Protein AF-0000000078754142 (afdb_homodimer)

Solvent-accessible surface area (backbone atoms only — not comparable to full-atom values): 29384 Å² total; per-residue (Å²): 131,76,41,72,36,70,48,10,64,73,62,69,38,33,34,41,38,33,38,44,55,33,83,68,27,32,43,52,58,30,21,47,34,28,17,74,47,25,25,30,9,19,20,34,54,78,63,33,93,42,65,68,51,42,49,51,47,51,51,53,35,56,75,73,39,88,57,50,36,31,36,32,47,48,58,29,58,93,84,28,75,56,35,66,60,44,48,51,52,39,58,75,68,56,42,41,32,38,35,33,72,40,58,67,56,56,81,45,39,66,65,38,45,73,70,64,22,42,39,34,33,58,28,58,47,68,72,54,40,52,53,43,53,76,36,56,49,60,28,37,30,37,30,13,25,33,18,42,31,73,42,27,83,40,30,53,60,23,48,47,37,36,46,41,66,76,39,68,87,39,50,34,27,35,27,33,21,37,58,45,11,36,38,44,41,16,38,43,38,34,61,28,30,27,36,38,31,45,56,55,52,50,26,18,81,44,24,48,61,54,69,66,59,35,49,48,40,44,73,35,53,41,85,44,42,41,75,28,38,42,73,77,69,50,48,21,19,24,34,40,70,37,41,39,73,70,32,75,81,65,46,72,92,41,61,70,81,63,59,77,80,53,52,81,54,54,44,63,26,20,23,24,27,48,71,37,83,66,75,47,52,47,33,56,54,50,46,46,21,54,54,40,22,54,53,38,66,70,62,57,108,130,74,41,72,37,70,48,9,62,72,63,70,37,33,32,40,37,32,39,42,54,33,84,69,28,32,44,55,57,32,20,47,34,27,16,75,47,25,25,30,8,19,20,34,56,77,63,31,94,43,65,66,51,41,50,50,47,51,50,53,34,56,74,75,41,89,58,49,38,32,37,31,47,49,60,30,58,91,85,28,74,55,35,68,61,45,47,50,52,40,57,75,68,55,42,39,31,37,34,32,71,40,58,67,57,55,83,45,37,67,67,38,47,74,71,66,21,41,39,34,32,57,26,59,45,67,71,53,40,52,54,44,52,75,37,57,47,60,29,38,30,38,31,12,25,32,18,43,30,73,40,27,83,40,31,54,60,22,46,48,38,37,46,41,67,78,39,69,89,39,50,34,26,35,27,33,20,37,59,44,10,36,39,46,41,17,38,44,35,35,62,29,30,28,36,38,30,45,56,57,53,49,26,18,81,44,24,48,61,54,70,64,58,35,50,47,40,46,74,36,53,41,84,43,40,42,73,27,37,42,70,78,70,51,48,22,18,24,34,40,69,36,42,40,73,69,33,74,81,67,47,72,92,40,62,69,82,63,59,77,82,54,53,82,54,53,44,64,26,20,24,25,27,48,72,36,81,66,74,47,53,48,32,55,53,50,45,47,21,55,52,38,22,53,53,39,66,71,63,56,108

Sequence (602 aa):
MQIETAVTRMLGIDLPIIGAPMFLVSYPDLVCAVSNAGGIGTMPALNYRTTDELRKGLSEIRARTSKPIGINLILHKEHNPKWAEQFQVCLEFKVELLITSLGSPRSIVKEAKSVGSKVFCDVTTLKHANIVAKSGADALIAVAQGAGGHAGAISPFALIPYLKQELPDLPVVASGAISNGRQMAAALALGADAVYVGTRLIATPEANAYDEYKQMLIDSAPEEIIYSPKISGIPANWLKRSIDKLDPDFKPDTGLNVDAKSWKEVWSAGHGVAQISDIRPAGDIITSMADDYQQVKKGLPMQIETAVTRMLGIDLPIIGAPMFLVSYPDLVCAVSNAGGIGTMPALNYRTTDELRKGLSEIRARTSKPIGINLILHKEHNPKWAEQFQVCLEFKVELLITSLGSPRSIVKEAKSVGSKVFCDVTTLKHANIVAKSGADALIAVAQGAGGHAGAISPFALIPYLKQELPDLPVVASGAISNGRQMAAALALGADAVYVGTRLIATPEANAYDEYKQMLIDSAPEEIIYSPKISGIPANWLKRSIDKLDPDFKPDTGLNVDAKSWKEVWSAGHGVAQISDIRPAGDIITSMADDYQQVKKGLP

Organism: Turneriella parva (strain ATCC BAA-1111 / DSM 21527 / NCTC 11395 / H) (NCBI:txid869212)

Foldseek 3Di:
DADDFPVCVLLVFRAQAEAAADALWFFLLLQLLQQVLGYGYEYEPVNDPDLVVSLVRLVVNVVRDPGAYEYEAEPDCVVPVCRVVNLVSCLVSLHAEYEYEHDACLVCQVVCVVSNHAYEYEDADLVVVVRNVVSPHQAYEHFAAQAKWFGHDHHLLCRLLVNCVVPVNHAYEYGHLDQAQLVQLVSVVSPHRHYYDYQNSSLEPSISDDPVLNVLLQVDALVQWDFACQEVVHTGTWRNVLLCVAPVPDDRVHHRDHDPVSNSSIGIGGNNSNVHNHRYHSSVSNNRRVVVNVVNVVPDD/DADDFPVCVLLVFRAQAEAAADALWFFLLLQLLQQVLGYGYEYEPVNDPDLVVSLVRLVVNVVRDPGAYEYEAEPDCVVPVCRVVNLVSCLVSLHAEYEYEHDACLVCQVVCVVSNHAYEYEDADLVVVVRNVVSPHQAYEHFAAFAKWFGHDHHLLCRLLVNCVVPVNHAYEYGHLDQAQLVQLVSVVSPHRHYYDYQNSSLEPSISDDPVLNVLLQVDALVQWDFACQEVVHTGTWRNVLLCVAPVPDDRVHHRDHDPVSNSSIGIGGNNSNVHNHRYHSSVSNNRRVVVNVVNVVPDD

InterPro domains:
  IPR004136 Nitronate monooxygenase [cd04730] (13-239)
  IPR013785 Aldolase-type TIM barrel [G3DSA:3.20.20.70] (1-300)

Secondary structure (DSSP, 8-state):
-----HHHHHHT-SSSEEE---TTT--HHHHHHHHHTTSEEEEEGGGSSSHHHHHHHHHHHHHH--S-EEEE----TTT-TTHHHHHHHHHHTT-SEEEESSS-GGGTHHHHHHTT-EEEEEESSHHHHHHHHHTT-SEEEEE-TT-SEE--SS-HHHHHHHHHHH-TTS-EEEESS--SHHHHHHHHHTT-SEEEE-HHHHSSTTS---HHHHHHHHH--GGGEEEESTTTSS-EEEEHHHHHHH-TT--TTS-----GGGGGG--B--GGGGG------HHHHHHHHHHHHHHHHHH--/-----HHHHHHT-SSSEEE---TTT--HHHHHHHHHTTSEEEEEGGGSSSHHHHHHHHHHHHHH--S-EEEE----TTT-TTHHHHHHHHHHTT-SEEEESSS-GGGTHHHHHHTT-EEEEEESSHHHHHHHHHTT-SEEEEE-TT-SEE--SS-HHHHHHHHHHH-TTS-EEEESS--SHHHHHHHHHTT-SEEEE-HHHHSSTTS---HHHHHHHHH--GGGEEEESTTTSS-EEEEHHHHHHH-TT--TTS-----GGGGGG--B--GGGGG------HHHHHHHHHHHHHHHHHH--

Radius of gyration: 24.45 Å; Cα contacts (8 Å, |Δi|>4): 1435; chains: 2; bounding box: 48×76×56 Å

pLDDT: mean 94.87, std 7.36, range [60.94, 98.94]

Nearest PDB structures (foldseek):
  5gvh-assembly1_A-2  TM=8.757E-01  e=5.922E-27  Thermotoga maritima MSB8
  5gvj-assembly2_B-3  TM=8.809E-01  e=1.114E-26  Thermotoga maritima MSB8
  2z6i-assembly1_B  TM=8.638E-01  e=2.464E-24  Streptococcus pneumoniae
  2z6i-assembly1_A  TM=8.762E-01  e=5.831E-24  Streptococcus pneumoniae
  2z6j-assembly1_A  TM=8.648E-01  e=8.672E-23  Streptococcus pneumoniae

Structure (mmCIF, N/CA/C/O backbone):
data_AF-0000000078754142-model_v1
#
loop_
_entity.id
_entity.type
_entity.pdbx_description
1 polymer '2-nitropropane dioxygenase NPD'
#
loop_
_atom_site.group_PDB
_atom_site.id
_atom_site.type_symbol
_atom_site.label_atom_id
_atom_site.label_alt_id
_atom_site.label_comp_id
_atom_site.label_asym_id
_atom_site.label_entity_id
_atom_site.label_seq_id
_atom_site.pdbx_PDB_ins_code
_atom_site.Cartn_x
_atom_site.Cartn_y
_atom_site.Cartn_z
_atom_site.occupancy
_atom_site.B_iso_or_equiv
_atom_site.auth_seq_id
_atom_site.auth_comp_id
_atom_site.auth_asym_id
_atom_site.auth_atom_id
_atom_site.pdbx_PDB_model_num
ATOM 1 N N . MET A 1 1 ? -4.965 -25.281 11.562 1 87.44 1 MET A N 1
ATOM 2 C CA . MET A 1 1 ? -5.59 -23.969 11.555 1 87.44 1 MET A CA 1
ATOM 3 C C . MET A 1 1 ? -6.223 -23.672 10.203 1 87.44 1 MET A C 1
ATOM 5 O O . MET A 1 1 ? -5.668 -24.031 9.156 1 87.44 1 MET A O 1
ATOM 9 N N . GLN A 1 2 ? -7.445 -23.219 10.219 1 95.75 2 GLN A N 1
ATOM 10 C CA . GLN A 1 2 ? -8.156 -22.891 8.984 1 95.75 2 GLN A CA 1
ATOM 11 C C . GLN A 1 2 ? -8.633 -21.453 9 1 95.75 2 GLN A C 1
ATOM 13 O O . GLN A 1 2 ? -9.109 -20.953 10.023 1 95.75 2 GLN A O 1
ATOM 18 N N . ILE A 1 3 ? -8.344 -20.797 7.945 1 98.38 3 ILE A N 1
ATOM 19 C CA . ILE A 1 3 ? -8.898 -19.469 7.691 1 98.38 3 ILE A CA 1
ATOM 20 C C . ILE A 1 3 ? -9.75 -19.5 6.426 1 98.38 3 ILE A C 1
ATOM 22 O O . ILE A 1 3 ? -9.219 -19.609 5.316 1 98.38 3 ILE A O 1
ATOM 26 N N . GLU A 1 4 ? -11.031 -19.406 6.551 1 98.38 4 GLU A N 1
ATOM 27 C CA . GLU A 1 4 ? -11.945 -19.641 5.438 1 98.38 4 GLU A CA 1
ATOM 28 C C . GLU A 1 4 ? -12.266 -18.328 4.707 1 98.38 4 GLU A C 1
ATOM 30 O O . GLU A 1 4 ? -12.664 -17.344 5.328 1 98.38 4 GLU A O 1
ATOM 35 N N . THR A 1 5 ? -12.023 -18.266 3.479 1 98.62 5 THR A N 1
ATOM 36 C CA . THR A 1 5 ? -12.391 -17.203 2.547 1 98.62 5 THR A CA 1
ATOM 37 C C . THR A 1 5 ? -12.992 -17.797 1.271 1 98.62 5 THR A C 1
ATOM 39 O O . THR A 1 5 ? -13.07 -19.016 1.119 1 98.62 5 THR A O 1
ATOM 42 N N . ALA A 1 6 ? -13.406 -16.953 0.352 1 98.69 6 ALA A N 1
ATOM 43 C CA . ALA A 1 6 ? -13.914 -17.422 -0.935 1 98.69 6 ALA A CA 1
ATOM 44 C C . ALA A 1 6 ? -12.852 -18.219 -1.686 1 98.69 6 ALA A C 1
ATOM 46 O O . ALA A 1 6 ? -13.164 -19.234 -2.326 1 98.69 6 ALA A O 1
ATOM 47 N N . VAL A 1 7 ? -11.609 -17.812 -1.555 1 98.88 7 VAL A N 1
ATOM 48 C CA . VAL A 1 7 ? -10.523 -18.438 -2.289 1 98.88 7 VAL A CA 1
ATOM 49 C C . VAL A 1 7 ? -10.211 -19.812 -1.671 1 98.88 7 VAL A C 1
ATOM 51 O O . VAL A 1 7 ? -9.984 -20.781 -2.389 1 98.88 7 VAL A O 1
ATOM 54 N N . THR A 1 8 ? -10.172 -19.859 -0.318 1 98.88 8 THR A N 1
ATOM 55 C CA . THR A 1 8 ? -9.859 -21.141 0.3 1 98.88 8 THR A CA 1
ATOM 56 C C . THR A 1 8 ? -10.953 -22.156 0.008 1 98.88 8 THR A C 1
ATOM 58 O O . THR A 1 8 ? -10.664 -23.344 -0.217 1 98.88 8 THR A O 1
ATOM 61 N N . ARG A 1 9 ? -12.211 -21.719 -0.032 1 98.44 9 ARG A N 1
ATOM 62 C CA . ARG A 1 9 ? -13.312 -22.609 -0.386 1 98.44 9 ARG A CA 1
ATOM 63 C C . ARG A 1 9 ? -13.188 -23.078 -1.831 1 98.44 9 ARG A C 1
ATOM 65 O O . ARG A 1 9 ? -13.336 -24.266 -2.115 1 98.44 9 ARG A O 1
ATOM 72 N N . MET A 1 10 ? -12.852 -22.172 -2.666 1 98.06 10 MET A N 1
ATOM 73 C CA . MET A 1 10 ? -12.781 -22.422 -4.105 1 98.06 10 MET A CA 1
ATOM 74 C C . MET A 1 10 ? -11.672 -23.406 -4.434 1 98.06 10 MET A C 1
ATOM 76 O O . MET A 1 10 ? -11.836 -24.281 -5.285 1 98.06 10 MET A O 1
ATOM 80 N N . LEU A 1 11 ? -10.555 -23.266 -3.734 1 98.56 11 LEU A N 1
ATOM 81 C CA . LEU A 1 11 ? -9.375 -24.047 -4.086 1 98.56 11 LEU A CA 1
ATOM 82 C C . LEU A 1 11 ? -9.234 -25.266 -3.18 1 98.56 11 LEU A C 1
ATOM 84 O O . LEU A 1 11 ? -8.414 -26.156 -3.438 1 98.56 11 LEU A O 1
ATOM 88 N N . GLY A 1 12 ? -10.016 -25.344 -2.111 1 98.31 12 GLY A N 1
ATOM 89 C CA . GLY A 1 12 ? -9.906 -26.438 -1.163 1 98.31 12 GLY A CA 1
ATOM 90 C C . GLY A 1 12 ? -8.617 -26.406 -0.359 1 98.31 12 GLY A C 1
ATOM 91 O O . GLY A 1 12 ? -7.977 -27.438 -0.168 1 98.31 12 GLY A O 1
ATOM 92 N N . ILE A 1 13 ? -8.242 -25.234 0.108 1 98.75 13 ILE A N 1
ATOM 93 C CA . ILE A 1 13 ? -7.02 -25.109 0.896 1 98.75 13 ILE A CA 1
ATOM 94 C C . ILE A 1 13 ? -7.359 -24.562 2.283 1 98.75 13 ILE A C 1
ATOM 96 O O . ILE A 1 13 ? -8.445 -24.031 2.498 1 98.75 13 ILE A O 1
ATOM 100 N N . ASP A 1 14 ? -6.379 -24.688 3.186 1 98.88 14 ASP A N 1
ATOM 101 C CA . ASP A 1 14 ? -6.629 -24.359 4.582 1 98.88 14 ASP A CA 1
ATOM 102 C C . ASP A 1 14 ? -6.402 -22.875 4.844 1 98.88 14 ASP A C 1
ATOM 104 O O . ASP A 1 14 ? -7.062 -22.281 5.703 1 98.88 14 ASP A O 1
ATOM 108 N N . LEU A 1 15 ? -5.434 -22.344 4.156 1 98.94 15 LEU A N 1
ATOM 109 C CA . LEU A 1 15 ? -5.02 -20.969 4.398 1 98.94 15 LEU A CA 1
ATOM 110 C C . LEU A 1 15 ? -5.113 -20.141 3.123 1 98.94 15 LEU A C 1
ATOM 112 O O . LEU A 1 15 ? -4.805 -20.625 2.035 1 98.94 15 LEU A O 1
ATOM 116 N N . PRO A 1 16 ? -5.551 -18.938 3.182 1 98.94 16 PRO A N 1
ATOM 117 C CA . PRO A 1 16 ? -5.66 -18.078 1.995 1 98.94 16 PRO A CA 1
ATOM 118 C C . PRO A 1 16 ? -4.312 -17.516 1.552 1 98.94 16 PRO A C 1
ATOM 120 O O . PRO A 1 16 ? -4.16 -16.297 1.438 1 98.94 16 PRO A O 1
ATOM 123 N N . ILE A 1 17 ? -3.393 -18.406 1.316 1 98.94 17 ILE A N 1
ATOM 124 C CA . ILE A 1 17 ? -2.027 -18.047 0.948 1 98.94 17 ILE A CA 1
ATOM 125 C C . ILE A 1 17 ? -1.631 -18.766 -0.334 1 98.94 17 ILE A C 1
ATOM 127 O O . ILE A 1 17 ? -1.658 -20 -0.389 1 98.94 17 ILE A O 1
ATOM 131 N N . ILE A 1 18 ? -1.318 -18.016 -1.353 1 98.94 18 ILE A N 1
ATOM 132 C CA . ILE A 1 18 ? -0.81 -18.547 -2.611 1 98.94 18 ILE A CA 1
ATOM 133 C C . ILE A 1 18 ? 0.674 -18.203 -2.75 1 98.94 18 ILE A C 1
ATOM 135 O O . ILE A 1 18 ? 1.059 -17.031 -2.715 1 98.94 18 ILE A O 1
ATOM 139 N N . GLY A 1 19 ? 1.502 -19.219 -2.779 1 98.94 19 GLY A N 1
ATOM 140 C CA . GLY A 1 19 ? 2.877 -18.984 -3.188 1 98.94 19 GLY A CA 1
ATOM 141 C C . GLY A 1 19 ? 3.014 -18.641 -4.656 1 98.94 19 GLY A C 1
ATOM 142 O O . GLY A 1 19 ? 2.693 -19.453 -5.527 1 98.94 19 GLY A O 1
ATOM 143 N N . ALA A 1 20 ? 3.475 -17.516 -4.941 1 98.75 20 ALA A N 1
ATOM 144 C CA . ALA A 1 20 ? 3.492 -17 -6.305 1 98.75 20 ALA A CA 1
ATOM 145 C C . ALA A 1 20 ? 4.43 -17.812 -7.191 1 98.75 20 ALA A C 1
ATOM 147 O O . ALA A 1 20 ? 5.473 -18.281 -6.734 1 98.75 20 ALA A O 1
ATOM 148 N N . PRO A 1 21 ? 4.055 -18 -8.445 1 98.62 21 PRO A N 1
ATOM 149 C CA . PRO A 1 21 ? 4.973 -18.625 -9.406 1 98.62 21 PRO A CA 1
ATOM 150 C C . PRO A 1 21 ? 6.109 -17.688 -9.828 1 98.62 21 PRO A C 1
ATOM 152 O O . PRO A 1 21 ? 5.867 -16.656 -10.453 1 98.62 21 PRO A O 1
ATOM 155 N N . MET A 1 22 ? 7.281 -18.078 -9.477 1 97.19 22 MET A N 1
ATOM 156 C CA . MET A 1 22 ? 8.43 -17.234 -9.758 1 97.19 22 MET A CA 1
ATOM 157 C C . MET A 1 22 ? 9.367 -17.891 -10.773 1 97.19 22 MET A C 1
ATOM 159 O O . MET A 1 22 ? 9.781 -19.031 -10.578 1 97.19 22 MET A O 1
ATOM 163 N N . PHE A 1 23 ? 9.656 -17.141 -11.789 1 94.06 23 PHE A N 1
ATOM 164 C CA . PHE A 1 23 ? 10.5 -17.641 -12.875 1 94.06 23 PHE A CA 1
ATOM 165 C C . PHE A 1 23 ? 11.867 -18.062 -12.344 1 94.06 23 PHE A C 1
ATOM 167 O O . PHE A 1 23 ? 12.516 -17.297 -11.625 1 94.06 23 PHE A O 1
ATOM 174 N N . LEU A 1 24 ? 12.273 -19.281 -12.57 1 95.19 24 LEU A N 1
ATOM 175 C CA . LEU A 1 24 ? 13.555 -19.906 -12.258 1 95.19 24 LEU A CA 1
ATOM 176 C C . LEU A 1 24 ? 13.695 -20.109 -10.75 1 95.19 24 LEU A C 1
ATOM 178 O O . LEU A 1 24 ? 14.75 -20.531 -10.281 1 95.19 24 LEU A O 1
ATOM 182 N N . VAL A 1 25 ? 12.656 -19.812 -9.977 1 97.94 25 VAL A N 1
ATOM 183 C CA . VAL A 1 25 ? 12.734 -19.922 -8.516 1 97.94 25 VAL A CA 1
ATOM 184 C C . VAL A 1 25 ? 11.781 -21 -8.023 1 97.94 25 VAL A C 1
ATOM 186 O O . VAL A 1 25 ? 12.172 -21.859 -7.227 1 97.94 25 VAL A O 1
ATOM 189 N N . SER A 1 26 ? 10.578 -21.031 -8.461 1 98.69 26 SER A N 1
ATOM 190 C CA . SER A 1 26 ? 9.555 -21.953 -8 1 98.69 26 SER A CA 1
ATOM 191 C C . SER A 1 26 ? 9.656 -23.297 -8.727 1 98.69 26 SER A C 1
ATOM 193 O O . SER A 1 26 ? 9.383 -23.375 -9.93 1 98.69 26 SER A O 1
ATOM 195 N N . TYR A 1 27 ? 9.992 -24.297 -8.07 1 98.81 27 TYR A N 1
ATOM 196 C CA . TYR A 1 27 ? 10.062 -25.672 -8.539 1 98.81 27 TYR A CA 1
ATOM 197 C C . TYR A 1 27 ? 9.406 -26.625 -7.535 1 98.81 27 TYR A C 1
ATOM 199 O O . TYR A 1 27 ? 8.789 -26.172 -6.562 1 98.81 27 TYR A O 1
ATOM 207 N N . PRO A 1 28 ? 9.398 -27.922 -7.75 1 98.88 28 PRO A N 1
ATOM 208 C CA . PRO A 1 28 ? 8.633 -28.859 -6.938 1 98.88 28 PRO A CA 1
ATOM 209 C C . PRO A 1 28 ? 8.906 -28.719 -5.441 1 98.88 28 PRO A C 1
ATOM 211 O O . PRO A 1 28 ? 7.98 -28.812 -4.633 1 98.88 28 PRO A O 1
ATOM 214 N N . ASP A 1 29 ? 10.094 -28.422 -5.027 1 98.94 29 ASP A N 1
ATOM 215 C CA . ASP A 1 29 ? 10.422 -28.281 -3.611 1 98.94 29 ASP A CA 1
ATOM 216 C C . ASP A 1 29 ? 9.602 -27.188 -2.955 1 98.94 29 ASP A C 1
ATOM 218 O O . ASP A 1 29 ? 8.992 -27.391 -1.906 1 98.94 29 ASP A O 1
ATOM 222 N N . LEU A 1 30 ? 9.57 -26.062 -3.566 1 98.94 30 LEU A N 1
ATOM 223 C CA . LEU A 1 30 ? 8.859 -24.906 -3.01 1 98.94 30 LEU A CA 1
ATOM 224 C C . LEU A 1 30 ? 7.352 -25.109 -3.102 1 98.94 30 LEU A C 1
ATOM 226 O O . LEU A 1 30 ? 6.625 -24.812 -2.154 1 98.94 30 LEU A O 1
ATOM 230 N N . VAL A 1 31 ? 6.879 -25.625 -4.242 1 98.94 31 VAL A N 1
ATOM 231 C CA . VAL A 1 31 ? 5.457 -25.859 -4.461 1 98.94 31 VAL A CA 1
ATOM 232 C C . VAL A 1 31 ? 4.918 -26.797 -3.389 1 98.94 31 VAL A C 1
ATOM 234 O O . VAL A 1 31 ? 3.92 -26.5 -2.73 1 98.94 31 VAL A O 1
ATOM 237 N N . CYS A 1 32 ? 5.613 -27.891 -3.156 1 98.94 32 CYS A N 1
ATOM 238 C CA . CYS A 1 32 ? 5.172 -28.891 -2.188 1 98.94 32 CYS A CA 1
ATOM 239 C C . CYS A 1 32 ? 5.199 -28.328 -0.772 1 98.94 32 CYS A C 1
ATOM 241 O O . CYS A 1 32 ? 4.285 -28.578 0.016 1 98.94 32 CYS A O 1
ATOM 243 N N . ALA A 1 33 ? 6.25 -27.562 -0.469 1 98.94 33 ALA A N 1
ATOM 244 C CA . ALA A 1 33 ? 6.391 -27 0.876 1 98.94 33 ALA A CA 1
ATOM 245 C C . ALA A 1 33 ? 5.223 -26.078 1.214 1 98.94 33 ALA A C 1
ATOM 247 O O . ALA A 1 33 ? 4.652 -26.156 2.303 1 98.94 33 ALA A O 1
ATOM 248 N N . VAL A 1 34 ? 4.805 -25.266 0.314 1 98.94 34 VAL A N 1
ATOM 249 C CA . VAL A 1 34 ? 3.727 -24.297 0.527 1 98.94 34 VAL A CA 1
ATOM 250 C C . VAL A 1 34 ? 2.393 -25.047 0.628 1 98.94 34 VAL A C 1
ATOM 252 O O . VAL A 1 34 ? 1.615 -24.797 1.556 1 98.94 34 VAL A O 1
ATOM 255 N N . SER A 1 35 ? 2.162 -25.969 -0.309 1 98.94 35 SER A N 1
ATOM 256 C CA . SER A 1 35 ? 0.898 -26.703 -0.343 1 98.94 35 SER A CA 1
ATOM 257 C C . SER A 1 35 ? 0.718 -27.562 0.907 1 98.94 35 SER A C 1
ATOM 259 O O . SER A 1 35 ? -0.361 -27.578 1.503 1 98.94 35 SER A O 1
ATOM 261 N N . ASN A 1 36 ? 1.765 -28.172 1.311 1 98.88 36 ASN A N 1
ATOM 262 C CA . ASN A 1 36 ? 1.692 -29.047 2.482 1 98.88 36 ASN A CA 1
ATOM 263 C C . ASN A 1 36 ? 1.446 -28.25 3.758 1 98.88 36 ASN A C 1
ATOM 265 O O . ASN A 1 36 ? 0.903 -28.766 4.73 1 98.88 36 ASN A O 1
ATOM 269 N N . ALA A 1 37 ? 1.812 -26.984 3.752 1 98.88 37 ALA A N 1
ATOM 270 C CA . ALA A 1 37 ? 1.666 -26.141 4.934 1 98.88 37 ALA A CA 1
ATOM 271 C C . ALA A 1 37 ? 0.274 -25.531 4.996 1 98.88 37 ALA A C 1
ATOM 273 O O . ALA A 1 37 ? -0.062 -24.828 5.961 1 98.88 37 ALA A O 1
ATOM 274 N N . GLY A 1 38 ? -0.528 -25.766 3.961 1 98.81 38 GLY A N 1
ATOM 275 C CA . GLY A 1 38 ? -1.919 -25.344 4.027 1 98.81 38 GLY A CA 1
ATOM 276 C C . GLY A 1 38 ? -2.275 -24.297 2.994 1 98.81 38 GLY A C 1
ATOM 277 O O . GLY A 1 38 ? -3.451 -23.984 2.797 1 98.81 38 GLY A O 1
ATOM 278 N N . GLY A 1 39 ? -1.248 -23.688 2.348 1 98.88 39 GLY A N 1
ATOM 279 C CA . GLY A 1 39 ? -1.485 -22.812 1.209 1 98.88 39 GLY A CA 1
ATOM 280 C C . GLY A 1 39 ? -1.545 -23.562 -0.111 1 98.88 39 GLY A C 1
ATOM 281 O O . GLY A 1 39 ? -1.896 -24.734 -0.147 1 98.88 39 GLY A O 1
ATOM 282 N N . ILE A 1 40 ? -1.304 -22.875 -1.185 1 98.94 40 ILE A N 1
ATOM 283 C CA . ILE A 1 40 ? -1.161 -23.516 -2.494 1 98.94 40 ILE A CA 1
ATOM 284 C C . ILE A 1 40 ? 0.12 -23.016 -3.164 1 98.94 40 ILE A C 1
ATOM 286 O O . ILE A 1 40 ? 0.314 -21.812 -3.34 1 98.94 40 ILE A O 1
ATOM 290 N N . GLY A 1 41 ? 1.024 -23.906 -3.422 1 98.94 41 GLY A N 1
ATOM 291 C CA . GLY A 1 41 ? 2.232 -23.594 -4.168 1 98.94 41 GLY A CA 1
ATOM 292 C C . GLY A 1 41 ? 2.025 -23.594 -5.672 1 98.94 41 GLY A C 1
ATOM 293 O O . GLY A 1 41 ? 1.241 -24.391 -6.191 1 98.94 41 GLY A O 1
ATOM 294 N N . THR A 1 42 ? 2.703 -22.703 -6.367 1 98.94 42 THR A N 1
ATOM 295 C CA . THR A 1 42 ? 2.578 -22.625 -7.82 1 98.94 42 THR A CA 1
ATOM 296 C C . THR A 1 42 ? 3.949 -22.484 -8.477 1 98.94 42 THR A C 1
ATOM 298 O O . THR A 1 42 ? 4.934 -22.156 -7.805 1 98.94 42 THR A O 1
ATOM 301 N N . MET A 1 43 ? 4.023 -22.781 -9.695 1 98.75 43 MET A N 1
ATOM 302 C CA . MET A 1 43 ? 5.246 -22.578 -10.477 1 98.75 43 MET A CA 1
ATOM 303 C C . MET A 1 43 ? 4.918 -22.266 -11.93 1 98.75 43 MET A C 1
ATOM 305 O O . MET A 1 43 ? 3.836 -22.594 -12.414 1 98.75 43 MET A O 1
ATOM 309 N N . PRO A 1 44 ? 5.848 -21.594 -12.602 1 98.12 44 PRO A N 1
ATOM 310 C CA . PRO A 1 44 ? 5.621 -21.328 -14.023 1 98.12 44 PRO A CA 1
ATOM 311 C C . PRO A 1 44 ? 5.875 -22.562 -14.891 1 98.12 44 PRO A C 1
ATOM 313 O O . PRO A 1 44 ? 6.871 -23.266 -14.695 1 98.12 44 PRO A O 1
ATOM 316 N N . ALA A 1 45 ? 5.008 -22.734 -15.859 1 98.12 45 ALA A N 1
ATOM 317 C CA . ALA A 1 45 ? 5.281 -23.766 -16.859 1 98.12 45 ALA A CA 1
ATOM 318 C C . ALA A 1 45 ? 6.602 -23.5 -17.578 1 98.12 45 ALA A C 1
ATOM 320 O O . ALA A 1 45 ? 7.328 -24.422 -17.922 1 98.12 45 ALA A O 1
ATOM 321 N N . LEU A 1 46 ? 6.965 -22.219 -17.625 1 96.31 46 LEU A N 1
ATOM 322 C CA . LEU A 1 46 ? 8.125 -21.797 -18.406 1 96.31 46 LEU A CA 1
ATOM 323 C C . LEU A 1 46 ? 9.414 -22.078 -17.656 1 96.31 46 LEU A C 1
ATOM 325 O O . LEU A 1 46 ? 10.508 -21.875 -18.188 1 96.31 46 LEU A O 1
ATOM 329 N N . ASN A 1 47 ? 9.289 -22.516 -16.438 1 97.25 47 ASN A N 1
ATOM 330 C CA . ASN A 1 47 ? 10.492 -22.938 -15.734 1 97.25 47 ASN A CA 1
ATOM 331 C C . ASN A 1 47 ? 11.078 -24.203 -16.344 1 97.25 47 ASN A C 1
ATOM 333 O O . ASN A 1 47 ? 12.219 -24.578 -16.047 1 97.25 47 ASN A O 1
ATOM 337 N N . TYR A 1 48 ? 10.336 -24.875 -17.234 1 97.44 48 TYR A N 1
ATOM 338 C CA . TYR A 1 48 ? 10.797 -26.062 -17.953 1 97.44 48 TYR A CA 1
ATOM 339 C C . TYR A 1 48 ? 10.953 -25.797 -19.438 1 97.44 48 TYR A C 1
ATOM 341 O O . TYR A 1 48 ? 10.117 -25.109 -20.047 1 97.44 48 TYR A O 1
ATOM 349 N N . ARG A 1 49 ? 11.922 -26.328 -20.016 1 95.44 49 ARG A N 1
ATOM 350 C CA . ARG A 1 49 ? 12.219 -26.062 -21.422 1 95.44 49 ARG A CA 1
ATOM 351 C C . ARG A 1 49 ? 11.281 -26.844 -22.328 1 95.44 49 ARG A C 1
ATOM 353 O O . ARG A 1 49 ? 10.953 -26.391 -23.438 1 95.44 49 ARG A O 1
ATOM 360 N N . THR A 1 50 ? 10.93 -28.016 -21.891 1 96.75 50 THR A N 1
ATOM 361 C CA . THR A 1 50 ? 10.07 -28.859 -22.703 1 96.75 50 THR A CA 1
ATOM 362 C C . THR A 1 50 ? 8.828 -29.297 -21.938 1 96.75 50 THR A C 1
ATOM 364 O O . THR A 1 50 ? 8.812 -29.25 -20.703 1 96.75 50 THR A O 1
ATOM 367 N N . THR A 1 51 ? 7.832 -29.672 -22.672 1 96.94 51 THR A N 1
ATOM 368 C CA . THR A 1 51 ? 6.605 -30.172 -22.062 1 96.94 51 THR A CA 1
ATOM 369 C C . THR A 1 51 ? 6.875 -31.453 -21.297 1 96.94 51 THR A C 1
ATOM 371 O O . THR A 1 51 ? 6.234 -31.719 -20.281 1 96.94 51 THR A O 1
ATOM 374 N N . ASP A 1 52 ? 7.84 -32.25 -21.781 1 97.88 52 ASP A N 1
ATOM 375 C CA . ASP A 1 52 ? 8.211 -33.469 -21.078 1 97.88 52 ASP A CA 1
ATOM 376 C C . ASP A 1 52 ? 8.812 -33.156 -19.703 1 97.88 52 ASP A C 1
ATOM 378 O O . ASP A 1 52 ? 8.547 -33.875 -18.734 1 97.88 52 ASP A O 1
ATOM 382 N N . GLU A 1 53 ? 9.578 -32.156 -19.656 1 98.38 53 GLU A N 1
ATOM 383 C CA . GLU A 1 53 ? 10.156 -31.75 -18.375 1 98.38 53 GLU A CA 1
ATOM 384 C C . GLU A 1 53 ? 9.078 -31.234 -17.422 1 98.38 53 GLU A C 1
ATOM 386 O O . GLU A 1 53 ? 9.148 -31.469 -16.219 1 98.38 53 GLU A O 1
ATOM 391 N N . LEU A 1 54 ? 8.141 -30.547 -17.984 1 98.62 54 LEU A N 1
ATOM 392 C CA . LEU A 1 54 ? 7.008 -30.094 -17.172 1 98.62 54 LEU A CA 1
ATOM 393 C C . LEU A 1 54 ? 6.25 -31.281 -16.594 1 98.62 54 LEU A C 1
ATOM 395 O O . LEU A 1 54 ? 5.898 -31.297 -15.414 1 98.62 54 LEU A O 1
ATOM 399 N N . ARG A 1 55 ? 6.062 -32.344 -17.453 1 98.5 55 ARG A N 1
ATOM 400 C CA . ARG A 1 55 ? 5.402 -33.562 -17 1 98.5 55 ARG A CA 1
ATOM 401 C C . ARG A 1 55 ? 6.164 -34.219 -15.852 1 98.5 55 ARG A C 1
ATOM 403 O O . ARG A 1 55 ? 5.566 -34.656 -14.875 1 98.5 55 ARG A O 1
ATOM 410 N N . LYS A 1 56 ? 7.426 -34.219 -16.016 1 98.56 56 LYS A N 1
ATOM 411 C CA . LYS A 1 56 ? 8.266 -34.812 -14.969 1 98.56 56 LYS A CA 1
ATOM 412 C C . LYS A 1 56 ? 8.156 -34 -13.672 1 98.56 56 LYS A C 1
ATOM 414 O O . LYS A 1 56 ? 8.094 -34.594 -12.586 1 98.56 56 LYS A O 1
ATOM 419 N N . GLY A 1 57 ? 8.195 -32.75 -13.781 1 98.62 57 GLY A N 1
ATOM 420 C CA . GLY A 1 57 ? 8.031 -31.891 -12.617 1 98.62 57 GLY A CA 1
ATOM 421 C C . GLY A 1 57 ? 6.711 -32.094 -11.898 1 98.62 57 GLY A C 1
ATOM 422 O O . GLY A 1 57 ? 6.676 -32.219 -10.672 1 98.62 57 GLY A O 1
ATOM 423 N N . LEU A 1 58 ? 5.645 -32.188 -12.664 1 98.75 58 LEU A N 1
ATOM 424 C CA . LEU A 1 58 ? 4.316 -32.406 -12.094 1 98.75 58 LEU A CA 1
ATOM 425 C C . LEU A 1 58 ? 4.207 -33.812 -11.469 1 98.75 58 LEU A C 1
ATOM 427 O O . LEU A 1 58 ? 3.578 -33.969 -10.422 1 98.75 58 LEU A O 1
ATOM 431 N N . SER A 1 59 ? 4.82 -34.75 -12.141 1 98.75 59 SER A N 1
ATOM 432 C CA . SER A 1 59 ? 4.848 -36.094 -11.578 1 98.75 59 SER A CA 1
ATOM 433 C C . SER A 1 59 ? 5.559 -36.125 -10.227 1 98.75 59 SER A C 1
ATOM 435 O O . SER A 1 59 ? 5.105 -36.781 -9.297 1 98.75 59 SER A O 1
ATOM 437 N N . GLU A 1 60 ? 6.629 -35.406 -10.164 1 98.69 60 GLU A N 1
ATOM 438 C CA . GLU A 1 60 ? 7.367 -35.312 -8.906 1 98.69 60 GLU A CA 1
ATOM 439 C C . GLU A 1 60 ? 6.504 -34.688 -7.805 1 98.69 60 GLU A C 1
ATOM 441 O O . GLU A 1 60 ? 6.496 -35.156 -6.672 1 98.69 60 GLU A O 1
ATOM 446 N N . ILE A 1 61 ? 5.812 -33.656 -8.102 1 98.88 61 ILE A N 1
ATOM 447 C CA . ILE A 1 61 ? 4.961 -33 -7.133 1 98.88 61 ILE A CA 1
ATOM 448 C C . ILE A 1 61 ? 3.867 -33.938 -6.648 1 98.88 61 ILE A C 1
ATOM 450 O O . ILE A 1 61 ? 3.643 -34.062 -5.445 1 98.88 61 ILE A O 1
ATOM 454 N N . ARG A 1 62 ? 3.244 -34.656 -7.559 1 98.62 62 ARG A N 1
ATOM 455 C CA . ARG A 1 62 ? 2.131 -35.531 -7.219 1 98.62 62 ARG A CA 1
ATOM 456 C C . ARG A 1 62 ? 2.605 -36.719 -6.395 1 98.62 62 ARG A C 1
ATOM 458 O O . ARG A 1 62 ? 1.852 -37.25 -5.582 1 98.62 62 ARG A O 1
ATOM 465 N N . ALA A 1 63 ? 3.865 -37.031 -6.543 1 98.56 63 ALA A N 1
ATOM 466 C CA . ALA A 1 63 ? 4.441 -38.125 -5.727 1 98.56 63 ALA A CA 1
ATOM 467 C C . ALA A 1 63 ? 4.66 -37.656 -4.293 1 98.56 63 ALA A C 1
ATOM 469 O O . ALA A 1 63 ? 4.684 -38.469 -3.365 1 98.56 63 ALA A O 1
ATOM 470 N N . ARG A 1 64 ? 4.719 -36.344 -4.137 1 98.56 64 ARG A N 1
ATOM 471 C CA . ARG A 1 64 ? 5.129 -35.781 -2.846 1 98.56 64 ARG A CA 1
ATOM 472 C C . ARG A 1 64 ? 3.936 -35.219 -2.096 1 98.56 64 ARG A C 1
ATOM 474 O O . ARG A 1 64 ? 3.99 -35.031 -0.878 1 98.56 64 ARG A O 1
ATOM 481 N N . THR A 1 65 ? 2.883 -34.938 -2.848 1 98.44 65 THR A N 1
ATOM 482 C CA . THR A 1 65 ? 1.737 -34.312 -2.186 1 98.44 65 THR A CA 1
ATOM 483 C C . THR A 1 65 ? 0.46 -34.562 -2.99 1 98.44 65 THR A C 1
ATOM 485 O O . THR A 1 65 ? 0.497 -34.594 -4.219 1 98.44 65 THR A O 1
ATOM 488 N N . SER A 1 66 ? -0.641 -34.656 -2.342 1 98.25 66 SER A N 1
ATOM 489 C CA . SER A 1 66 ? -1.961 -34.719 -2.961 1 98.25 66 SER A CA 1
ATOM 490 C C . SER A 1 66 ? -2.707 -33.375 -2.809 1 98.25 66 SER A C 1
ATOM 492 O O . SER A 1 66 ? -3.875 -33.281 -3.189 1 98.25 66 SER A O 1
ATOM 494 N N . LYS A 1 67 ? -2.016 -32.406 -2.176 1 98.75 67 LYS A N 1
ATOM 495 C CA . LYS A 1 67 ? -2.619 -31.094 -1.947 1 98.75 67 LYS A CA 1
ATOM 496 C C . LYS A 1 67 ? -2.75 -30.312 -3.252 1 98.75 67 LYS A C 1
ATOM 498 O O . LYS A 1 67 ? -2.053 -30.594 -4.227 1 98.75 67 LYS A O 1
ATOM 503 N N . PRO A 1 68 ? -3.65 -29.359 -3.281 1 98.88 68 PRO A N 1
ATOM 504 C CA . PRO A 1 68 ? -3.791 -28.531 -4.484 1 98.88 68 PRO A CA 1
ATOM 505 C C . PRO A 1 68 ? -2.506 -27.797 -4.848 1 98.88 68 PRO A C 1
ATOM 507 O O . PRO A 1 68 ? -1.781 -27.328 -3.961 1 98.88 68 PRO A O 1
ATOM 510 N N . ILE A 1 69 ? -2.268 -27.672 -6.129 1 98.94 69 ILE A N 1
ATOM 511 C CA . ILE A 1 69 ? -1.128 -26.922 -6.656 1 98.94 69 ILE A CA 1
ATOM 512 C C . ILE A 1 69 ? -1.575 -26.047 -7.828 1 98.94 69 ILE A C 1
ATOM 514 O O . ILE A 1 69 ? -2.717 -26.156 -8.289 1 98.94 69 ILE A O 1
ATOM 518 N N . GLY A 1 70 ? -0.677 -25.109 -8.281 1 98.88 70 GLY A N 1
ATOM 519 C CA . GLY A 1 70 ? -1.006 -24.266 -9.406 1 98.88 70 GLY A CA 1
ATOM 520 C C . GLY A 1 70 ? 0.13 -24.125 -10.406 1 98.88 70 GLY A C 1
ATOM 521 O O . GLY A 1 70 ? 1.288 -24.391 -10.07 1 98.88 70 GLY A O 1
ATOM 522 N N . ILE A 1 71 ? -0.266 -23.766 -11.594 1 98.81 71 ILE A N 1
ATOM 523 C CA . ILE A 1 71 ? 0.698 -23.531 -12.664 1 98.81 71 ILE A CA 1
ATOM 524 C C . ILE A 1 71 ? 0.396 -22.188 -13.328 1 98.81 71 ILE A C 1
ATOM 526 O O . ILE A 1 71 ? -0.76 -21.875 -13.641 1 98.81 71 ILE A O 1
ATOM 530 N N . ASN A 1 72 ? 1.367 -21.422 -13.43 1 98.31 72 ASN A N 1
ATOM 531 C CA . ASN A 1 72 ? 1.282 -20.203 -14.25 1 98.31 72 ASN A CA 1
ATOM 532 C C . ASN A 1 72 ? 1.514 -20.516 -15.727 1 98.31 72 ASN A C 1
ATOM 534 O O . ASN A 1 72 ? 2.492 -21.172 -16.078 1 98.31 72 ASN A O 1
ATOM 538 N N . LEU A 1 73 ? 0.653 -20.047 -16.562 1 96.81 73 LEU A N 1
ATOM 539 C CA . LEU A 1 73 ? 0.709 -20.234 -18 1 96.81 73 LEU A CA 1
ATOM 540 C C . LEU A 1 73 ? 0.638 -18.906 -18.734 1 96.81 73 LEU A C 1
ATOM 542 O O . LEU A 1 73 ? -0.34 -18.172 -18.594 1 96.81 73 LEU A O 1
ATOM 546 N N . ILE A 1 74 ? 1.667 -18.609 -19.516 1 94.5 74 ILE A N 1
ATOM 547 C CA . ILE A 1 74 ? 1.646 -17.438 -20.391 1 94.5 74 ILE A CA 1
ATOM 548 C C . ILE A 1 74 ? 0.95 -17.797 -21.703 1 94.5 74 ILE A C 1
ATOM 550 O O . ILE A 1 74 ? 1.466 -18.578 -22.484 1 94.5 74 ILE A O 1
ATOM 554 N N . LEU A 1 75 ? -0.181 -17.156 -21.984 1 93.38 75 LEU A N 1
ATOM 555 C CA . LEU A 1 75 ? -1.049 -17.547 -23.078 1 93.38 75 LEU A CA 1
ATOM 556 C C . LEU A 1 75 ? -0.764 -16.719 -24.328 1 93.38 75 LEU A C 1
ATOM 558 O O . LEU A 1 75 ? -1.543 -16.734 -25.281 1 93.38 75 LEU A O 1
ATOM 562 N N . HIS A 1 76 ? 0.298 -16.078 -24.281 1 89.19 76 HIS A N 1
ATOM 563 C CA . HIS A 1 76 ? 0.713 -15.266 -25.422 1 89.19 76 HIS A CA 1
ATOM 564 C C . HIS A 1 76 ? 1.678 -16.031 -26.312 1 89.19 76 HIS A C 1
ATOM 566 O O . HIS A 1 76 ? 2.789 -16.375 -25.891 1 89.19 76 HIS A O 1
ATOM 572 N N . LYS A 1 77 ? 1.32 -16.172 -27.594 1 86.5 77 LYS A N 1
ATOM 573 C CA . LYS A 1 77 ? 2.027 -17.062 -28.516 1 86.5 77 LYS A CA 1
ATOM 574 C C . LYS A 1 77 ? 3.459 -16.578 -28.75 1 86.5 77 LYS A C 1
ATOM 576 O O . LYS A 1 77 ? 4.379 -17.391 -28.859 1 86.5 77 LYS A O 1
ATOM 581 N N . GLU A 1 78 ? 3.65 -15.305 -28.812 1 86.62 78 GLU A N 1
ATOM 582 C CA . GLU A 1 78 ? 4.988 -14.773 -29.078 1 86.62 78 GLU A CA 1
ATOM 583 C C . GLU A 1 78 ? 5.914 -15.016 -27.891 1 86.62 78 GLU A C 1
ATOM 585 O O . GLU A 1 78 ? 7.098 -15.305 -28.062 1 86.62 78 GLU A O 1
ATOM 590 N N . HIS A 1 79 ? 5.383 -15.031 -26.703 1 86.62 79 HIS A N 1
ATOM 591 C CA . HIS A 1 79 ? 6.191 -15.18 -25.5 1 86.62 79 HIS A CA 1
ATOM 592 C C . HIS A 1 79 ? 6.281 -16.641 -25.078 1 86.62 79 HIS A C 1
ATOM 594 O O . HIS A 1 79 ? 7.246 -17.047 -24.422 1 86.62 79 HIS A O 1
ATOM 600 N N . ASN A 1 80 ? 5.215 -17.406 -25.438 1 93.06 80 ASN A N 1
ATOM 601 C CA . ASN A 1 80 ? 5.145 -18.812 -25.094 1 93.06 80 ASN A CA 1
ATOM 602 C C . ASN A 1 80 ? 4.449 -19.625 -26.188 1 93.06 80 ASN A C 1
ATOM 604 O O . ASN A 1 80 ? 3.291 -20.016 -26.031 1 93.06 80 ASN A O 1
ATOM 608 N N . PRO A 1 81 ? 5.191 -20.016 -27.156 1 92.88 81 PRO A N 1
ATOM 609 C CA . PRO A 1 81 ? 4.586 -20.75 -28.281 1 92.88 81 PRO A CA 1
ATOM 610 C C . PRO A 1 81 ? 4.07 -22.125 -27.875 1 92.88 81 PRO A C 1
ATOM 612 O O . PRO A 1 81 ? 3.229 -22.703 -28.562 1 92.88 81 PRO A O 1
ATOM 615 N N . LYS A 1 82 ? 4.508 -22.641 -26.766 1 95.31 82 LYS A N 1
ATOM 616 C CA . LYS A 1 82 ? 4.16 -24 -26.359 1 95.31 82 LYS A CA 1
ATOM 617 C C . LYS A 1 82 ? 3.029 -24 -25.344 1 95.31 82 LYS A C 1
ATOM 619 O O . LYS A 1 82 ? 2.756 -25.031 -24.719 1 95.31 82 LYS A O 1
ATOM 624 N N . TRP A 1 83 ? 2.336 -22.859 -25.172 1 95.31 83 TRP A N 1
ATOM 625 C CA . TRP A 1 83 ? 1.396 -22.75 -24.062 1 95.31 83 TRP A CA 1
ATOM 626 C C . TRP A 1 83 ? 0.264 -23.766 -24.203 1 95.31 83 TRP A C 1
ATOM 628 O O . TRP A 1 83 ? -0.227 -24.297 -23.203 1 95.31 83 TRP A O 1
ATOM 638 N N . ALA A 1 84 ? -0.16 -24.094 -25.469 1 95.94 84 ALA A N 1
ATOM 639 C CA . ALA A 1 84 ? -1.271 -25.016 -25.672 1 95.94 84 ALA A CA 1
ATOM 640 C C . ALA A 1 84 ? -0.907 -26.438 -25.219 1 95.94 84 ALA A C 1
ATOM 642 O O . ALA A 1 84 ? -1.722 -27.125 -24.609 1 95.94 84 ALA A O 1
ATOM 643 N N . GLU A 1 85 ? 0.283 -26.812 -25.562 1 97.5 85 GLU A N 1
ATOM 644 C CA . GLU A 1 85 ? 0.764 -28.109 -25.109 1 97.5 85 GLU A CA 1
ATOM 645 C C . GLU A 1 85 ? 0.923 -28.156 -23.594 1 97.5 85 GLU A C 1
ATOM 647 O O . GLU A 1 85 ? 0.578 -29.141 -22.953 1 97.5 85 GLU A O 1
ATOM 652 N N . GLN A 1 86 ? 1.459 -27.141 -23.047 1 97.88 86 GLN A N 1
ATOM 653 C CA . GLN A 1 86 ? 1.608 -27.047 -21.594 1 97.88 86 GLN A CA 1
ATOM 654 C C . GLN A 1 86 ? 0.254 -27.109 -20.906 1 97.88 86 GLN A C 1
ATOM 656 O O . GLN A 1 86 ? 0.118 -27.75 -19.859 1 97.88 86 GLN A O 1
ATOM 661 N N . PHE A 1 87 ? -0.712 -26.469 -21.547 1 97.81 87 PHE A N 1
ATOM 662 C CA . PHE A 1 87 ? -2.068 -26.469 -21 1 97.81 87 PHE A CA 1
ATOM 663 C C . PHE A 1 87 ? -2.635 -27.891 -20.953 1 97.81 87 PHE A C 1
ATOM 665 O O . PHE A 1 87 ? -3.229 -28.281 -19.953 1 97.81 87 PHE A O 1
ATOM 672 N N . GLN A 1 88 ? -2.406 -28.594 -21.953 1 97.62 88 GLN A N 1
ATOM 673 C CA . GLN A 1 88 ? -2.879 -29.969 -22 1 97.62 88 GLN A CA 1
ATOM 674 C C . GLN A 1 88 ? -2.24 -30.797 -20.891 1 97.62 88 GLN A C 1
ATOM 676 O O . GLN A 1 88 ? -2.9 -31.641 -20.281 1 97.62 88 GLN A O 1
ATOM 681 N N . VAL A 1 89 ? -0.978 -30.562 -20.641 1 98.12 89 VAL A N 1
ATOM 682 C CA . VAL A 1 89 ? -0.284 -31.266 -19.562 1 98.12 89 VAL A CA 1
ATOM 683 C C . VAL A 1 89 ? -0.93 -30.922 -18.219 1 98.12 89 VAL A C 1
ATOM 685 O O . VAL A 1 89 ? -1.138 -31.797 -17.375 1 98.12 89 VAL A O 1
ATOM 688 N N . CYS A 1 90 ? -1.244 -29.656 -18.031 1 97.94 90 CYS A N 1
ATOM 689 C CA . CYS A 1 90 ? -1.884 -29.219 -16.797 1 97.94 90 CYS A CA 1
ATOM 690 C C . CYS A 1 90 ? -3.225 -29.922 -16.609 1 97.94 90 CYS A C 1
ATOM 692 O O . CYS A 1 90 ? -3.566 -30.312 -15.484 1 97.94 90 CYS A O 1
ATOM 694 N N . LEU A 1 91 ? -3.963 -30.078 -17.703 1 97.25 91 LEU A N 1
ATOM 695 C CA . LEU A 1 91 ? -5.254 -30.75 -17.641 1 97.25 91 LEU A CA 1
ATOM 696 C C . LEU A 1 91 ? -5.078 -32.219 -17.281 1 97.25 91 LEU A C 1
ATOM 698 O O . LEU A 1 91 ? -5.828 -32.781 -16.469 1 97.25 91 LEU A O 1
ATOM 702 N N . GLU A 1 92 ? -4.121 -32.844 -17.906 1 96.56 92 GLU A N 1
ATOM 703 C CA . GLU A 1 92 ? -3.83 -34.25 -17.656 1 96.56 92 GLU A CA 1
ATOM 704 C C . GLU A 1 92 ? -3.5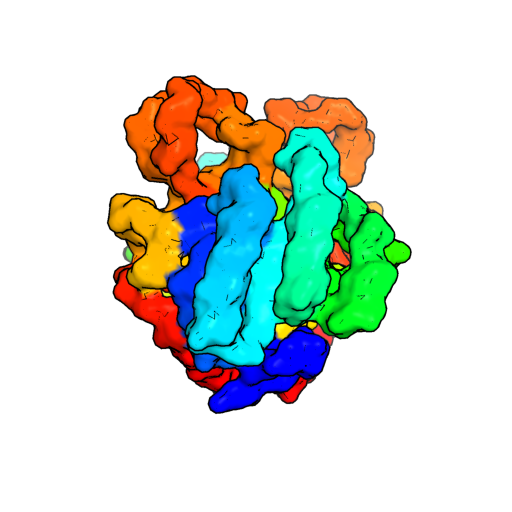33 -34.5 -16.188 1 96.56 92 GLU A C 1
ATOM 706 O O . GLU A 1 92 ? -3.963 -35.531 -15.625 1 96.56 92 GLU A O 1
ATOM 711 N N . PHE A 1 93 ? -2.838 -33.594 -15.547 1 97.31 93 PHE A N 1
ATOM 712 C CA . PHE A 1 93 ? -2.414 -33.75 -14.164 1 97.31 93 PHE A CA 1
ATOM 713 C C . PHE A 1 93 ? -3.438 -33.156 -13.211 1 97.31 93 PHE A C 1
ATOM 715 O O . PHE A 1 93 ? -3.215 -33.094 -12 1 97.31 93 PHE A O 1
ATOM 722 N N . LYS A 1 94 ? -4.488 -32.594 -13.742 1 95.44 94 LYS A N 1
ATOM 723 C CA . LYS A 1 94 ? -5.598 -32.031 -12.961 1 95.44 94 LYS A CA 1
ATOM 724 C C . LYS A 1 94 ? -5.109 -30.969 -12 1 95.44 94 LYS A C 1
ATOM 726 O O . LYS A 1 94 ? -5.402 -31.016 -10.805 1 95.44 94 LYS A O 1
ATOM 731 N N . VAL A 1 95 ? -4.352 -30.125 -12.555 1 98.31 95 VAL A N 1
ATOM 732 C CA . VAL A 1 95 ? -3.875 -29 -11.766 1 98.31 95 VAL A CA 1
ATOM 733 C C . VAL A 1 95 ? -5.059 -28.156 -11.297 1 98.31 95 VAL A C 1
ATOM 735 O O . VAL A 1 95 ? -5.945 -27.828 -12.086 1 98.31 95 VAL A O 1
ATOM 738 N N . GLU A 1 96 ? -5.09 -27.828 -10.039 1 98.81 96 GLU A N 1
ATOM 739 C CA . GLU A 1 96 ? -6.262 -27.188 -9.438 1 98.81 96 GLU A CA 1
ATOM 740 C C . GLU A 1 96 ? -6.344 -25.719 -9.828 1 98.81 96 GLU A C 1
ATOM 742 O O . GLU A 1 96 ? -7.441 -25.172 -9.992 1 98.81 96 GLU A O 1
ATOM 747 N N . LEU A 1 97 ? -5.191 -25.031 -9.984 1 98.88 97 LEU A N 1
ATOM 748 C CA . LEU A 1 97 ? -5.18 -23.594 -10.219 1 98.88 97 LEU A CA 1
ATOM 749 C C . LEU A 1 97 ? -4.297 -23.25 -11.406 1 98.88 97 LEU A C 1
ATOM 751 O O . LEU A 1 97 ? -3.109 -23.578 -11.43 1 98.88 97 LEU A O 1
ATOM 755 N N . LEU A 1 98 ? -4.875 -22.609 -12.391 1 98.56 98 LEU A N 1
ATOM 756 C CA . LEU A 1 98 ? -4.137 -22 -13.492 1 98.56 98 LEU A CA 1
ATOM 757 C C . LEU A 1 98 ? -4.098 -20.484 -13.344 1 98.56 98 LEU A C 1
ATOM 759 O O . LEU A 1 98 ? -5.133 -19.859 -13.133 1 98.56 98 LEU A O 1
ATOM 763 N N . ILE A 1 99 ? -2.883 -19.953 -13.367 1 98.44 99 ILE A N 1
ATOM 764 C CA . ILE A 1 99 ? -2.693 -18.516 -13.266 1 98.44 99 ILE A CA 1
ATOM 765 C C . ILE A 1 99 ? -2.201 -17.953 -14.602 1 98.44 99 ILE A C 1
ATOM 767 O O . ILE A 1 99 ? -1.229 -18.469 -15.172 1 98.44 99 ILE A O 1
ATOM 771 N N . THR A 1 100 ? -2.881 -16.938 -15.109 1 95.19 100 THR A N 1
ATOM 772 C CA . THR A 1 100 ? -2.42 -16.328 -16.344 1 95.19 100 THR A CA 1
ATOM 773 C C . THR A 1 100 ? -2.061 -14.859 -16.125 1 95.19 100 THR A C 1
ATOM 775 O O . THR A 1 100 ? -2.709 -14.172 -15.336 1 95.19 100 THR A O 1
ATOM 778 N N . SER A 1 101 ? -1.008 -14.391 -16.781 1 84.94 101 SER A N 1
ATOM 779 C CA . SER A 1 101 ? -0.531 -13.016 -16.625 1 84.94 101 SER A CA 1
ATOM 780 C C . SER A 1 101 ? -0.5 -12.281 -17.953 1 84.94 101 SER A C 1
ATOM 782 O O . SER A 1 101 ? -0.521 -11.055 -18 1 84.94 101 SER A O 1
ATOM 784 N N . LEU A 1 102 ? -0.232 -12.977 -18.984 1 80.69 102 LEU A N 1
ATOM 785 C CA . LEU A 1 102 ? -0.218 -12.414 -20.328 1 80.69 102 LEU A CA 1
ATOM 786 C C . LEU A 1 102 ? -1.081 -13.25 -21.266 1 80.69 102 LEU A C 1
ATOM 788 O O . LEU A 1 102 ? -1.051 -14.477 -21.234 1 80.69 102 LEU A O 1
ATOM 792 N N . GLY A 1 103 ? -1.842 -12.547 -22.016 1 81.81 103 GLY A N 1
ATOM 793 C CA . GLY A 1 103 ? -2.775 -13.227 -22.906 1 81.81 103 GLY A CA 1
ATOM 794 C C . GLY A 1 103 ? -4.168 -13.352 -22.312 1 81.81 103 GLY A C 1
ATOM 795 O O . GLY A 1 103 ? -4.348 -13.266 -21.109 1 81.81 103 GLY A O 1
ATOM 796 N N . SER A 1 104 ? -5.129 -13.648 -23.172 1 84.62 104 SER A N 1
ATOM 797 C CA . SER A 1 104 ? -6.52 -13.719 -22.734 1 84.62 104 SER A CA 1
ATOM 798 C C . SER A 1 104 ? -6.852 -15.102 -22.188 1 84.62 104 SER A C 1
ATOM 800 O O . SER A 1 104 ? -6.613 -16.109 -22.859 1 84.62 104 SER A O 1
ATOM 802 N N . PRO A 1 105 ? -7.445 -15.055 -21 1 91 105 PRO A N 1
ATOM 803 C CA . PRO A 1 105 ? -7.836 -16.344 -20.453 1 91 105 PRO A CA 1
ATOM 804 C C . PRO A 1 105 ? -8.992 -16.984 -21.203 1 91 105 PRO A C 1
ATOM 806 O O . PRO A 1 105 ? -9.32 -18.156 -20.969 1 91 105 PRO A O 1
ATOM 809 N N . ARG A 1 106 ? -9.547 -16.312 -22.125 1 90.19 106 ARG A N 1
ATOM 810 C CA . ARG A 1 106 ? -10.672 -16.828 -22.891 1 90.19 106 ARG A CA 1
ATOM 811 C C . ARG A 1 106 ? -10.297 -18.141 -23.594 1 90.19 106 ARG A C 1
ATOM 813 O O . ARG A 1 106 ? -11.148 -19.016 -23.781 1 90.19 106 ARG A O 1
ATOM 820 N N . SER A 1 107 ? -9.094 -18.25 -23.859 1 89.81 107 SER A N 1
ATOM 821 C CA . SER A 1 107 ? -8.625 -19.391 -24.656 1 89.81 107 SER A CA 1
ATOM 822 C C . SER A 1 107 ? -8.648 -20.672 -23.844 1 89.81 107 SER A C 1
ATOM 824 O O . SER A 1 107 ? -8.648 -21.781 -24.406 1 89.81 107 SER A O 1
ATOM 826 N N . ILE A 1 108 ? -8.719 -20.516 -22.484 1 94.06 108 ILE A N 1
ATOM 827 C CA . ILE A 1 108 ? -8.516 -21.766 -21.734 1 94.06 108 ILE A CA 1
ATOM 828 C C . ILE A 1 108 ? -9.641 -21.938 -20.719 1 94.06 108 ILE A C 1
ATOM 830 O O . ILE A 1 108 ? -9.812 -23.016 -20.156 1 94.06 108 ILE A O 1
ATOM 834 N N . VAL A 1 109 ? -10.422 -20.969 -20.422 1 96.25 109 VAL A N 1
ATOM 835 C CA . VAL A 1 109 ? -11.312 -20.938 -19.266 1 96.25 109 VAL A CA 1
ATOM 836 C C . VAL A 1 109 ? -12.328 -22.062 -19.344 1 96.25 109 VAL A C 1
ATOM 838 O O . VAL A 1 109 ? -12.539 -22.797 -18.359 1 96.25 109 VAL A O 1
ATOM 841 N N . LYS A 1 110 ? -12.922 -22.234 -20.484 1 95.19 110 LYS A N 1
ATOM 842 C CA . LYS A 1 110 ? -13.961 -23.25 -20.641 1 95.19 110 LYS A CA 1
ATOM 843 C C . LYS A 1 110 ? -13.406 -24.656 -20.375 1 95.19 110 LYS A C 1
ATOM 845 O O . LYS A 1 110 ? -13.969 -25.422 -19.594 1 95.19 110 LYS A O 1
ATOM 850 N N . GLU A 1 111 ? -12.359 -24.922 -21.016 1 96 111 GLU A N 1
ATOM 851 C CA . GLU A 1 111 ? -11.758 -26.25 -20.875 1 96 111 GLU A CA 1
ATOM 852 C C . GLU A 1 111 ? -11.234 -26.469 -19.469 1 96 111 GLU A C 1
ATOM 854 O O . GLU A 1 111 ? -11.398 -27.562 -18.906 1 96 111 GLU A O 1
ATOM 859 N N . ALA A 1 112 ? -10.578 -25.5 -18.875 1 96.94 112 ALA A N 1
ATOM 860 C CA . ALA A 1 112 ? -10.062 -25.594 -17.516 1 96.94 112 ALA A CA 1
ATOM 861 C C . ALA A 1 112 ? -11.18 -25.891 -16.516 1 96.94 112 ALA A C 1
ATOM 863 O O . ALA A 1 112 ? -11.062 -26.812 -15.703 1 96.94 112 ALA A O 1
ATOM 864 N N . LYS A 1 113 ? -12.234 -25.188 -16.641 1 93.94 113 LYS A N 1
ATOM 865 C CA . LYS A 1 113 ? -13.352 -25.312 -15.703 1 93.94 113 LYS A CA 1
ATOM 866 C C . LYS A 1 113 ? -14.055 -26.656 -15.867 1 93.94 113 LYS A C 1
ATOM 868 O O . LYS A 1 113 ? -14.594 -27.203 -14.906 1 93.94 113 LYS A O 1
ATOM 873 N N . SER A 1 114 ? -14.016 -27.188 -17.062 1 94.12 114 SER A N 1
ATOM 874 C CA . SER A 1 114 ? -14.672 -28.469 -17.328 1 94.12 114 SER A CA 1
ATOM 875 C C . SER A 1 114 ? -14.016 -29.609 -16.562 1 94.12 114 SER A C 1
ATOM 877 O O . SER A 1 114 ? -14.664 -30.609 -16.266 1 94.12 114 SER A O 1
ATOM 879 N N . VAL A 1 115 ? -12.789 -29.406 -16.203 1 94.88 115 VAL A N 1
ATOM 880 C CA . VAL A 1 115 ? -12.102 -30.453 -15.461 1 94.88 115 VAL A CA 1
ATOM 881 C C . VAL A 1 115 ? -11.938 -30.047 -14 1 94.88 115 VAL A C 1
ATOM 883 O O . VAL A 1 115 ? -11.18 -30.672 -13.258 1 94.88 115 VAL A O 1
ATOM 886 N N . GLY A 1 116 ? -12.492 -28.922 -13.641 1 96.19 116 GLY A N 1
ATOM 887 C CA . GLY A 1 116 ? -12.523 -28.516 -12.242 1 96.19 116 GLY A CA 1
ATOM 888 C C . GLY A 1 116 ? -11.43 -27.531 -11.883 1 96.19 116 GLY A C 1
ATOM 889 O O . GLY A 1 116 ? -11.359 -27.062 -10.75 1 96.19 116 GLY A O 1
ATOM 890 N N . SER A 1 117 ? -10.586 -27.188 -12.789 1 98 117 SER A N 1
ATOM 891 C CA . SER A 1 117 ? -9.516 -26.219 -12.539 1 98 117 SER A CA 1
ATOM 892 C C . SER A 1 117 ? -10.062 -24.797 -12.453 1 98 117 SER A C 1
ATOM 894 O O . SER A 1 117 ? -11.031 -24.469 -13.125 1 98 117 SER A O 1
ATOM 896 N N . LYS A 1 118 ? -9.477 -24.047 -11.578 1 98.56 118 LYS A N 1
ATOM 897 C CA . LYS A 1 118 ? -9.789 -22.625 -11.484 1 98.56 118 LYS A CA 1
ATOM 898 C C . LYS A 1 118 ? -8.773 -21.781 -12.234 1 98.56 118 LYS A C 1
ATOM 900 O O . LYS A 1 118 ? -7.605 -22.172 -12.352 1 98.56 118 LYS A O 1
ATOM 905 N N . VAL A 1 119 ? -9.242 -20.641 -12.758 1 98.5 119 VAL A N 1
ATOM 906 C CA . VAL A 1 119 ? -8.383 -19.75 -13.523 1 98.5 119 VAL A CA 1
ATOM 907 C C . VAL A 1 119 ? -8.328 -18.375 -12.852 1 98.5 119 VAL A C 1
ATOM 909 O O . VAL A 1 119 ? -9.344 -17.688 -12.75 1 98.5 119 VAL A O 1
ATOM 912 N N . PHE A 1 120 ? -7.168 -18.031 -12.328 1 98.62 120 PHE A N 1
ATOM 913 C CA . PHE A 1 120 ? -6.906 -16.719 -11.766 1 98.62 120 PHE A CA 1
ATOM 914 C C . PHE A 1 120 ? -6.066 -15.875 -12.719 1 98.62 120 PHE A C 1
ATOM 916 O O . PHE A 1 120 ? -5.234 -16.406 -13.453 1 98.62 120 PHE A O 1
ATOM 923 N N . CYS A 1 121 ? -6.262 -14.555 -12.742 1 97.94 121 CYS A N 1
ATOM 924 C CA . CYS A 1 121 ? -5.539 -13.703 -13.68 1 97.94 121 CYS A CA 1
ATOM 925 C C . CYS A 1 121 ? -4.926 -12.508 -12.969 1 97.94 121 CYS A C 1
ATOM 927 O O . CYS A 1 121 ? -5.594 -11.844 -12.172 1 97.94 121 CYS A O 1
ATOM 929 N N . ASP A 1 122 ? -3.65 -12.242 -13.281 1 97.19 122 ASP A N 1
ATOM 930 C CA . ASP A 1 122 ? -2.994 -11.031 -12.805 1 97.19 122 ASP A CA 1
ATOM 931 C C . ASP A 1 122 ? -3.604 -9.789 -13.445 1 97.19 122 ASP A C 1
ATOM 933 O O . ASP A 1 122 ? -3.793 -9.742 -14.664 1 97.19 122 ASP A O 1
ATOM 937 N N . VAL A 1 123 ? -3.92 -8.828 -12.633 1 97.25 123 VAL A N 1
ATOM 938 C CA . VAL A 1 123 ? -4.402 -7.543 -13.141 1 97.25 123 VAL A CA 1
ATOM 939 C C . VAL A 1 123 ? -3.75 -6.402 -12.359 1 97.25 123 VAL A C 1
ATOM 941 O O . VAL A 1 123 ? -3.461 -6.543 -11.172 1 97.25 123 VAL A O 1
ATOM 944 N N . THR A 1 124 ? -3.545 -5.246 -13.031 1 95.88 124 THR A N 1
ATOM 945 C CA . THR A 1 124 ? -2.916 -4.105 -12.375 1 95.88 124 THR A CA 1
ATOM 946 C C . THR A 1 124 ? -3.822 -2.879 -12.43 1 95.88 124 THR A C 1
ATOM 948 O O . THR A 1 124 ? -3.529 -1.854 -11.812 1 95.88 124 THR A O 1
ATOM 951 N N . THR A 1 125 ? -4.918 -2.982 -13.234 1 96 125 THR A N 1
ATOM 952 C CA . THR A 1 125 ? -5.863 -1.883 -13.406 1 96 125 THR A CA 1
ATOM 953 C C . THR A 1 125 ? -7.293 -2.406 -13.5 1 96 125 THR A C 1
ATOM 955 O O . THR A 1 125 ? -7.508 -3.602 -13.711 1 96 125 THR A O 1
ATOM 958 N N . LEU A 1 126 ? -8.211 -1.501 -13.305 1 97.25 126 LEU A N 1
ATOM 959 C CA . LEU A 1 126 ? -9.609 -1.876 -13.461 1 97.25 126 LEU A CA 1
ATOM 960 C C . LEU A 1 126 ? -9.914 -2.242 -14.914 1 97.25 126 LEU A C 1
ATOM 962 O O . LEU A 1 126 ? -10.688 -3.17 -15.172 1 97.25 126 LEU A O 1
ATOM 966 N N . LYS A 1 127 ? -9.312 -1.509 -15.82 1 96.12 127 LYS A N 1
ATOM 967 C CA . LYS A 1 127 ? -9.531 -1.79 -17.234 1 96.12 127 LYS A CA 1
ATOM 968 C C . LYS A 1 127 ? -9.164 -3.232 -17.578 1 96.12 127 LYS A C 1
ATOM 970 O O . LYS A 1 127 ? -9.945 -3.947 -18.203 1 96.12 127 LYS A O 1
ATOM 975 N N . HIS A 1 128 ? -8.031 -3.652 -17.141 1 95.38 128 HIS A N 1
ATOM 976 C CA . HIS A 1 128 ? -7.598 -5.027 -17.375 1 95.38 128 HIS A CA 1
ATOM 977 C C . HIS A 1 128 ? -8.492 -6.02 -16.641 1 95.38 128 HIS A C 1
ATOM 979 O O . HIS A 1 128 ? -8.797 -7.094 -17.156 1 95.38 128 HIS A O 1
ATOM 985 N N . ALA A 1 129 ? -8.875 -5.66 -15.469 1 97.38 129 ALA A N 1
ATOM 986 C CA . ALA A 1 129 ? -9.727 -6.52 -14.648 1 97.38 129 ALA A CA 1
ATOM 987 C C . ALA A 1 129 ? -11.07 -6.766 -15.336 1 97.38 129 ALA A C 1
ATOM 989 O O . ALA A 1 129 ? -11.609 -7.875 -15.289 1 97.38 129 ALA A O 1
ATOM 990 N N . ASN A 1 130 ? -11.57 -5.723 -15.922 1 97.25 130 ASN A N 1
ATOM 991 C CA . ASN A 1 130 ? -12.836 -5.859 -16.641 1 97.25 130 ASN A CA 1
ATOM 992 C C . ASN A 1 130 ? -12.719 -6.844 -17.797 1 97.25 130 ASN A C 1
ATOM 994 O O . ASN A 1 130 ? -13.625 -7.645 -18.031 1 97.25 130 ASN A O 1
ATOM 998 N N . ILE A 1 131 ? -11.633 -6.789 -18.484 1 95.75 131 ILE A N 1
ATOM 999 C CA . ILE A 1 131 ? -11.398 -7.684 -19.609 1 95.75 131 ILE A CA 1
ATOM 1000 C C . ILE A 1 131 ? -11.312 -9.125 -19.125 1 95.75 131 ILE A C 1
ATOM 1002 O O . ILE A 1 131 ? -11.945 -10.023 -19.688 1 95.75 131 ILE A O 1
ATOM 1006 N N . VAL A 1 132 ? -10.617 -9.297 -18.062 1 95.06 132 VAL A N 1
ATOM 1007 C CA . VAL A 1 132 ? -10.398 -10.625 -17.5 1 95.06 132 VAL A CA 1
ATOM 1008 C C . VAL A 1 132 ? -11.711 -11.18 -16.938 1 95.06 132 VAL A C 1
ATOM 1010 O O . VAL A 1 132 ? -12.008 -12.359 -17.109 1 95.06 132 VAL A O 1
ATOM 1013 N N . ALA A 1 133 ? -12.438 -10.352 -16.281 1 96.19 133 ALA A N 1
ATOM 1014 C CA . ALA A 1 133 ? -13.734 -10.75 -15.742 1 96.19 133 ALA A CA 1
ATOM 1015 C C . ALA A 1 133 ? -14.672 -11.227 -16.844 1 96.19 133 ALA A C 1
ATOM 1017 O O . ALA A 1 133 ? -15.305 -12.273 -16.719 1 96.19 133 ALA A O 1
ATOM 1018 N N . LYS A 1 134 ? -14.695 -10.5 -17.953 1 95.88 134 LYS A N 1
ATOM 1019 C CA . LYS A 1 134 ? -15.547 -10.836 -19.094 1 95.88 134 LYS A CA 1
ATOM 1020 C C . LYS A 1 134 ? -15.094 -12.125 -19.766 1 95.88 134 LYS A C 1
ATOM 1022 O O . LYS A 1 134 ? -15.891 -12.82 -20.391 1 95.88 134 LYS A O 1
ATOM 1027 N N . SER A 1 135 ? -13.828 -12.406 -19.531 1 95.56 135 SER A N 1
ATOM 1028 C CA . SER A 1 135 ? -13.242 -13.594 -20.156 1 95.56 135 SER A CA 1
ATOM 1029 C C . SER A 1 135 ? -13.531 -14.844 -19.328 1 95.56 135 SER A C 1
ATOM 1031 O O . SER A 1 135 ? -13.203 -15.961 -19.734 1 95.56 135 SER A O 1
ATOM 1033 N N . GLY A 1 136 ? -14.031 -14.672 -18.109 1 95.75 136 GLY A N 1
ATOM 1034 C CA . GLY A 1 136 ? -14.5 -15.82 -17.344 1 95.75 136 GLY A CA 1
ATOM 1035 C C . GLY A 1 136 ? -13.531 -16.234 -16.25 1 95.75 136 GLY A C 1
ATOM 1036 O O . GLY A 1 136 ? -13.633 -17.344 -15.727 1 95.75 136 GLY A O 1
ATOM 1037 N N . ALA A 1 137 ? -12.617 -15.438 -15.891 1 96.88 137 ALA A N 1
ATOM 1038 C CA . ALA A 1 137 ? -11.711 -15.742 -14.781 1 96.88 137 ALA A CA 1
ATOM 1039 C C . ALA A 1 137 ? -12.484 -16.016 -13.5 1 96.88 137 ALA A C 1
ATOM 1041 O O . ALA A 1 137 ? -13.562 -15.461 -13.289 1 96.88 137 ALA A O 1
ATOM 1042 N N . ASP A 1 138 ? -11.898 -16.844 -12.648 1 98.31 138 ASP A N 1
ATOM 1043 C CA . ASP A 1 138 ? -12.547 -17.188 -11.383 1 98.31 138 ASP A CA 1
ATOM 1044 C C . ASP A 1 138 ? -12.172 -16.203 -10.281 1 98.31 138 ASP A C 1
ATOM 1046 O O . ASP A 1 138 ? -12.867 -16.094 -9.273 1 98.31 138 ASP A O 1
ATOM 1050 N N . ALA A 1 139 ? -11.055 -15.547 -10.414 1 98.62 139 ALA A N 1
ATOM 1051 C CA . ALA A 1 139 ? -10.578 -14.562 -9.445 1 98.62 139 ALA A CA 1
ATOM 1052 C C . ALA A 1 139 ? -9.555 -13.617 -10.086 1 98.62 139 ALA A C 1
ATOM 1054 O O . ALA A 1 139 ? -9.039 -13.898 -11.172 1 98.62 139 ALA A O 1
ATOM 1055 N N . LEU A 1 140 ? -9.344 -12.523 -9.43 1 98.56 140 LEU A N 1
ATOM 1056 C CA . LEU A 1 140 ? -8.359 -11.531 -9.836 1 98.56 140 LEU A CA 1
ATOM 1057 C C . LEU A 1 140 ? -7.164 -11.539 -8.883 1 98.56 140 LEU A C 1
ATOM 1059 O O . LEU A 1 140 ? -7.336 -11.57 -7.664 1 98.56 140 LEU A O 1
ATOM 1063 N N . ILE A 1 141 ? -6.008 -11.586 -9.406 1 98.75 141 ILE A N 1
ATOM 1064 C CA . ILE A 1 141 ? -4.812 -11.305 -8.625 1 98.75 141 ILE A CA 1
ATOM 1065 C C . ILE A 1 141 ? -4.395 -9.844 -8.828 1 98.75 141 ILE A C 1
ATOM 1067 O O . ILE A 1 141 ? -3.875 -9.484 -9.883 1 98.75 141 ILE A O 1
ATOM 1071 N N . ALA A 1 142 ? -4.641 -9.047 -7.82 1 98.56 142 ALA A N 1
ATOM 1072 C CA . ALA A 1 142 ? -4.324 -7.625 -7.875 1 98.56 142 ALA A CA 1
ATOM 1073 C C . ALA A 1 142 ? -2.842 -7.379 -7.617 1 98.56 142 ALA A C 1
ATOM 1075 O O . ALA A 1 142 ? -2.406 -7.316 -6.465 1 98.56 142 ALA A O 1
ATOM 1076 N N . VAL A 1 143 ? -2.113 -7.203 -8.664 1 98 143 VAL A N 1
ATOM 1077 C CA . VAL A 1 143 ? -0.679 -6.965 -8.547 1 98 143 VAL A CA 1
ATOM 1078 C C . VAL A 1 143 ? -0.417 -5.473 -8.359 1 98 143 VAL A C 1
ATOM 1080 O O . VAL A 1 143 ? -0.286 -4.73 -9.336 1 98 143 VAL A O 1
ATOM 1083 N N . ALA A 1 144 ? -0.214 -5.098 -7.145 1 97.88 144 ALA A N 1
ATOM 1084 C CA . ALA A 1 144 ? -0.099 -3.693 -6.766 1 97.88 144 ALA A CA 1
ATOM 1085 C C . ALA A 1 144 ? 1.354 -3.232 -6.801 1 97.88 144 ALA A C 1
ATOM 1087 O O . ALA A 1 144 ? 2.26 -4.031 -7.059 1 97.88 144 ALA A O 1
ATOM 1088 N N . GLN A 1 145 ? 1.501 -1.962 -6.586 1 95.81 145 GLN A N 1
ATOM 1089 C CA . GLN A 1 145 ? 2.834 -1.383 -6.469 1 95.81 145 GLN A CA 1
ATOM 1090 C C . GLN A 1 145 ? 3.631 -2.061 -5.355 1 95.81 145 GLN A C 1
ATOM 1092 O O . GLN A 1 145 ? 3.096 -2.336 -4.281 1 95.81 145 GLN A O 1
ATOM 1097 N N . GLY A 1 146 ? 4.914 -2.316 -5.633 1 96.12 146 GLY A N 1
ATOM 1098 C CA . GLY A 1 146 ? 5.789 -2.92 -4.641 1 96.12 146 GLY A CA 1
ATOM 1099 C C . GLY A 1 146 ? 5.945 -4.418 -4.82 1 96.12 146 GLY A C 1
ATOM 1100 O O . GLY A 1 146 ? 6.758 -5.047 -4.137 1 96.12 146 GLY A O 1
ATOM 1101 N N . ALA A 1 147 ? 5.18 -4.988 -5.734 1 96.94 147 ALA A N 1
ATOM 1102 C CA . ALA A 1 147 ? 5.328 -6.406 -6.039 1 96.94 147 ALA A CA 1
ATOM 1103 C C . ALA A 1 147 ? 6.664 -6.688 -6.719 1 96.94 147 ALA A C 1
ATOM 1105 O O . ALA A 1 147 ? 7.227 -5.809 -7.383 1 96.94 147 ALA A O 1
ATOM 1106 N N . GLY A 1 148 ? 7.148 -7.852 -6.516 1 95 148 GLY A N 1
ATOM 1107 C CA . GLY A 1 148 ? 8.336 -8.273 -7.242 1 95 148 GLY A CA 1
ATOM 1108 C C . GLY A 1 148 ? 8.055 -8.594 -8.703 1 95 148 GLY A C 1
ATOM 1109 O O . GLY A 1 148 ? 6.988 -9.102 -9.039 1 95 148 GLY A O 1
ATOM 1110 N N . GLY A 1 149 ? 9.078 -8.344 -9.523 1 91.81 149 GLY A N 1
ATOM 1111 C CA . GLY A 1 149 ? 8.883 -8.594 -10.938 1 91.81 149 GLY A CA 1
ATOM 1112 C C . GLY A 1 149 ? 7.957 -7.586 -11.602 1 91.81 149 GLY A C 1
ATOM 1113 O O . GLY A 1 149 ? 7.984 -6.398 -11.273 1 91.81 149 GLY A O 1
ATOM 1114 N N . HIS A 1 150 ? 7.262 -8.086 -12.586 1 86.81 150 HIS A N 1
ATOM 1115 C CA . HIS A 1 150 ? 6.293 -7.227 -13.266 1 86.81 150 HIS A CA 1
ATOM 1116 C C . HIS A 1 150 ? 5.184 -6.793 -12.312 1 86.81 150 HIS A C 1
ATOM 1118 O O . HIS A 1 150 ? 4.523 -7.633 -11.695 1 86.81 150 HIS A O 1
ATOM 1124 N N . ALA A 1 151 ? 5.035 -5.492 -12.141 1 86.12 151 ALA A N 1
ATOM 1125 C CA . ALA A 1 151 ? 4.133 -4.969 -11.125 1 86.12 151 ALA A CA 1
ATOM 1126 C C . ALA A 1 151 ? 3.359 -3.76 -11.641 1 86.12 151 ALA A C 1
ATOM 1128 O O . ALA A 1 151 ? 3.734 -3.166 -12.656 1 86.12 151 ALA A O 1
ATOM 1129 N N . GLY A 1 152 ? 2.283 -3.508 -10.938 1 91.19 152 GLY A N 1
ATOM 1130 C CA . GLY A 1 152 ? 1.526 -2.297 -11.219 1 91.19 152 GLY A CA 1
ATOM 1131 C C . GLY A 1 152 ? 2.027 -1.09 -10.453 1 91.19 152 GLY A C 1
ATOM 1132 O O . GLY A 1 152 ? 2.949 -1.201 -9.641 1 91.19 152 GLY A O 1
ATOM 1133 N N . ALA A 1 153 ? 1.346 0.021 -10.719 1 92.56 153 ALA A N 1
ATOM 1134 C CA . ALA A 1 153 ? 1.79 1.288 -10.141 1 92.56 153 ALA A CA 1
ATOM 1135 C C . ALA A 1 153 ? 0.806 1.789 -9.086 1 92.56 153 ALA A C 1
ATOM 1137 O O . ALA A 1 153 ? 1.083 2.762 -8.383 1 92.56 153 ALA A O 1
ATOM 1138 N N . ILE A 1 154 ? -0.314 1.13 -8.961 1 97.19 154 ILE A N 1
ATOM 1139 C CA . ILE A 1 154 ? -1.346 1.592 -8.039 1 97.19 154 ILE A CA 1
ATOM 1140 C C . ILE A 1 154 ? -1.09 1.013 -6.652 1 97.19 154 ILE A C 1
ATOM 1142 O O . ILE A 1 154 ? -0.778 -0.172 -6.512 1 97.19 154 ILE A O 1
ATOM 1146 N N . SER A 1 155 ? -1.227 1.854 -5.637 1 98.19 155 SER A N 1
ATOM 1147 C CA . SER A 1 155 ? -1.065 1.435 -4.246 1 98.19 155 SER A CA 1
ATOM 1148 C C . SER A 1 155 ? -2.008 0.285 -3.902 1 98.19 155 SER A C 1
ATOM 1150 O O . SER A 1 155 ? -3.166 0.279 -4.324 1 98.19 155 SER A O 1
ATOM 1152 N N . PRO A 1 156 ? -1.522 -0.692 -3.082 1 98.5 156 PRO A N 1
ATOM 1153 C CA . PRO A 1 156 ? -2.436 -1.753 -2.652 1 98.5 156 PRO A CA 1
ATOM 1154 C C . PRO A 1 156 ? -3.615 -1.224 -1.839 1 98.5 156 PRO A C 1
ATOM 1156 O O . PRO A 1 156 ? -4.695 -1.817 -1.854 1 98.5 156 PRO A O 1
ATOM 1159 N N . PHE A 1 157 ? -3.461 -0.094 -1.188 1 98.81 157 PHE A N 1
ATOM 1160 C CA . PHE A 1 157 ? -4.531 0.503 -0.396 1 98.81 157 PHE A CA 1
ATOM 1161 C C . PHE A 1 157 ? -5.668 0.972 -1.292 1 98.81 157 PHE A C 1
ATOM 1163 O O . PHE A 1 157 ? -6.809 1.096 -0.84 1 98.81 157 PHE A O 1
ATOM 1170 N N . ALA A 1 158 ? -5.328 1.229 -2.527 1 98.75 158 ALA A N 1
ATOM 1171 C CA . ALA A 1 158 ? -6.344 1.688 -3.473 1 98.75 158 ALA A CA 1
ATOM 1172 C C . ALA A 1 158 ? -6.812 0.548 -4.371 1 98.75 158 ALA A C 1
ATOM 1174 O O . ALA A 1 158 ? -8.016 0.301 -4.492 1 98.75 158 ALA A O 1
ATOM 1175 N N . LEU A 1 159 ? -5.926 -0.233 -4.898 1 98.75 159 LEU A N 1
ATOM 1176 C CA . LEU A 1 159 ? -6.219 -1.194 -5.957 1 98.75 159 LEU A CA 1
ATOM 1177 C C . LEU A 1 159 ? -7.117 -2.314 -5.438 1 98.75 159 LEU A C 1
ATOM 1179 O O . LEU A 1 159 ? -8.117 -2.66 -6.07 1 98.75 159 LEU A O 1
ATOM 1183 N N . ILE A 1 160 ? -6.793 -2.895 -4.27 1 98.81 160 ILE A N 1
ATOM 1184 C CA . ILE A 1 160 ? -7.477 -4.074 -3.75 1 98.81 160 ILE A CA 1
ATOM 1185 C C . ILE A 1 160 ? -8.938 -3.744 -3.473 1 98.81 160 ILE A C 1
ATOM 1187 O O . ILE A 1 160 ? -9.844 -4.359 -4.051 1 98.81 160 ILE A O 1
ATOM 1191 N N . PRO A 1 161 ? -9.18 -2.688 -2.678 1 98.62 161 PRO A N 1
ATOM 1192 C CA . PRO A 1 161 ? -10.594 -2.393 -2.436 1 98.62 161 PRO A CA 1
ATOM 1193 C C . PRO A 1 161 ? -11.305 -1.85 -3.674 1 98.62 161 PRO A C 1
ATOM 1195 O O . PRO A 1 161 ? -12.523 -2.02 -3.818 1 98.62 161 PRO A O 1
ATOM 1198 N N . TYR A 1 162 ? -10.555 -1.223 -4.59 1 98.62 162 TYR A N 1
ATOM 1199 C CA . TYR A 1 162 ? -11.133 -0.7 -5.824 1 98.62 162 TYR A CA 1
ATOM 1200 C C . TYR A 1 162 ? -11.688 -1.826 -6.688 1 98.62 162 TYR A C 1
ATOM 1202 O O . TYR A 1 162 ? -12.836 -1.761 -7.141 1 98.62 162 TYR A O 1
ATOM 1210 N N . LEU A 1 163 ? -10.898 -2.859 -6.863 1 98.69 163 LEU A N 1
ATOM 1211 C CA . LEU A 1 163 ? -11.32 -3.998 -7.672 1 98.69 163 LEU A CA 1
ATOM 1212 C C . LEU A 1 163 ? -12.469 -4.742 -6.992 1 98.69 163 LEU A C 1
ATOM 1214 O O . LEU A 1 163 ? -13.406 -5.191 -7.66 1 98.69 163 LEU A O 1
ATOM 1218 N N . LYS A 1 164 ? -12.398 -4.871 -5.676 1 98.06 164 LYS A N 1
ATOM 1219 C CA . LYS A 1 164 ? -13.469 -5.535 -4.938 1 98.06 164 LYS A CA 1
ATOM 1220 C C . LYS A 1 164 ? -14.789 -4.789 -5.098 1 98.06 164 LYS A C 1
ATOM 1222 O O . LYS A 1 164 ? -15.852 -5.406 -5.184 1 98.06 164 LYS A O 1
ATOM 1227 N N . GLN A 1 165 ? -14.703 -3.502 -5.098 1 97.19 165 GLN A N 1
ATOM 1228 C CA . GLN A 1 165 ? -15.898 -2.674 -5.219 1 97.19 165 GLN A CA 1
ATOM 1229 C C . GLN A 1 165 ? -16.469 -2.738 -6.633 1 97.19 165 GLN A C 1
ATOM 1231 O O . GLN A 1 165 ? -17.688 -2.865 -6.812 1 97.19 165 GLN A O 1
ATOM 1236 N N . GLU A 1 166 ? -15.625 -2.662 -7.617 1 97.75 166 GLU A N 1
ATOM 1237 C CA . GLU A 1 166 ? -16.062 -2.545 -9.008 1 97.75 166 GLU A CA 1
ATOM 1238 C C . GLU A 1 166 ? -16.453 -3.904 -9.578 1 97.75 166 GLU A C 1
ATOM 1240 O O . GLU A 1 166 ? -17.25 -3.984 -10.508 1 97.75 166 GLU A O 1
ATOM 1245 N N . LEU A 1 167 ? -15.883 -4.977 -9.086 1 98.31 167 LEU A N 1
ATOM 1246 C CA . LEU A 1 167 ? -16.172 -6.344 -9.508 1 98.31 167 LEU A CA 1
ATOM 1247 C C . LEU A 1 167 ? -16.5 -7.223 -8.312 1 98.31 167 LEU A C 1
ATOM 1249 O O . LEU A 1 167 ? -15.781 -8.172 -8.008 1 98.31 167 LEU A O 1
ATOM 1253 N N . PRO A 1 168 ? -17.656 -6.984 -7.68 1 97.19 168 PRO A N 1
ATOM 1254 C CA . PRO A 1 168 ? -17.984 -7.609 -6.398 1 97.19 168 PRO A CA 1
ATOM 1255 C C . PRO A 1 168 ? -18.188 -9.117 -6.508 1 97.19 168 PRO A C 1
ATOM 1257 O O . PRO A 1 168 ? -18.109 -9.828 -5.504 1 97.19 168 PRO A O 1
ATOM 1260 N N . ASP A 1 169 ? -18.344 -9.625 -7.672 1 97.5 169 ASP A N 1
ATOM 1261 C CA . ASP A 1 169 ? -18.641 -11.047 -7.836 1 97.5 169 ASP A CA 1
ATOM 1262 C C . ASP A 1 169 ? -17.359 -11.867 -7.945 1 97.5 169 ASP A C 1
ATOM 1264 O O . ASP A 1 169 ? -17.406 -13.094 -7.883 1 97.5 169 ASP A O 1
ATOM 1268 N N . LEU A 1 170 ? -16.25 -11.227 -8.086 1 98.5 170 LEU A N 1
ATOM 1269 C CA . LEU A 1 170 ? -14.992 -11.938 -8.234 1 98.5 170 LEU A CA 1
ATOM 1270 C C . LEU A 1 170 ? -14.133 -11.781 -6.984 1 98.5 170 LEU A C 1
ATOM 1272 O O . LEU A 1 170 ? -13.914 -10.664 -6.516 1 98.5 170 LEU A O 1
ATOM 1276 N N . PRO A 1 171 ? -13.656 -12.922 -6.441 1 98.88 171 PRO A N 1
ATOM 1277 C CA . PRO A 1 171 ? -12.641 -12.812 -5.391 1 98.88 171 PRO A CA 1
ATOM 1278 C C . PRO A 1 171 ? -11.383 -12.078 -5.855 1 98.88 171 PRO A C 1
ATOM 1280 O O . PRO A 1 171 ? -11.047 -12.117 -7.043 1 98.88 171 PRO A O 1
ATOM 1283 N N . VAL A 1 172 ? -10.766 -11.383 -4.941 1 98.88 172 VAL A N 1
ATOM 1284 C CA . VAL A 1 172 ? -9.531 -10.648 -5.219 1 98.88 172 VAL A CA 1
ATOM 1285 C C . VAL A 1 172 ? -8.398 -11.203 -4.355 1 98.88 172 VAL A C 1
ATOM 1287 O O . VAL A 1 172 ? -8.562 -11.398 -3.15 1 98.88 172 VAL A O 1
ATOM 1290 N N . VAL A 1 173 ? -7.281 -11.523 -4.996 1 98.94 173 VAL A N 1
ATOM 1291 C CA . VAL A 1 173 ? -6.051 -11.93 -4.324 1 98.94 173 VAL A CA 1
ATOM 1292 C C . VAL A 1 173 ? -5.066 -10.766 -4.289 1 98.94 173 VAL A C 1
ATOM 1294 O O . VAL A 1 173 ? -4.785 -10.148 -5.32 1 98.94 173 VAL A O 1
ATOM 1297 N N . ALA A 1 174 ? -4.586 -10.453 -3.1 1 98.88 174 ALA A N 1
ATOM 1298 C CA . ALA A 1 174 ? -3.689 -9.312 -2.928 1 98.88 174 ALA A CA 1
ATOM 1299 C C . ALA A 1 174 ? -2.24 -9.703 -3.203 1 98.88 174 ALA A C 1
ATOM 1301 O O . ALA A 1 174 ? -1.728 -10.664 -2.615 1 98.88 174 ALA A O 1
ATOM 1302 N N . SER A 1 175 ? -1.619 -8.945 -4.078 1 98.44 175 SER A N 1
ATOM 1303 C CA . SER A 1 175 ? -0.197 -9.109 -4.363 1 98.44 175 SER A CA 1
ATOM 1304 C C . SER A 1 175 ? 0.553 -7.793 -4.199 1 98.44 175 SER A C 1
ATOM 1306 O O . SER A 1 175 ? 0.074 -6.742 -4.633 1 98.44 175 SER A O 1
ATOM 1308 N N . GLY A 1 176 ? 1.727 -7.871 -3.568 1 97.88 176 GLY A N 1
ATOM 1309 C CA . GLY A 1 176 ? 2.594 -6.715 -3.412 1 97.88 176 GLY A CA 1
ATOM 1310 C C . GLY A 1 176 ? 3.072 -6.516 -1.987 1 97.88 176 GLY A C 1
ATOM 1311 O O . GLY A 1 176 ? 2.303 -6.09 -1.122 1 97.88 176 GLY A O 1
ATOM 1312 N N . ALA A 1 177 ? 4.262 -6.777 -1.766 1 98.38 177 ALA A N 1
ATOM 1313 C CA . ALA A 1 177 ? 4.973 -6.488 -0.522 1 98.38 177 ALA A CA 1
ATOM 1314 C C . ALA A 1 177 ? 4.324 -7.207 0.658 1 98.38 177 ALA A C 1
ATOM 1316 O O . ALA A 1 177 ? 4.148 -6.617 1.729 1 98.38 177 ALA A O 1
ATOM 1317 N N . ILE A 1 178 ? 3.949 -8.445 0.475 1 98.81 178 ILE A N 1
ATOM 1318 C CA . ILE A 1 178 ? 3.383 -9.242 1.556 1 98.81 178 ILE A CA 1
ATOM 1319 C C . ILE A 1 178 ? 4.375 -10.328 1.968 1 98.81 178 ILE A C 1
ATOM 1321 O O . ILE A 1 178 ? 4.695 -11.219 1.176 1 98.81 178 ILE A O 1
ATOM 1325 N N . SER A 1 179 ? 4.816 -10.219 3.244 1 98.56 179 SER A N 1
ATOM 1326 C CA . SER A 1 179 ? 5.883 -11.117 3.688 1 98.56 179 SER A CA 1
ATOM 1327 C C . SER A 1 179 ? 5.508 -11.812 4.992 1 98.56 179 SER A C 1
ATOM 1329 O O . SER A 1 179 ? 6.16 -12.781 5.391 1 98.56 179 SER A O 1
ATOM 1331 N N . ASN A 1 180 ? 4.449 -11.359 5.684 1 98.38 180 ASN A N 1
ATOM 1332 C CA . ASN A 1 180 ? 4.07 -11.969 6.957 1 98.38 180 ASN A CA 1
ATOM 1333 C C . ASN A 1 180 ? 2.582 -11.781 7.246 1 98.38 180 ASN A C 1
ATOM 1335 O O . ASN A 1 180 ? 1.831 -11.32 6.383 1 98.38 180 ASN A O 1
ATOM 1339 N N . GLY A 1 181 ? 2.186 -12.156 8.43 1 98.62 181 GLY A N 1
ATOM 1340 C CA . GLY A 1 181 ? 0.778 -12.172 8.797 1 98.62 181 GLY A CA 1
ATOM 1341 C C . GLY A 1 181 ? 0.197 -10.781 8.992 1 98.62 181 GLY A C 1
ATOM 1342 O O . GLY A 1 181 ? -1.016 -10.594 8.883 1 98.62 181 GLY A O 1
ATOM 1343 N N . ARG A 1 182 ? 1.005 -9.859 9.359 1 98.44 182 ARG A N 1
ATOM 1344 C CA . ARG A 1 182 ? 0.548 -8.477 9.5 1 98.44 182 ARG A CA 1
ATOM 1345 C C . ARG A 1 182 ? 0.066 -7.918 8.164 1 98.44 182 ARG A C 1
ATOM 1347 O O . ARG A 1 182 ? -0.997 -7.301 8.094 1 98.44 182 ARG A O 1
ATOM 1354 N N . GLN A 1 183 ? 0.843 -8.172 7.16 1 98.88 183 GLN A N 1
ATOM 1355 C CA . GLN A 1 183 ? 0.46 -7.723 5.824 1 98.88 183 GLN A CA 1
ATOM 1356 C C . GLN A 1 183 ? -0.729 -8.523 5.297 1 98.88 183 GLN A C 1
ATOM 1358 O O . GLN A 1 183 ? -1.569 -7.984 4.57 1 98.88 183 GLN A O 1
ATOM 1363 N N . MET A 1 184 ? -0.792 -9.797 5.656 1 98.94 184 MET A N 1
ATOM 1364 C CA . MET A 1 184 ? -1.966 -10.586 5.297 1 98.94 184 MET A CA 1
ATOM 1365 C C . MET A 1 184 ? -3.225 -10.016 5.941 1 98.94 184 MET A C 1
ATOM 1367 O O . MET A 1 184 ? -4.258 -9.883 5.285 1 98.94 184 MET A O 1
ATOM 1371 N N . ALA A 1 185 ? -3.119 -9.617 7.223 1 98.94 185 ALA A N 1
ATOM 1372 C CA . ALA A 1 185 ? -4.258 -9.008 7.906 1 98.94 185 ALA A CA 1
ATOM 1373 C C . ALA A 1 185 ? -4.691 -7.719 7.215 1 98.94 185 ALA A C 1
ATOM 1375 O O . ALA A 1 185 ? -5.887 -7.473 7.039 1 98.94 185 ALA A O 1
ATOM 1376 N N . ALA A 1 186 ? -3.73 -6.941 6.836 1 98.94 186 ALA A N 1
ATOM 1377 C CA . ALA A 1 186 ? -4.031 -5.699 6.129 1 98.94 186 ALA A CA 1
ATOM 1378 C C . ALA A 1 186 ? -4.734 -5.984 4.805 1 98.94 186 ALA A C 1
ATOM 1380 O O . ALA A 1 186 ? -5.727 -5.328 4.469 1 98.94 186 ALA A O 1
ATOM 1381 N N . ALA A 1 187 ? -4.23 -6.961 4.074 1 98.94 187 ALA A N 1
ATOM 1382 C CA . ALA A 1 187 ? -4.816 -7.312 2.783 1 98.94 187 ALA A CA 1
ATOM 1383 C C . ALA A 1 187 ? -6.266 -7.773 2.947 1 98.94 187 ALA A C 1
ATOM 1385 O O . ALA A 1 187 ? -7.145 -7.348 2.197 1 98.94 187 ALA A O 1
ATOM 1386 N N . LEU A 1 188 ? -6.5 -8.625 3.893 1 98.94 188 LEU A N 1
ATOM 1387 C CA . LEU A 1 188 ? -7.852 -9.125 4.129 1 98.94 188 LEU A CA 1
ATOM 1388 C C . LEU A 1 188 ? -8.766 -8.008 4.613 1 98.94 188 LEU A C 1
ATOM 1390 O O . LEU A 1 188 ? -9.953 -7.98 4.273 1 98.94 188 LEU A O 1
ATOM 1394 N N . ALA A 1 189 ? -8.25 -7.059 5.379 1 98.81 189 ALA A N 1
ATOM 1395 C CA . ALA A 1 189 ? -9.023 -5.898 5.809 1 98.81 189 ALA A CA 1
ATOM 1396 C C . ALA A 1 189 ? -9.453 -5.055 4.609 1 98.81 189 ALA A C 1
ATOM 1398 O O . ALA A 1 189 ? -10.539 -4.469 4.613 1 98.81 189 ALA A O 1
ATOM 1399 N N . LEU A 1 190 ? -8.633 -5.055 3.613 1 98.88 190 LEU A N 1
ATOM 1400 C CA . LEU A 1 190 ? -8.93 -4.277 2.416 1 98.88 190 LEU A CA 1
ATOM 1401 C C . LEU A 1 190 ? -9.953 -4.996 1.544 1 98.88 190 LEU A C 1
ATOM 1403 O O . LEU A 1 190 ? -10.422 -4.445 0.543 1 98.88 190 LEU A O 1
ATOM 1407 N N . GLY A 1 191 ? -10.242 -6.25 1.852 1 98.56 191 GLY A N 1
ATOM 1408 C CA . GLY A 1 191 ? -11.281 -6.984 1.15 1 98.56 191 GLY A CA 1
ATOM 1409 C C . GLY A 1 191 ? -10.742 -8.148 0.34 1 98.56 191 GLY A C 1
ATOM 1410 O O . GLY A 1 191 ? -11.508 -8.867 -0.304 1 98.56 191 GLY A O 1
ATOM 1411 N N . ALA A 1 192 ? -9.43 -8.367 0.388 1 98.88 192 ALA A N 1
ATOM 1412 C CA . ALA A 1 192 ? -8.859 -9.484 -0.359 1 98.88 192 ALA A CA 1
ATOM 1413 C C . ALA A 1 192 ? -9.336 -10.82 0.2 1 98.88 192 ALA A C 1
ATOM 1415 O O . ALA A 1 192 ? -9.633 -10.93 1.392 1 98.88 192 ALA A O 1
ATOM 1416 N N . ASP A 1 193 ? -9.32 -11.828 -0.674 1 98.94 193 ASP A N 1
ATOM 1417 C CA . ASP A 1 193 ? -9.758 -13.164 -0.297 1 98.94 193 ASP A CA 1
ATOM 1418 C C . ASP A 1 193 ? -8.562 -14.109 -0.119 1 98.94 193 ASP A C 1
ATOM 1420 O O . ASP A 1 193 ? -8.727 -15.242 0.33 1 98.94 193 ASP A O 1
ATOM 1424 N N . ALA A 1 194 ? -7.438 -13.641 -0.454 1 98.94 194 ALA A N 1
ATOM 1425 C CA . ALA A 1 194 ? -6.168 -14.344 -0.263 1 98.94 194 ALA A CA 1
ATOM 1426 C C . ALA A 1 194 ? -4.984 -13.414 -0.512 1 98.94 194 ALA A C 1
ATOM 1428 O O . ALA A 1 194 ? -5.164 -12.281 -0.956 1 98.94 194 ALA A O 1
ATOM 1429 N N . VAL A 1 195 ? -3.836 -13.914 -0.126 1 98.94 195 VAL A N 1
ATOM 1430 C CA . VAL A 1 195 ? -2.609 -13.172 -0.399 1 98.94 195 VAL A CA 1
ATOM 1431 C C . VAL A 1 195 ? -1.721 -13.977 -1.345 1 98.94 195 VAL A C 1
ATOM 1433 O O . VAL A 1 195 ? -1.773 -15.211 -1.359 1 98.94 195 VAL A O 1
ATOM 1436 N N . TYR A 1 196 ? -1.016 -13.258 -2.166 1 98.88 196 TYR A N 1
ATOM 1437 C CA . TYR A 1 196 ? -0.064 -13.734 -3.16 1 98.88 196 TYR A CA 1
ATOM 1438 C C . TYR A 1 196 ? 1.365 -13.391 -2.758 1 98.88 196 TYR A C 1
ATOM 1440 O O . TYR A 1 196 ? 1.772 -12.234 -2.818 1 98.88 196 TYR A O 1
ATOM 1448 N N . VAL A 1 197 ? 2.16 -14.422 -2.314 1 98.88 197 VAL A N 1
ATOM 1449 C CA . VAL A 1 197 ? 3.455 -14.203 -1.679 1 98.88 197 VAL A CA 1
ATOM 1450 C C . VAL A 1 197 ? 4.574 -14.641 -2.621 1 98.88 197 VAL A C 1
ATOM 1452 O O . VAL A 1 197 ? 4.641 -15.812 -3.018 1 98.88 197 VAL A O 1
ATOM 1455 N N . GLY A 1 198 ? 5.461 -13.711 -2.98 1 98.62 198 GLY A N 1
ATOM 1456 C CA . GLY A 1 198 ? 6.559 -14.008 -3.891 1 98.62 198 GLY A CA 1
ATOM 1457 C C . GLY A 1 198 ? 7.922 -13.812 -3.262 1 98.62 198 GLY A C 1
ATOM 1458 O O . GLY A 1 198 ? 8.508 -14.758 -2.734 1 98.62 198 GLY A O 1
ATOM 1459 N N . THR A 1 199 ? 8.328 -12.586 -3.008 1 98.81 199 THR A N 1
ATOM 1460 C CA . THR A 1 199 ? 9.664 -12.227 -2.562 1 98.81 199 THR A CA 1
ATOM 1461 C C . THR A 1 199 ? 10.023 -12.961 -1.274 1 98.81 199 THR A C 1
ATOM 1463 O O . THR A 1 199 ? 11.133 -13.484 -1.144 1 98.81 199 THR A O 1
ATOM 1466 N N . ARG A 1 200 ? 9.172 -13.062 -0.337 1 98.88 200 ARG A N 1
ATOM 1467 C CA . ARG A 1 200 ? 9.445 -13.711 0.941 1 98.88 200 ARG A CA 1
ATOM 1468 C C . ARG A 1 200 ? 9.82 -15.18 0.74 1 98.88 200 ARG A C 1
ATOM 1470 O O . ARG A 1 200 ? 10.648 -15.719 1.479 1 98.88 200 ARG A O 1
ATOM 1477 N N . LEU A 1 201 ? 9.266 -15.82 -0.28 1 98.94 201 LEU A N 1
ATOM 1478 C CA . LEU A 1 201 ? 9.445 -17.25 -0.477 1 98.94 201 LEU A CA 1
ATOM 1479 C C . LEU A 1 201 ? 10.734 -17.531 -1.244 1 98.94 201 LEU A C 1
ATOM 1481 O O . LEU A 1 201 ? 11.172 -18.688 -1.334 1 98.94 201 LEU A O 1
ATOM 1485 N N . ILE A 1 202 ? 11.391 -16.469 -1.808 1 98.88 202 ILE A N 1
ATOM 1486 C CA . ILE A 1 202 ? 12.719 -16.656 -2.387 1 98.88 202 ILE A CA 1
ATOM 1487 C C . ILE A 1 202 ? 13.727 -16.969 -1.281 1 98.88 202 ILE A C 1
ATOM 1489 O O . ILE A 1 202 ? 14.641 -17.766 -1.477 1 98.88 202 ILE A O 1
ATOM 1493 N N . ALA A 1 203 ? 13.539 -16.359 -0.123 1 98.75 203 ALA A N 1
ATOM 1494 C CA . ALA A 1 203 ? 14.438 -16.547 1.011 1 98.75 203 ALA A CA 1
ATOM 1495 C C . ALA A 1 203 ? 14.102 -17.828 1.781 1 98.75 203 ALA A C 1
ATOM 1497 O O . ALA A 1 203 ? 13.906 -17.781 2.998 1 98.75 203 ALA A O 1
ATOM 1498 N N . THR A 1 204 ? 14.047 -18.953 1.117 1 98.88 204 THR A N 1
ATOM 1499 C CA . THR A 1 204 ? 13.805 -20.266 1.688 1 98.88 204 THR A CA 1
ATOM 1500 C C . THR A 1 204 ? 14.781 -21.297 1.121 1 98.88 204 THR A C 1
ATOM 1502 O O . THR A 1 204 ? 15.305 -21.109 0.018 1 98.88 204 THR A O 1
ATOM 1505 N N . PRO A 1 205 ? 15.031 -22.375 1.891 1 98.81 205 PRO A N 1
ATOM 1506 C CA . PRO A 1 205 ? 15.891 -23.422 1.34 1 98.81 205 PRO A CA 1
ATOM 1507 C C . PRO A 1 205 ? 15.266 -24.125 0.128 1 98.81 205 PRO A C 1
ATOM 1509 O O . PRO A 1 205 ? 15.992 -24.625 -0.737 1 98.81 205 PRO A O 1
ATOM 1512 N N . GLU A 1 206 ? 13.938 -24.078 -0.022 1 98.88 206 GLU A N 1
ATOM 1513 C CA . GLU A 1 206 ? 13.219 -24.812 -1.071 1 98.88 206 GLU A CA 1
ATOM 1514 C C . GLU A 1 206 ? 13.258 -24.047 -2.391 1 98.88 206 GLU A C 1
ATOM 1516 O O . GLU A 1 206 ? 13.047 -24.625 -3.457 1 98.88 206 GLU A O 1
ATOM 1521 N N . ALA A 1 207 ? 13.445 -22.703 -2.295 1 98.81 207 ALA A N 1
ATOM 1522 C CA . ALA A 1 207 ? 13.492 -21.891 -3.512 1 98.81 207 ALA A CA 1
ATOM 1523 C C . ALA A 1 207 ? 14.734 -22.203 -4.336 1 98.81 207 ALA A C 1
ATOM 1525 O O . ALA A 1 207 ? 15.836 -22.344 -3.791 1 98.81 207 ALA A O 1
ATOM 1526 N N . ASN A 1 208 ? 14.531 -22.375 -5.625 1 98.31 208 ASN A N 1
ATOM 1527 C CA . ASN A 1 208 ? 15.656 -22.531 -6.547 1 98.31 208 ASN A CA 1
ATOM 1528 C C . ASN A 1 208 ? 16.297 -21.188 -6.875 1 98.31 208 ASN A C 1
ATOM 1530 O O . ASN A 1 208 ? 16.125 -20.656 -7.973 1 98.31 208 ASN A O 1
ATOM 1534 N N . ALA A 1 209 ? 17.047 -20.641 -5.977 1 97.5 209 ALA A N 1
ATOM 1535 C CA . ALA A 1 209 ? 17.734 -19.375 -6.125 1 97.5 209 ALA A CA 1
ATOM 1536 C C . ALA A 1 209 ? 19.141 -19.438 -5.527 1 97.5 209 ALA A C 1
ATOM 1538 O O . ALA A 1 209 ? 19.391 -20.219 -4.609 1 97.5 209 ALA A O 1
ATOM 1539 N N . TYR A 1 210 ? 20 -18.672 -6.016 1 96.75 210 TYR A N 1
ATOM 1540 C CA . TYR A 1 210 ? 21.375 -18.594 -5.496 1 96.75 210 TYR A CA 1
ATOM 1541 C C . TYR A 1 210 ? 21.375 -18.094 -4.055 1 96.75 210 TYR A C 1
ATOM 1543 O O . TYR A 1 210 ? 20.531 -17.281 -3.672 1 96.75 210 TYR A O 1
ATOM 1551 N N . ASP A 1 211 ? 22.375 -18.594 -3.314 1 97.38 211 ASP A N 1
ATOM 1552 C CA . ASP A 1 211 ? 22.531 -18.141 -1.94 1 97.38 211 ASP A CA 1
ATOM 1553 C C . ASP A 1 211 ? 22.766 -16.625 -1.895 1 97.38 211 ASP A C 1
ATOM 1555 O O . ASP A 1 211 ? 22.266 -15.945 -0.992 1 97.38 211 ASP A O 1
ATOM 1559 N N . GLU A 1 212 ? 23.438 -16.188 -2.859 1 97.06 212 GLU A N 1
ATOM 1560 C CA . GLU A 1 212 ? 23.703 -14.75 -2.928 1 97.06 212 GLU A CA 1
ATOM 1561 C C . GLU A 1 212 ? 22.422 -13.961 -3.131 1 97.06 212 GLU A C 1
ATOM 1563 O O . GLU A 1 212 ? 22.266 -12.867 -2.586 1 97.06 212 GLU A O 1
ATOM 1568 N N . TYR A 1 213 ? 21.531 -14.438 -3.969 1 97.69 213 TYR A N 1
ATOM 1569 C CA . TYR A 1 213 ? 20.234 -13.828 -4.184 1 97.69 213 TYR A CA 1
ATOM 1570 C C . TYR A 1 213 ? 19.438 -13.766 -2.881 1 97.69 213 TYR A C 1
ATOM 1572 O O . TYR A 1 213 ? 18.938 -12.703 -2.504 1 97.69 213 TYR A O 1
ATOM 1580 N N . LYS A 1 214 ? 19.422 -14.867 -2.164 1 98.56 214 LYS A N 1
ATOM 1581 C CA . LYS A 1 214 ? 18.719 -14.938 -0.891 1 98.56 214 LYS A CA 1
ATOM 1582 C C . LYS A 1 214 ? 19.297 -13.961 0.126 1 98.56 214 LYS A C 1
ATOM 1584 O O . LYS A 1 214 ? 18.562 -13.242 0.796 1 98.56 214 LYS A O 1
ATOM 1589 N N . GLN A 1 215 ? 20.594 -13.938 0.187 1 98.25 215 GLN A N 1
ATOM 1590 C CA . GLN A 1 215 ? 21.266 -13.039 1.125 1 98.25 215 GLN A CA 1
ATOM 1591 C C . GLN A 1 215 ? 21.016 -11.578 0.759 1 98.25 215 GLN A C 1
ATOM 1593 O O . GLN A 1 215 ? 20.859 -10.727 1.639 1 98.25 215 GLN A O 1
ATOM 1598 N N . MET A 1 216 ? 20.969 -11.281 -0.5 1 98.12 216 MET A N 1
ATOM 1599 C CA . MET A 1 216 ? 20.75 -9.914 -0.963 1 98.12 216 MET A CA 1
ATOM 1600 C C . MET A 1 216 ? 19.375 -9.414 -0.559 1 98.12 216 MET A C 1
ATOM 1602 O O . MET A 1 216 ? 19.203 -8.227 -0.266 1 98.12 216 ME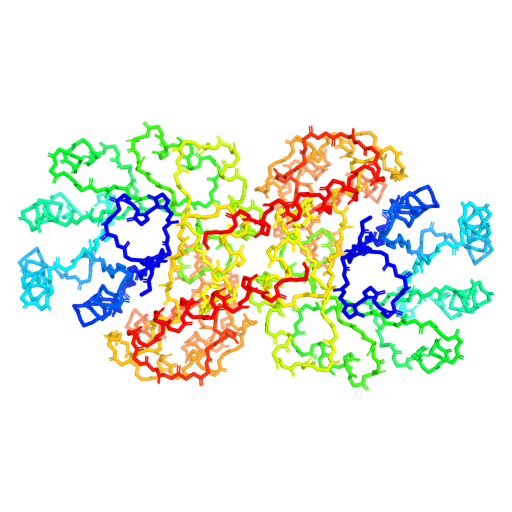T A O 1
ATOM 1606 N N . LEU A 1 217 ? 18.391 -10.305 -0.558 1 98.62 217 LEU A N 1
ATOM 1607 C CA . LEU A 1 217 ? 17.078 -9.922 -0.064 1 98.62 217 LEU A CA 1
ATOM 1608 C C . LEU A 1 217 ? 17.156 -9.422 1.372 1 98.62 217 LEU A C 1
ATOM 1610 O O . LEU A 1 217 ? 16.547 -8.391 1.71 1 98.62 217 LEU A O 1
ATOM 1614 N N . ILE A 1 218 ? 17.906 -10.148 2.213 1 98.38 218 ILE A N 1
ATOM 1615 C CA . ILE A 1 218 ? 18.031 -9.859 3.635 1 98.38 218 ILE A CA 1
ATOM 1616 C C . ILE A 1 218 ? 18.766 -8.531 3.824 1 98.38 218 ILE A C 1
ATOM 1618 O O . ILE A 1 218 ? 18.438 -7.75 4.715 1 98.38 218 ILE A O 1
ATOM 1622 N N . ASP A 1 219 ? 19.703 -8.25 2.936 1 97.81 219 ASP A N 1
ATOM 1623 C CA . ASP A 1 219 ? 20.594 -7.109 3.094 1 97.81 219 ASP A CA 1
ATOM 1624 C C . ASP A 1 219 ? 19.984 -5.852 2.475 1 97.81 219 ASP A C 1
ATOM 1626 O O . ASP A 1 219 ? 20.531 -4.754 2.635 1 97.81 219 ASP A O 1
ATOM 1630 N N . SER A 1 220 ? 18.859 -5.992 1.816 1 97.56 220 SER A N 1
ATOM 1631 C CA . SER A 1 220 ? 18.344 -4.871 1.042 1 97.56 220 SER A CA 1
ATOM 1632 C C . SER A 1 220 ? 17.219 -4.16 1.785 1 97.56 220 SER A C 1
ATOM 1634 O O . SER A 1 220 ? 16.391 -4.809 2.439 1 97.56 220 SER A O 1
ATOM 1636 N N . ALA A 1 221 ? 17.172 -2.824 1.638 1 96.81 221 ALA A N 1
ATOM 1637 C CA . ALA A 1 221 ? 16.062 -1.987 2.094 1 96.81 221 ALA A CA 1
ATOM 1638 C C . ALA A 1 221 ? 15.039 -1.767 0.979 1 96.81 221 ALA A 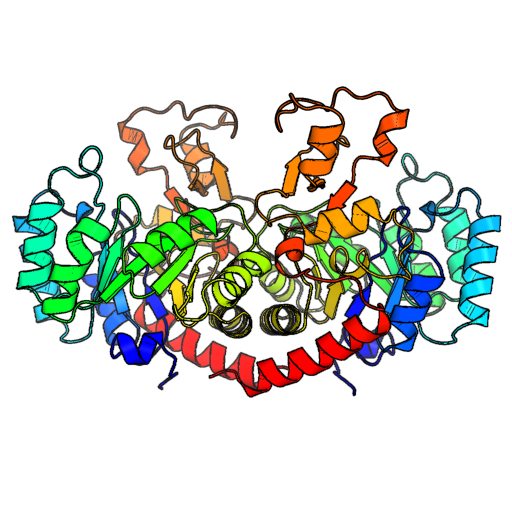C 1
ATOM 1640 O O . ALA A 1 221 ? 15.352 -1.951 -0.2 1 96.81 221 ALA A O 1
ATOM 1641 N N . PRO A 1 222 ? 13.836 -1.459 1.389 1 97.56 222 PRO A N 1
ATOM 1642 C CA . PRO A 1 222 ? 12.828 -1.287 0.339 1 97.56 222 PRO A CA 1
ATOM 1643 C C . PRO A 1 222 ? 13.18 -0.161 -0.632 1 97.56 222 PRO A C 1
ATOM 1645 O O . PRO A 1 222 ? 12.766 -0.196 -1.795 1 97.56 222 PRO A O 1
ATOM 1648 N N . GLU A 1 223 ? 14.016 0.785 -0.25 1 94.31 223 GLU A N 1
ATOM 1649 C CA . GLU A 1 223 ? 14.445 1.876 -1.119 1 94.31 223 GLU A CA 1
ATOM 1650 C C . GLU A 1 223 ? 15.375 1.371 -2.221 1 94.31 223 GLU A C 1
ATOM 1652 O O . GLU A 1 223 ? 15.609 2.07 -3.207 1 94.31 223 GLU A O 1
ATOM 1657 N N . GLU A 1 224 ? 15.867 0.239 -2.02 1 95.38 224 GLU A N 1
ATOM 1658 C CA . GLU A 1 224 ? 16.828 -0.329 -2.967 1 95.38 224 GLU A CA 1
ATOM 1659 C C . GLU A 1 224 ? 16.125 -1.218 -3.99 1 95.38 224 GLU A C 1
ATOM 1661 O O . GLU A 1 224 ? 16.781 -1.946 -4.742 1 95.38 224 GLU A O 1
ATOM 1666 N N . ILE A 1 225 ? 14.859 -1.206 -4.023 1 96.06 225 ILE A N 1
ATOM 1667 C CA . ILE A 1 225 ? 14.086 -1.815 -5.094 1 96.06 225 ILE A CA 1
ATOM 1668 C C . ILE A 1 225 ? 13.836 -0.789 -6.199 1 96.06 225 ILE A C 1
ATOM 1670 O O . ILE A 1 225 ? 13.266 0.277 -5.945 1 96.06 225 ILE A O 1
ATOM 1674 N N . ILE A 1 226 ? 14.211 -1.136 -7.367 1 90.69 226 ILE A N 1
ATOM 1675 C CA . ILE A 1 226 ? 14.102 -0.203 -8.484 1 90.69 226 ILE A CA 1
ATOM 1676 C C . ILE A 1 226 ? 13.039 -0.688 -9.461 1 90.69 226 ILE A C 1
ATOM 1678 O O . ILE A 1 226 ? 13.086 -1.833 -9.922 1 90.69 226 ILE A O 1
ATOM 1682 N N . TYR A 1 227 ? 12.117 0.179 -9.766 1 89.5 227 TYR A N 1
ATOM 1683 C CA . TYR A 1 227 ? 11.102 -0.08 -10.773 1 89.5 227 TYR A CA 1
ATOM 1684 C C . TYR A 1 227 ? 11.5 0.512 -12.125 1 89.5 227 TYR A C 1
ATOM 1686 O O . TYR A 1 227 ? 11.656 1.729 -12.25 1 89.5 227 TYR A O 1
ATOM 1694 N N . SER A 1 228 ? 11.672 -0.32 -13.148 1 85.31 228 SER A N 1
ATOM 1695 C CA . SER A 1 228 ? 12.141 0.192 -14.438 1 85.31 228 SER A CA 1
ATOM 1696 C C . SER A 1 228 ? 11.633 -0.666 -15.586 1 85.31 228 SER A C 1
ATOM 1698 O O . SER A 1 228 ? 11.641 -1.896 -15.508 1 85.31 228 SER A O 1
ATOM 1700 N N . PRO A 1 229 ? 11.203 -0.015 -16.625 1 81.62 229 PRO A N 1
ATOM 1701 C CA . PRO A 1 229 ? 10.891 -0.747 -17.859 1 81.62 229 PRO A CA 1
ATOM 1702 C C . PRO A 1 229 ? 12.125 -1.021 -18.703 1 81.62 229 PRO A C 1
ATOM 1704 O O . PRO A 1 229 ? 12.031 -1.732 -19.719 1 81.62 229 PRO A O 1
ATOM 1707 N N . LYS A 1 230 ? 13.195 -0.503 -18.359 1 77.44 230 LYS A N 1
ATOM 1708 C CA . LYS A 1 230 ? 14.352 -0.47 -19.25 1 77.44 230 LYS A CA 1
ATOM 1709 C C . LYS A 1 230 ? 15.219 -1.715 -19.078 1 77.44 230 LYS A C 1
ATOM 1711 O O . LYS A 1 230 ? 16.078 -1.999 -19.906 1 77.44 230 LYS A O 1
ATOM 1716 N N . ILE A 1 231 ? 14.914 -2.453 -18.047 1 78.5 231 ILE A N 1
ATOM 1717 C CA . ILE A 1 231 ? 15.75 -3.623 -17.797 1 78.5 231 ILE A CA 1
ATOM 1718 C C . ILE A 1 231 ? 15.25 -4.801 -18.641 1 78.5 231 ILE A C 1
ATOM 1720 O O . ILE A 1 231 ? 16 -5.355 -19.438 1 78.5 231 ILE A O 1
ATOM 1724 N N . SER A 1 232 ? 13.93 -5.098 -18.547 1 74.56 232 SER A N 1
ATOM 1725 C CA . SER A 1 232 ? 13.375 -6.242 -19.266 1 74.56 232 SER A CA 1
ATOM 1726 C C . SER A 1 232 ? 12.484 -5.789 -20.422 1 74.56 232 SER A C 1
ATOM 1728 O O . SER A 1 232 ? 12.031 -6.605 -21.219 1 74.56 232 SER A O 1
ATOM 1730 N N . GLY A 1 233 ? 12.266 -4.5 -20.516 1 74.88 233 GLY A N 1
ATOM 1731 C CA . GLY A 1 233 ? 11.32 -4.004 -21.516 1 74.88 233 GLY A CA 1
ATOM 1732 C C . GLY A 1 233 ? 9.906 -3.869 -20.969 1 74.88 233 GLY A C 1
ATOM 1733 O O . GLY A 1 233 ? 9.07 -3.207 -21.594 1 74.88 233 GLY A O 1
ATOM 1734 N N . ILE A 1 234 ? 9.617 -4.621 -19.891 1 76.06 234 ILE A N 1
ATOM 1735 C CA . ILE A 1 234 ? 8.359 -4.512 -19.156 1 76.06 234 ILE A CA 1
ATOM 1736 C C . ILE A 1 234 ? 8.625 -3.969 -17.766 1 76.06 234 ILE A C 1
ATOM 1738 O O . ILE A 1 234 ? 9.555 -4.402 -17.078 1 76.06 234 ILE A O 1
ATOM 1742 N N . PRO A 1 235 ? 7.844 -2.984 -17.391 1 83 235 PRO A N 1
ATOM 1743 C CA . PRO A 1 235 ? 8.078 -2.432 -16.062 1 83 235 PRO A CA 1
ATOM 1744 C C . PRO A 1 235 ? 8.086 -3.5 -14.969 1 83 235 PRO A C 1
ATOM 1746 O O . PRO A 1 235 ? 7.141 -4.281 -14.859 1 83 235 PRO A O 1
ATOM 1749 N N . ALA A 1 236 ? 9.148 -3.543 -14.203 1 89.44 236 ALA A N 1
ATOM 1750 C CA . ALA A 1 236 ? 9.32 -4.547 -13.156 1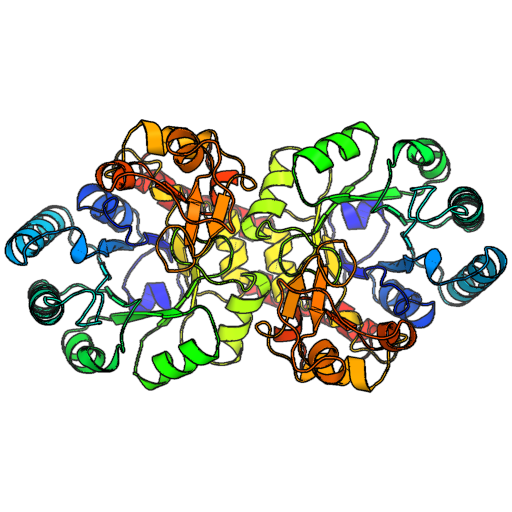 89.44 236 ALA A CA 1
ATOM 1751 C C . ALA A 1 236 ? 10.203 -4.016 -12.031 1 89.44 236 ALA A C 1
ATOM 1753 O O . ALA A 1 236 ? 10.898 -3.018 -12.195 1 89.44 236 ALA A O 1
ATOM 1754 N N . ASN A 1 237 ? 10.078 -4.668 -10.922 1 95.31 237 ASN A N 1
ATOM 1755 C CA . ASN A 1 237 ? 10.898 -4.324 -9.766 1 95.31 237 ASN A CA 1
ATOM 1756 C C . ASN A 1 237 ? 12.125 -5.234 -9.664 1 95.31 237 ASN A C 1
ATOM 1758 O O . ASN A 1 237 ? 12.008 -6.453 -9.82 1 95.31 237 ASN A O 1
ATOM 1762 N N . TRP A 1 238 ? 13.273 -4.582 -9.336 1 94.19 238 TRP A N 1
ATOM 1763 C CA . TRP A 1 238 ? 14.555 -5.277 -9.281 1 94.19 238 TRP A CA 1
ATOM 1764 C C . TRP A 1 238 ? 15.344 -4.879 -8.039 1 94.19 238 TRP A C 1
ATOM 1766 O O . TRP A 1 238 ? 15.172 -3.773 -7.52 1 94.19 238 TRP A O 1
ATOM 1776 N N . LEU A 1 239 ? 16.203 -5.812 -7.652 1 96.12 239 LEU A N 1
ATOM 1777 C CA . LEU A 1 239 ? 17.188 -5.484 -6.621 1 96.12 239 LEU A CA 1
ATOM 1778 C C . LEU A 1 239 ? 18.281 -4.59 -7.184 1 96.12 239 LEU A C 1
ATOM 1780 O O . LEU A 1 239 ? 19.062 -5.02 -8.031 1 96.12 239 LEU A O 1
ATOM 1784 N N . LYS A 1 240 ? 18.375 -3.436 -6.668 1 93.62 240 LYS A N 1
ATOM 1785 C CA . LYS A 1 240 ? 19.359 -2.473 -7.133 1 93.62 240 LYS A CA 1
ATOM 1786 C C . LYS A 1 240 ? 20.781 -3.029 -6.996 1 93.62 240 LYS A C 1
ATOM 1788 O O . LYS A 1 240 ? 21.625 -2.834 -7.875 1 93.62 240 LYS A O 1
ATOM 1793 N N . ARG A 1 241 ? 21.047 -3.703 -5.93 1 94.38 241 ARG A N 1
ATOM 1794 C CA . ARG A 1 241 ? 22.375 -4.254 -5.648 1 94.38 241 ARG A CA 1
ATOM 1795 C C . ARG A 1 241 ? 22.797 -5.234 -6.734 1 94.38 241 ARG A C 1
ATOM 1797 O O . ARG A 1 241 ? 23.984 -5.332 -7.062 1 94.38 241 ARG A O 1
ATOM 1804 N N . SER A 1 242 ? 21.828 -5.961 -7.27 1 93.62 242 SER A N 1
ATOM 1805 C CA . SER A 1 242 ? 22.156 -6.906 -8.336 1 93.62 242 SER A CA 1
ATOM 1806 C C . SER A 1 242 ? 22.5 -6.184 -9.633 1 93.62 242 SER A C 1
ATOM 1808 O O . SER A 1 242 ? 23.359 -6.629 -10.398 1 93.62 242 SER A O 1
ATOM 1810 N N . ILE A 1 243 ? 21.875 -5.102 -9.852 1 90.19 243 ILE A N 1
ATOM 1811 C CA . ILE A 1 243 ? 22.094 -4.293 -11.047 1 90.19 243 ILE A CA 1
ATOM 1812 C C . ILE A 1 243 ? 23.438 -3.57 -10.922 1 90.19 243 ILE A C 1
ATOM 1814 O O . ILE A 1 243 ? 24.234 -3.553 -11.875 1 90.19 243 ILE A O 1
ATOM 1818 N N . ASP A 1 244 ? 23.672 -3.035 -9.781 1 89 244 ASP A N 1
ATOM 1819 C CA . ASP A 1 244 ? 24.891 -2.281 -9.539 1 89 244 ASP A CA 1
ATOM 1820 C C . ASP A 1 244 ? 26.125 -3.164 -9.719 1 89 244 ASP A C 1
ATOM 1822 O O . ASP A 1 244 ? 27.172 -2.691 -10.156 1 89 244 ASP A O 1
ATOM 1826 N N . LYS A 1 245 ? 25.969 -4.352 -9.328 1 86.38 245 LYS A N 1
ATOM 1827 C CA . LYS A 1 245 ? 27.062 -5.305 -9.484 1 86.38 245 LYS A CA 1
ATOM 1828 C C . LYS A 1 245 ? 27.438 -5.48 -10.953 1 86.38 245 LYS A C 1
ATOM 1830 O O . LYS A 1 245 ? 28.625 -5.652 -11.281 1 86.38 245 LYS A O 1
ATOM 1835 N N . LEU A 1 246 ? 26.5 -5.375 -11.805 1 84.12 246 LEU A N 1
ATOM 1836 C CA . LEU A 1 246 ? 26.703 -5.652 -13.227 1 84.12 246 LEU A CA 1
ATOM 1837 C C . LEU A 1 246 ? 26.984 -4.363 -13.992 1 84.12 246 LEU A C 1
ATOM 1839 O O . LEU A 1 246 ? 27.75 -4.367 -14.969 1 84.12 246 LEU A O 1
ATOM 1843 N N . ASP A 1 247 ? 26.312 -3.297 -13.555 1 84.12 247 ASP A N 1
ATOM 1844 C CA . ASP A 1 247 ? 26.406 -1.985 -14.188 1 84.12 247 ASP A CA 1
ATOM 1845 C C . ASP A 1 247 ? 26.406 -0.871 -13.141 1 84.12 247 ASP A C 1
ATOM 1847 O O . ASP A 1 247 ? 25.359 -0.25 -12.898 1 84.12 247 ASP A O 1
ATOM 1851 N N . PRO A 1 248 ? 27.531 -0.571 -12.648 1 81.19 248 PRO A N 1
ATOM 1852 C CA . PRO A 1 248 ? 27.625 0.417 -11.57 1 81.19 248 PRO A CA 1
ATOM 1853 C C . PRO A 1 248 ? 27.125 1.8 -11.992 1 81.19 248 PRO A C 1
ATOM 1855 O O . PRO A 1 248 ? 26.797 2.629 -11.141 1 81.19 248 PRO A O 1
ATOM 1858 N N . ASP A 1 249 ? 27.031 1.988 -13.258 1 79.75 249 ASP A N 1
ATOM 1859 C CA . ASP A 1 249 ? 26.625 3.305 -13.742 1 79.75 249 ASP A CA 1
ATOM 1860 C C . ASP A 1 249 ? 25.172 3.305 -14.188 1 79.75 249 ASP A C 1
ATOM 1862 O O . ASP A 1 249 ? 24.719 4.242 -14.852 1 79.75 249 ASP A O 1
ATOM 1866 N N . PHE A 1 250 ? 24.469 2.336 -13.758 1 79.56 250 PHE A N 1
ATOM 1867 C CA . PHE A 1 250 ? 23.094 2.195 -14.188 1 79.56 250 PHE A CA 1
ATOM 1868 C C . PHE A 1 250 ? 22.234 3.34 -13.656 1 79.56 250 PHE A C 1
ATOM 1870 O O . PHE A 1 250 ? 22.422 3.783 -12.516 1 79.56 250 PHE A O 1
ATOM 1877 N N . LYS A 1 251 ? 21.375 3.887 -14.539 1 74.56 251 LYS A N 1
ATOM 1878 C CA . LYS A 1 251 ? 20.297 4.801 -14.156 1 74.56 251 LYS A CA 1
ATOM 1879 C C . LYS A 1 251 ? 18.938 4.277 -14.609 1 74.56 251 LYS A C 1
ATOM 1881 O O . LYS A 1 251 ? 18.812 3.723 -15.703 1 74.56 251 LYS A O 1
ATOM 1886 N N . PRO A 1 252 ? 17.828 4.449 -13.844 1 68.06 252 PRO A N 1
ATOM 1887 C CA . PRO A 1 252 ? 16.516 3.881 -14.148 1 68.06 252 PRO A CA 1
ATOM 1888 C C . PRO A 1 252 ? 16 4.297 -15.523 1 68.06 252 PRO A C 1
ATOM 1890 O O . PRO A 1 252 ? 15.227 3.561 -16.141 1 68.06 252 PRO A O 1
ATOM 1893 N N . ASP A 1 253 ? 16.5 5.414 -15.953 1 67.06 253 ASP A N 1
ATOM 1894 C CA . ASP A 1 253 ? 15.992 5.914 -17.219 1 67.06 253 ASP A CA 1
ATOM 1895 C C . ASP A 1 253 ? 16.891 5.473 -18.375 1 67.06 253 ASP A C 1
ATOM 1897 O O . ASP A 1 253 ? 16.594 5.758 -19.547 1 67.06 253 ASP A O 1
ATOM 1901 N N . THR A 1 254 ? 17.922 4.703 -17.906 1 67.75 254 THR A N 1
ATOM 1902 C CA . THR A 1 254 ? 18.812 4.23 -18.953 1 67.75 254 THR A CA 1
ATOM 1903 C C . THR A 1 254 ? 18.734 2.711 -19.078 1 67.75 254 THR A C 1
ATOM 1905 O O . THR A 1 254 ? 18.297 2.023 -18.172 1 67.75 254 THR A O 1
ATOM 1908 N N . GLY A 1 255 ? 18.797 2.109 -20.219 1 70.62 255 GLY A N 1
ATOM 1909 C CA . GLY A 1 255 ? 18.844 0.668 -20.422 1 70.62 255 GLY A CA 1
ATOM 1910 C C . GLY A 1 255 ? 20.047 0.012 -19.766 1 70.62 255 GLY A C 1
ATOM 1911 O O . GLY A 1 255 ? 21 0.691 -19.391 1 70.62 255 GLY A O 1
ATOM 1912 N N . LEU A 1 256 ? 19.828 -1.323 -19.344 1 70.06 256 LEU A N 1
ATOM 1913 C CA . LEU A 1 256 ? 20.938 -2.1 -18.766 1 70.06 256 LEU A CA 1
ATOM 1914 C C . LEU A 1 256 ? 21.938 -2.484 -19.859 1 70.06 256 LEU A C 1
ATOM 1916 O O . LEU A 1 256 ? 21.547 -2.994 -20.906 1 70.06 256 LEU A O 1
ATOM 1920 N N . ASN A 1 257 ? 23.062 -2.049 -19.688 1 67.31 257 ASN A N 1
ATOM 1921 C CA . ASN A 1 257 ? 24.141 -2.367 -20.609 1 67.31 257 ASN A CA 1
ATOM 1922 C C . ASN A 1 257 ? 24.953 -3.568 -20.141 1 67.31 257 ASN A C 1
ATOM 1924 O O . ASN A 1 257 ? 26.031 -3.408 -19.578 1 67.31 257 ASN A O 1
ATOM 1928 N N . VAL A 1 258 ? 24.297 -4.746 -20.266 1 67.06 258 VAL A N 1
ATOM 1929 C CA . VAL A 1 258 ? 25.016 -5.934 -19.828 1 67.06 258 VAL A CA 1
ATOM 1930 C C . VAL A 1 258 ? 24.938 -7.02 -20.891 1 67.06 258 VAL A C 1
ATOM 1932 O O . VAL A 1 258 ? 24.031 -6.996 -21.75 1 67.06 258 VAL A O 1
ATOM 1935 N N . ASP A 1 259 ? 25.938 -7.816 -20.875 1 65.19 259 ASP A N 1
ATOM 1936 C CA . ASP A 1 259 ? 25.906 -8.984 -21.75 1 65.19 259 ASP A CA 1
ATOM 1937 C C . ASP A 1 259 ? 24.766 -9.922 -21.391 1 65.19 259 ASP A C 1
ATOM 1939 O O . ASP A 1 259 ? 24.312 -9.938 -20.25 1 65.19 259 ASP A O 1
ATOM 1943 N N . ALA A 1 260 ? 24.297 -10.547 -22.328 1 61.06 260 ALA A N 1
ATOM 1944 C CA . ALA A 1 260 ? 23.156 -11.445 -22.188 1 61.06 260 ALA A CA 1
ATOM 1945 C C . ALA A 1 260 ? 23.375 -12.422 -21.031 1 61.06 260 ALA A C 1
ATOM 1947 O O . ALA A 1 260 ? 22.438 -12.742 -20.297 1 61.06 260 ALA A O 1
ATOM 1948 N N . LYS A 1 261 ? 24.594 -12.82 -20.922 1 64.5 261 LYS A N 1
ATOM 1949 C CA . LYS A 1 261 ? 24.922 -13.844 -19.922 1 64.5 261 LYS A CA 1
ATOM 1950 C C . LYS A 1 261 ? 24.734 -13.297 -18.516 1 64.5 261 LYS A C 1
ATOM 1952 O O . LYS A 1 261 ? 24.531 -14.062 -17.578 1 64.5 261 LYS A O 1
ATOM 1957 N N . SER A 1 262 ? 24.734 -12.047 -18.422 1 74.44 262 SER A N 1
ATOM 1958 C CA . SER A 1 262 ? 24.703 -11.438 -17.109 1 74.44 262 SER A CA 1
ATOM 1959 C C . SER A 1 262 ? 23.281 -11.219 -16.625 1 74.44 262 SER A C 1
ATOM 1961 O O . SER A 1 262 ? 23.047 -10.891 -15.461 1 74.44 262 SER A O 1
ATOM 1963 N N . TRP A 1 263 ? 22.391 -11.641 -17.422 1 74.06 263 TRP A N 1
ATOM 1964 C CA . TRP A 1 263 ? 20.984 -11.406 -17.109 1 74.06 263 TRP A CA 1
ATOM 1965 C C . TRP A 1 263 ? 20.516 -12.312 -15.961 1 74.06 263 TRP A C 1
ATOM 1967 O O . TRP A 1 263 ? 19.609 -11.961 -15.219 1 74.06 263 TRP A O 1
ATOM 1977 N N . LYS A 1 264 ? 21.281 -13.375 -15.859 1 78.38 264 LYS A N 1
ATOM 1978 C CA . LYS A 1 264 ? 20.906 -14.328 -14.812 1 78.38 264 LYS A CA 1
ATOM 1979 C C . LYS A 1 264 ? 21.234 -13.781 -13.43 1 78.38 264 LYS A C 1
ATOM 1981 O O . LYS A 1 264 ? 20.781 -14.328 -12.422 1 78.38 264 LYS A O 1
ATOM 1986 N N . GLU A 1 265 ? 21.953 -12.711 -13.438 1 84.62 265 GLU A N 1
ATOM 1987 C CA . GLU A 1 265 ? 22.375 -12.148 -12.156 1 84.62 265 GLU A CA 1
ATOM 1988 C C . GLU A 1 265 ? 21.609 -10.867 -11.836 1 84.62 265 GLU A C 1
ATOM 1990 O O . GLU A 1 265 ? 21.953 -10.156 -10.891 1 84.62 265 GLU A O 1
ATOM 1995 N N . VAL A 1 266 ? 20.641 -10.641 -12.625 1 89.44 266 VAL A N 1
ATOM 1996 C CA . VAL A 1 266 ? 19.703 -9.555 -12.328 1 89.44 266 VAL A CA 1
ATOM 1997 C C . VAL A 1 266 ? 18.469 -10.109 -11.617 1 89.44 266 VAL A C 1
ATOM 1999 O O . VAL A 1 266 ? 17.672 -10.82 -12.227 1 89.44 266 VAL A O 1
ATOM 2002 N N . TRP A 1 267 ? 18.391 -9.719 -10.367 1 94.94 267 TRP A N 1
ATOM 2003 C CA . TRP A 1 267 ? 17.406 -10.406 -9.531 1 94.94 267 TRP A CA 1
ATOM 2004 C C . TRP A 1 267 ? 16.25 -9.484 -9.188 1 94.94 267 TRP A C 1
ATOM 2006 O O . TRP A 1 267 ? 16.438 -8.297 -8.914 1 94.94 267 TRP A O 1
ATOM 2016 N N . SER A 1 268 ? 15.094 -10.055 -9.242 1 95.62 268 SER A N 1
ATOM 2017 C CA . SER A 1 268 ? 13.867 -9.328 -8.945 1 95.62 268 SER A CA 1
ATOM 2018 C C . SER A 1 268 ? 13.469 -9.484 -7.48 1 95.62 268 SER A C 1
ATOM 2020 O O . SER A 1 268 ? 13.789 -10.492 -6.852 1 95.62 268 SER A O 1
ATOM 2022 N N . ALA A 1 269 ? 12.883 -8.445 -6.93 1 97.94 269 ALA A N 1
ATOM 2023 C CA . ALA A 1 269 ? 12.258 -8.445 -5.609 1 97.94 269 ALA A CA 1
ATOM 2024 C C . ALA A 1 269 ? 11.289 -7.277 -5.453 1 97.94 269 ALA A C 1
ATOM 2026 O O . ALA A 1 269 ? 11.336 -6.32 -6.23 1 97.94 269 ALA A O 1
ATOM 2027 N N . GLY A 1 270 ? 10.414 -7.438 -4.543 1 98.31 270 GLY A N 1
ATOM 2028 C CA . GLY A 1 270 ? 9.5 -6.352 -4.207 1 98.31 270 GLY A CA 1
ATOM 2029 C C . GLY A 1 270 ? 9.875 -5.641 -2.92 1 98.31 270 GLY A C 1
ATOM 2030 O O . GLY A 1 270 ? 10.891 -5.961 -2.297 1 98.31 270 GLY A O 1
ATOM 2031 N N . HIS A 1 271 ? 9.031 -4.676 -2.551 1 98.69 271 HIS A N 1
ATOM 2032 C CA . HIS A 1 271 ? 9.266 -3.859 -1.367 1 98.69 271 HIS A CA 1
ATOM 2033 C C . HIS A 1 271 ? 9.18 -4.695 -0.094 1 98.69 271 HIS A C 1
ATOM 2035 O O . HIS A 1 271 ? 9.625 -4.262 0.971 1 98.69 271 HIS A O 1
ATOM 2041 N N . GLY A 1 272 ? 8.719 -5.91 -0.217 1 98.44 272 GLY A N 1
ATOM 2042 C CA . GLY A 1 272 ? 8.586 -6.805 0.922 1 98.44 272 GLY A CA 1
ATOM 2043 C C . GLY A 1 272 ? 9.922 -7.223 1.509 1 98.44 272 GLY A C 1
ATOM 2044 O O . GLY A 1 272 ? 9.969 -7.824 2.584 1 98.44 272 GLY A O 1
ATOM 2045 N N . VAL A 1 273 ? 11.047 -6.867 0.819 1 98.62 273 VAL A N 1
ATOM 2046 C CA . VAL A 1 273 ? 12.375 -7.148 1.362 1 98.62 273 VAL A CA 1
ATOM 2047 C C . VAL A 1 273 ? 12.508 -6.516 2.746 1 98.62 273 VAL A C 1
ATOM 2049 O O . VAL A 1 273 ? 13.258 -7.016 3.592 1 98.62 273 VAL A O 1
ATOM 2052 N N . ALA A 1 274 ? 11.734 -5.496 2.957 1 98.44 274 ALA A N 1
ATOM 2053 C CA . ALA A 1 274 ? 11.781 -4.734 4.203 1 98.44 274 ALA A CA 1
ATOM 2054 C C . ALA A 1 274 ? 11.5 -5.629 5.406 1 98.44 274 ALA A C 1
ATOM 2056 O O . ALA A 1 274 ? 11.938 -5.34 6.52 1 98.44 274 ALA A O 1
ATOM 2057 N N . GLN A 1 275 ? 10.781 -6.75 5.203 1 98.44 275 GLN A N 1
ATOM 2058 C CA . GLN A 1 275 ? 10.367 -7.617 6.301 1 98.44 275 GLN A CA 1
ATOM 2059 C C . GLN A 1 275 ? 11.086 -8.961 6.246 1 98.44 275 GLN A C 1
ATOM 2061 O O . GLN A 1 275 ? 10.648 -9.93 6.867 1 98.44 275 GLN A O 1
ATOM 2066 N N . ILE A 1 276 ? 12.148 -9.062 5.473 1 98.62 276 ILE A N 1
ATOM 2067 C CA . ILE A 1 276 ? 12.891 -10.312 5.363 1 98.62 276 ILE A CA 1
ATOM 2068 C C . ILE A 1 276 ? 14.211 -10.188 6.117 1 98.62 276 ILE A C 1
ATOM 2070 O O . ILE A 1 276 ? 15.062 -9.375 5.762 1 98.62 276 ILE A O 1
ATOM 2074 N N . SER A 1 277 ? 14.359 -11.031 7.152 1 98.06 277 SER A N 1
ATOM 2075 C CA . SER A 1 277 ? 15.555 -10.914 7.98 1 98.06 277 SER A CA 1
ATOM 2076 C C . SER A 1 277 ? 16.266 -12.25 8.102 1 98.06 277 SER A C 1
ATOM 2078 O O . SER A 1 277 ? 17.297 -12.359 8.789 1 98.06 277 SER A O 1
ATOM 2080 N N . ASP A 1 278 ? 15.688 -13.297 7.441 1 98.31 278 ASP A N 1
ATOM 2081 C CA . ASP A 1 278 ? 16.281 -14.625 7.582 1 98.31 278 ASP A CA 1
ATOM 2082 C C . ASP A 1 278 ? 15.859 -15.539 6.438 1 98.31 278 ASP A C 1
ATOM 2084 O O . ASP A 1 278 ? 15.016 -15.172 5.621 1 98.31 278 ASP A O 1
ATOM 2088 N N . ILE A 1 279 ? 16.641 -16.609 6.285 1 98.62 279 ILE A N 1
ATOM 2089 C CA . ILE A 1 279 ? 16.266 -17.719 5.441 1 98.62 279 ILE A CA 1
ATOM 2090 C C . ILE A 1 279 ? 15.641 -18.828 6.293 1 98.62 279 ILE A C 1
ATOM 2092 O O . ILE A 1 279 ? 16.25 -19.312 7.242 1 98.62 279 ILE A O 1
ATOM 2096 N N . ARG A 1 280 ? 14.406 -19.188 6.023 1 97.81 280 ARG A N 1
ATOM 2097 C CA . ARG A 1 280 ? 13.734 -20.219 6.801 1 97.81 280 ARG A CA 1
ATOM 2098 C C . ARG A 1 280 ? 12.828 -21.062 5.918 1 97.81 280 ARG A C 1
ATOM 2100 O O . ARG A 1 280 ? 12.414 -20.625 4.84 1 97.81 280 ARG A O 1
ATOM 2107 N N . PRO A 1 281 ? 12.453 -22.25 6.332 1 98.94 281 PRO A N 1
ATOM 2108 C CA . PRO A 1 281 ? 11.648 -23.141 5.5 1 98.94 281 PRO A CA 1
ATOM 2109 C C . PRO A 1 281 ? 10.305 -22.531 5.105 1 98.94 281 PRO A C 1
ATOM 2111 O O . PRO A 1 281 ? 9.664 -21.859 5.926 1 98.94 281 PRO A O 1
ATOM 2114 N N . ALA A 1 282 ? 9.898 -22.781 3.885 1 98.94 282 ALA A N 1
ATOM 2115 C CA . ALA A 1 282 ? 8.68 -22.203 3.332 1 98.94 282 ALA A CA 1
ATOM 2116 C C . ALA A 1 282 ? 7.461 -22.594 4.16 1 98.94 282 ALA A C 1
ATOM 2118 O O . ALA A 1 282 ? 6.578 -21.781 4.41 1 98.94 282 ALA A O 1
ATOM 2119 N N . GLY A 1 283 ? 7.434 -23.859 4.543 1 98.88 283 GLY A N 1
ATOM 2120 C CA . GLY A 1 283 ? 6.324 -24.297 5.371 1 98.88 283 GLY A CA 1
ATOM 2121 C C . GLY A 1 283 ? 6.188 -23.516 6.656 1 98.88 283 GLY A C 1
ATOM 2122 O O . GLY A 1 283 ? 5.074 -23.172 7.066 1 98.88 283 GLY A O 1
ATOM 2123 N N . ASP A 1 284 ? 7.312 -23.172 7.285 1 98.81 284 ASP A N 1
ATOM 2124 C CA . ASP A 1 284 ? 7.309 -22.375 8.508 1 98.81 284 ASP A CA 1
ATOM 2125 C C . ASP A 1 284 ? 6.805 -20.969 8.25 1 98.81 284 ASP A C 1
ATOM 2127 O O . ASP A 1 284 ? 6.105 -20.375 9.086 1 98.81 284 ASP A O 1
ATOM 2131 N N . ILE A 1 285 ? 7.172 -20.406 7.148 1 98.88 285 ILE A N 1
ATOM 2132 C CA . ILE A 1 285 ? 6.738 -19.062 6.781 1 98.88 285 ILE A CA 1
ATOM 2133 C C . ILE A 1 285 ? 5.219 -19.031 6.637 1 98.88 285 ILE A C 1
ATOM 2135 O O . ILE A 1 285 ? 4.551 -18.156 7.188 1 98.88 285 ILE A O 1
ATOM 2139 N N . ILE A 1 286 ? 4.668 -20.047 5.988 1 98.88 286 ILE A N 1
ATOM 2140 C CA . ILE A 1 286 ? 3.23 -20.125 5.75 1 98.88 286 ILE A CA 1
ATOM 2141 C C . ILE A 1 286 ? 2.492 -20.25 7.082 1 98.88 286 ILE A C 1
ATOM 2143 O O . ILE A 1 286 ? 1.542 -19.516 7.344 1 98.88 286 ILE A O 1
ATOM 2147 N N . THR A 1 287 ? 2.918 -21.109 7.906 1 98.62 287 THR A N 1
ATOM 2148 C CA . THR A 1 287 ? 2.242 -21.344 9.18 1 98.62 287 THR A CA 1
ATOM 2149 C C . THR A 1 287 ? 2.383 -20.125 10.086 1 98.62 287 THR A C 1
ATOM 2151 O O . THR A 1 287 ? 1.441 -19.75 10.789 1 98.62 287 THR A O 1
ATOM 2154 N N . SER A 1 288 ? 3.559 -19.516 10.039 1 98.5 288 SER A N 1
ATOM 2155 C CA . SER A 1 288 ? 3.773 -18.328 10.844 1 98.5 288 SER A CA 1
ATOM 2156 C C . SER A 1 288 ? 2.889 -17.172 10.375 1 98.5 288 SER A C 1
ATOM 2158 O O . SER A 1 288 ? 2.443 -16.359 11.188 1 98.5 288 SER A O 1
ATOM 2160 N N . MET A 1 289 ? 2.678 -17.062 9.109 1 98.69 289 MET A N 1
ATOM 2161 C CA . MET A 1 289 ? 1.796 -16.031 8.578 1 98.69 289 MET A CA 1
ATOM 2162 C C . MET A 1 289 ? 0.384 -16.172 9.141 1 98.69 289 MET A C 1
ATOM 2164 O O . MET A 1 289 ? -0.248 -15.188 9.516 1 98.69 289 MET A O 1
ATOM 2168 N N . ALA A 1 290 ? -0.059 -17.406 9.18 1 98.56 290 ALA A N 1
ATOM 2169 C CA . ALA A 1 290 ? -1.393 -17.672 9.711 1 98.56 290 ALA A CA 1
ATOM 2170 C C . ALA A 1 290 ? -1.472 -17.312 11.195 1 98.56 290 ALA A C 1
ATOM 2172 O O . ALA A 1 290 ? -2.438 -16.688 11.641 1 98.56 290 ALA A O 1
ATOM 2173 N N . ASP A 1 291 ? -0.456 -17.688 11.945 1 98.38 291 ASP A N 1
ATOM 2174 C CA . ASP A 1 291 ? -0.412 -17.406 13.375 1 98.38 291 ASP A CA 1
ATOM 2175 C C . ASP A 1 291 ? -0.35 -15.898 13.625 1 98.38 291 ASP A C 1
ATOM 2177 O O . ASP A 1 291 ? -1.067 -15.375 14.484 1 98.38 291 ASP A O 1
ATOM 2181 N N . ASP A 1 292 ? 0.539 -15.281 12.883 1 97.81 292 ASP A N 1
ATOM 2182 C CA . ASP A 1 292 ? 0.696 -13.836 13.008 1 97.81 292 ASP A CA 1
ATOM 2183 C C . ASP A 1 292 ? -0.603 -13.117 12.664 1 97.81 292 ASP A C 1
ATOM 2185 O O . ASP A 1 292 ? -0.967 -12.133 13.312 1 97.81 292 ASP A O 1
ATOM 2189 N N . TYR A 1 293 ? -1.249 -13.586 11.641 1 98.81 293 TYR A N 1
ATOM 2190 C CA . TYR A 1 293 ? -2.535 -13.023 11.242 1 98.81 293 TYR A CA 1
ATOM 2191 C C . TYR A 1 293 ? -3.527 -13.062 12.398 1 98.81 293 TYR A C 1
ATOM 2193 O O . TYR A 1 293 ? -4.199 -12.062 12.68 1 98.81 293 TYR A O 1
ATOM 2201 N N . GLN A 1 294 ? -3.635 -14.156 13.031 1 98.19 294 GLN A N 1
ATOM 2202 C CA . GLN A 1 294 ? -4.566 -14.305 14.141 1 98.19 294 GLN A CA 1
ATOM 2203 C C . GLN A 1 294 ? -4.215 -13.352 15.281 1 98.19 294 GLN A C 1
ATOM 2205 O O . GLN A 1 294 ? -5.105 -12.766 15.906 1 98.19 294 GLN A O 1
ATOM 2210 N N . GLN A 1 295 ? -2.957 -13.203 15.523 1 98.12 295 GLN A N 1
ATOM 2211 C CA . GLN A 1 295 ? -2.514 -12.305 16.594 1 98.12 295 GLN A CA 1
ATOM 2212 C C . GLN A 1 295 ? -2.85 -10.852 16.25 1 98.12 295 GLN A C 1
ATOM 2214 O O . GLN A 1 295 ? -3.289 -10.094 17.125 1 98.12 295 GLN A O 1
ATOM 2219 N N . VAL A 1 296 ? -2.635 -10.5 15.023 1 98.5 296 VAL A N 1
ATOM 2220 C CA . VAL A 1 296 ? -2.93 -9.141 14.578 1 98.5 296 VAL A CA 1
ATOM 2221 C C . VAL A 1 296 ? -4.43 -8.875 14.688 1 98.5 296 VAL A C 1
ATOM 2223 O O . VAL A 1 296 ? -4.848 -7.828 15.195 1 98.5 296 VAL A O 1
ATOM 2226 N N . LYS A 1 297 ? -5.219 -9.805 14.172 1 97.62 297 LYS A N 1
ATOM 2227 C CA . LYS A 1 297 ? -6.672 -9.688 14.203 1 97.62 297 LYS A CA 1
ATOM 2228 C C . LYS A 1 297 ? -7.176 -9.469 15.633 1 97.62 297 LYS A C 1
ATOM 2230 O O . LYS A 1 297 ? -7.988 -8.578 15.875 1 97.62 297 LYS A O 1
ATOM 2235 N N . LYS A 1 298 ? -6.617 -10.18 16.547 1 96.88 298 LYS A N 1
ATOM 2236 C CA . LYS A 1 298 ? -7.039 -10.109 17.938 1 96.88 298 LYS A CA 1
ATOM 2237 C C . LYS A 1 298 ? -6.578 -8.805 18.594 1 96.88 298 LYS A C 1
ATOM 2239 O O . LYS A 1 298 ? -7.211 -8.312 19.531 1 96.88 298 LYS A O 1
ATOM 2244 N N . GLY A 1 299 ? -5.496 -8.25 18.062 1 97.06 299 GLY A N 1
ATOM 2245 C CA . GLY A 1 299 ? -4.875 -7.105 18.719 1 97.06 299 GLY A CA 1
ATOM 2246 C C . GLY A 1 299 ? -5.332 -5.773 18.141 1 97.06 299 GLY A C 1
ATOM 2247 O O . GLY A 1 299 ? -4.914 -4.715 18.625 1 97.06 299 GLY A O 1
ATOM 2248 N N . LEU A 1 300 ? -6.172 -5.797 17.188 1 97.69 300 LEU A N 1
ATOM 2249 C CA . LEU A 1 300 ? -6.672 -4.543 16.625 1 97.69 300 LEU A CA 1
ATOM 2250 C C . LEU A 1 300 ? -7.426 -3.744 17.688 1 97.69 300 LEU A C 1
ATOM 2252 O O . LEU A 1 300 ? -8.195 -4.312 18.469 1 97.69 300 LEU A O 1
ATOM 2256 N N . PRO A 1 301 ? -7.172 -2.496 17.766 1 95.75 301 PRO A N 1
ATOM 2257 C CA . PRO A 1 301 ? -7.855 -1.694 18.781 1 95.75 301 PRO A CA 1
ATOM 2258 C C . PRO A 1 301 ? -9.344 -1.511 18.484 1 95.75 301 PRO A C 1
ATOM 2260 O O . PRO A 1 301 ? -9.766 -1.633 17.344 1 95.75 301 PRO A O 1
ATOM 2263 N N . MET B 1 1 ? -18.016 7.078 20.125 1 87.56 1 MET B N 1
ATOM 2264 C CA . MET B 1 1 ? -17.172 5.93 19.828 1 87.56 1 MET B CA 1
ATOM 2265 C C . MET B 1 1 ? -15.695 6.273 20.031 1 87.56 1 MET B C 1
ATOM 2267 O O . MET B 1 1 ? -15.258 7.379 19.703 1 87.56 1 MET B O 1
ATOM 2271 N N . GLN B 1 2 ? -15 5.434 20.734 1 95.75 2 GLN B N 1
ATOM 2272 C CA . GLN B 1 2 ? -13.578 5.645 20.984 1 95.75 2 GLN B CA 1
ATOM 2273 C C . GLN B 1 2 ? -12.742 4.469 20.469 1 95.75 2 GLN B C 1
ATOM 2275 O O . GLN B 1 2 ? -13.141 3.311 20.625 1 95.75 2 GLN B O 1
ATOM 2280 N N . ILE B 1 3 ? -11.75 4.797 19.75 1 98.38 3 ILE B N 1
ATOM 2281 C CA . ILE B 1 3 ? -10.727 3.834 19.359 1 98.38 3 ILE B CA 1
ATOM 2282 C C . ILE B 1 3 ? -9.375 4.25 19.938 1 98.38 3 ILE B C 1
ATOM 2284 O O . ILE B 1 3 ? -8.773 5.223 19.469 1 98.38 3 ILE B O 1
ATOM 2288 N N . GLU B 1 4 ? -8.883 3.562 20.906 1 98.38 4 GLU B N 1
ATOM 2289 C CA . GLU B 1 4 ? -7.715 3.99 21.656 1 98.38 4 GLU B CA 1
ATOM 2290 C C . GLU B 1 4 ? -6.426 3.436 21.062 1 98.38 4 GLU B C 1
ATOM 2292 O O . GLU B 1 4 ? -6.312 2.23 20.828 1 98.38 4 GLU B O 1
ATOM 2297 N N . THR B 1 5 ? -5.535 4.246 20.719 1 98.62 5 THR B N 1
ATOM 2298 C CA . THR B 1 5 ? -4.176 3.947 20.281 1 98.62 5 THR B CA 1
ATOM 2299 C C . THR B 1 5 ? -3.17 4.848 20.984 1 98.62 5 THR B C 1
ATOM 2301 O O . THR B 1 5 ? -3.555 5.715 21.781 1 98.62 5 THR B O 1
ATOM 2304 N N . ALA B 1 6 ? -1.894 4.672 20.719 1 98.69 6 ALA B N 1
ATOM 2305 C CA . ALA B 1 6 ? -0.866 5.543 21.297 1 98.69 6 ALA B CA 1
ATOM 2306 C C . ALA B 1 6 ? -1.081 6.992 20.875 1 98.69 6 ALA B C 1
ATOM 2308 O O . ALA B 1 6 ? -0.883 7.914 21.672 1 98.69 6 ALA B O 1
ATOM 2309 N N . VAL B 1 7 ? -1.538 7.176 19.641 1 98.88 7 VAL B N 1
ATOM 2310 C CA . VAL B 1 7 ? -1.709 8.523 19.109 1 98.88 7 VAL B CA 1
ATOM 2311 C C . VAL B 1 7 ? -2.93 9.18 19.75 1 98.88 7 VAL B C 1
ATOM 2313 O O . VAL B 1 7 ? -2.891 10.367 20.094 1 98.88 7 VAL B O 1
ATOM 2316 N N . THR B 1 8 ? -4.027 8.414 19.875 1 98.88 8 THR B N 1
ATOM 2317 C CA . THR B 1 8 ? -5.215 9.016 20.469 1 98.88 8 THR B CA 1
ATOM 2318 C C . THR B 1 8 ? -4.965 9.391 21.922 1 98.88 8 THR B C 1
ATOM 2320 O O . THR B 1 8 ? -5.43 10.438 22.391 1 98.88 8 THR B O 1
ATOM 2323 N N . ARG B 1 9 ? -4.199 8.578 22.641 1 98.44 9 ARG B N 1
ATOM 2324 C CA . ARG B 1 9 ? -3.838 8.898 24.016 1 98.44 9 ARG B CA 1
ATOM 2325 C C . ARG B 1 9 ? -2.961 10.141 24.078 1 98.44 9 ARG B C 1
ATOM 2327 O O . ARG B 1 9 ? -3.199 11.039 24.891 1 98.44 9 ARG B O 1
ATOM 2334 N N . MET B 1 10 ? -2.053 10.203 23.188 1 98.06 10 MET B N 1
ATOM 2335 C CA . MET B 1 10 ? -1.061 11.273 23.156 1 98.06 10 MET B CA 1
ATOM 2336 C C . MET B 1 10 ? -1.719 12.617 22.844 1 98.06 10 MET B C 1
ATOM 2338 O O . MET B 1 10 ? -1.359 13.633 23.438 1 98.06 10 MET B O 1
ATOM 2342 N N . LEU B 1 11 ? -2.684 12.578 21.938 1 98.56 11 LEU B N 1
ATOM 2343 C CA . LEU B 1 11 ? -3.26 13.828 21.453 1 98.56 11 LEU B CA 1
ATOM 2344 C C . LEU B 1 11 ? -4.566 14.141 22.172 1 98.56 11 LEU B C 1
ATOM 2346 O O . LEU B 1 11 ? -5.105 15.242 22.031 1 98.56 11 LEU B O 1
ATOM 2350 N N . GLY B 1 12 ? -5.109 13.195 22.922 1 98.31 12 GLY B N 1
ATOM 2351 C CA . GLY B 1 12 ? -6.387 13.391 23.594 1 98.31 12 GLY B CA 1
ATOM 2352 C C . GLY B 1 12 ? -7.562 13.445 22.641 1 98.31 12 GLY B C 1
ATOM 2353 O O . GLY B 1 12 ? -8.445 14.297 22.781 1 98.31 12 GLY B O 1
ATOM 2354 N N . ILE B 1 13 ? -7.566 12.555 21.656 1 98.75 13 ILE B N 1
ATOM 2355 C CA . ILE B 1 13 ? -8.656 12.523 20.688 1 98.75 13 ILE B CA 1
ATOM 2356 C C . ILE B 1 13 ? -9.359 11.172 20.75 1 98.75 13 ILE B C 1
ATOM 2358 O O . ILE B 1 13 ? -8.82 10.203 21.297 1 98.75 13 ILE B O 1
ATOM 2362 N N . ASP B 1 14 ? -10.547 11.133 20.141 1 98.88 14 ASP B N 1
ATOM 2363 C CA . ASP B 1 14 ? -11.398 9.953 20.266 1 98.88 14 ASP B CA 1
ATOM 2364 C C . ASP B 1 14 ? -11.047 8.906 19.203 1 98.88 14 ASP B C 1
ATOM 2366 O O . ASP B 1 14 ? -11.172 7.707 19.438 1 98.88 14 ASP B O 1
ATOM 2370 N N . LEU B 1 15 ? -10.695 9.406 18.062 1 98.94 15 LEU B N 1
ATOM 2371 C CA . LEU B 1 15 ? -10.461 8.531 16.922 1 98.94 15 LEU B CA 1
ATOM 2372 C C . LEU B 1 15 ? -9.047 8.719 16.375 1 98.94 15 LEU B C 1
ATOM 2374 O O . LEU B 1 15 ? -8.539 9.844 16.328 1 98.94 15 LEU B O 1
ATOM 2378 N N . PRO B 1 16 ? -8.383 7.703 15.992 1 98.94 16 PRO B N 1
ATOM 2379 C CA . PRO B 1 16 ? -7.023 7.812 15.453 1 98.94 16 PRO B CA 1
ATOM 2380 C C . PRO B 1 16 ? -7.004 8.297 14 1 98.94 16 PRO B C 1
ATOM 2382 O O . PRO B 1 16 ? -6.438 7.633 13.133 1 98.94 16 PRO B O 1
ATOM 2385 N N . ILE B 1 17 ? -7.609 9.438 13.797 1 98.94 17 ILE B N 1
ATOM 2386 C CA . ILE B 1 17 ? -7.746 10.031 12.469 1 98.94 17 ILE B CA 1
ATOM 2387 C C . ILE B 1 17 ? -7.23 11.461 12.477 1 98.94 17 ILE B C 1
ATOM 2389 O O . ILE B 1 17 ? -7.715 12.297 13.242 1 98.94 17 ILE B O 1
ATOM 2393 N N . ILE B 1 18 ? -6.223 11.719 11.68 1 98.94 18 ILE B N 1
ATOM 2394 C CA . ILE B 1 18 ? -5.688 13.062 11.492 1 98.94 18 ILE B CA 1
ATOM 2395 C C . ILE B 1 18 ? -6.07 13.57 10.109 1 98.94 18 ILE B C 1
ATOM 2397 O O . ILE B 1 18 ? -5.746 12.945 9.094 1 98.94 18 ILE B O 1
ATOM 2401 N N . GLY B 1 19 ? -6.848 14.625 10.07 1 98.94 19 GLY B N 1
ATOM 2402 C CA . GLY B 1 19 ? -7.012 15.32 8.805 1 98.94 19 GLY B CA 1
ATOM 2403 C C . GLY B 1 19 ? -5.758 16.047 8.352 1 98.94 19 GLY B C 1
ATOM 2404 O O . GLY B 1 19 ? -5.289 16.969 9.023 1 98.94 19 GLY B O 1
ATOM 2405 N N . ALA B 1 20 ? -5.25 15.68 7.273 1 98.75 20 ALA B N 1
ATOM 2406 C CA . ALA B 1 20 ? -3.953 16.172 6.816 1 98.75 20 ALA B CA 1
ATOM 2407 C C . ALA B 1 20 ? -4.016 17.672 6.5 1 98.75 20 ALA B C 1
ATOM 2409 O O . ALA B 1 20 ? -5.035 18.156 6.008 1 98.75 20 ALA B O 1
ATOM 2410 N N . PRO B 1 21 ? -2.941 18.391 6.793 1 98.62 21 PRO B N 1
ATOM 2411 C CA . PRO B 1 21 ? -2.857 19.781 6.363 1 98.62 21 PRO B CA 1
ATOM 2412 C C . PRO B 1 21 ? -2.607 19.938 4.863 1 98.62 21 PRO B C 1
ATOM 2414 O O . PRO B 1 21 ? -1.543 19.547 4.371 1 98.62 21 PRO B O 1
ATOM 2417 N N . MET B 1 22 ? -3.555 20.484 4.195 1 97.25 22 MET B N 1
ATOM 2418 C CA . MET B 1 22 ? -3.457 20.594 2.742 1 97.25 22 MET B CA 1
ATOM 2419 C C . MET B 1 22 ? -3.354 22.062 2.32 1 97.25 22 MET B C 1
ATOM 2421 O O . MET B 1 22 ? -4.195 22.875 2.695 1 97.25 22 MET B O 1
ATOM 2425 N N . PHE B 1 23 ? -2.344 22.312 1.549 1 94.19 23 PHE B N 1
ATOM 2426 C CA . PHE B 1 23 ? -2.076 23.672 1.091 1 94.19 23 PHE B CA 1
ATOM 2427 C C . PHE B 1 23 ? -3.266 24.219 0.316 1 94.19 23 PHE B C 1
ATOM 2429 O O . PHE B 1 23 ? -3.783 23.562 -0.589 1 94.19 23 PHE B O 1
ATOM 2436 N N . LEU B 1 24 ? -3.793 25.344 0.721 1 95.25 24 LEU B N 1
ATOM 2437 C CA . LEU B 1 24 ? -4.871 26.125 0.121 1 95.25 24 LEU B CA 1
ATOM 2438 C C . LEU B 1 24 ? -6.207 25.406 0.268 1 95.25 24 LEU B C 1
ATOM 2440 O O . LEU B 1 24 ? -7.227 25.875 -0.254 1 95.25 24 LEU B O 1
ATOM 2444 N N . VAL B 1 25 ? -6.25 24.297 0.985 1 97.94 25 VAL B N 1
ATOM 2445 C CA . VAL B 1 25 ? -7.469 23.5 1.115 1 97.94 25 VAL B CA 1
ATOM 2446 C C . VAL B 1 25 ? -7.93 23.5 2.572 1 97.94 25 VAL B C 1
ATOM 2448 O O . VAL B 1 25 ? -9.102 23.75 2.861 1 97.94 25 VAL B O 1
ATOM 2451 N N . SER B 1 26 ? -7.074 23.25 3.492 1 98.69 26 SER B N 1
ATOM 2452 C CA . SER B 1 26 ? -7.398 23.141 4.91 1 98.69 26 SER B CA 1
ATOM 2453 C C . SER B 1 26 ? -7.461 24.516 5.574 1 98.69 26 SER B C 1
ATOM 2455 O O . SER B 1 26 ? -6.438 25.172 5.73 1 98.69 26 SER B O 1
ATOM 2457 N N . TYR B 1 27 ? -8.57 24.922 5.984 1 98.81 27 TYR B N 1
ATOM 2458 C CA . TYR B 1 27 ? -8.844 26.141 6.73 1 98.81 27 TYR B CA 1
ATOM 2459 C C . TYR B 1 27 ? -9.766 25.875 7.91 1 98.81 27 TYR B C 1
ATOM 2461 O O . TYR B 1 27 ? -10.062 24.719 8.219 1 98.81 27 TYR B O 1
ATOM 2469 N N . PRO B 1 28 ? -10.172 26.859 8.672 1 98.88 28 PRO B N 1
ATOM 2470 C CA . PRO B 1 28 ? -10.891 26.656 9.93 1 98.88 28 PRO B CA 1
ATOM 2471 C C . PRO B 1 28 ? -12.125 25.766 9.758 1 98.88 28 PRO B C 1
ATOM 2473 O O . PRO B 1 28 ? -12.406 24.922 10.617 1 98.88 28 PRO B O 1
ATOM 2476 N N . ASP B 1 29 ? -12.836 25.828 8.68 1 98.94 29 ASP B N 1
ATOM 2477 C CA . ASP B 1 29 ? -14.039 25.031 8.469 1 98.94 29 ASP B CA 1
ATOM 2478 C C . ASP B 1 29 ? -13.719 23.547 8.5 1 98.94 29 ASP B C 1
ATOM 2480 O O . ASP B 1 29 ? -14.375 22.766 9.203 1 98.94 29 ASP B O 1
ATOM 2484 N N . LEU B 1 30 ? -12.719 23.156 7.793 1 98.94 30 LEU B N 1
ATOM 2485 C CA . LEU B 1 30 ? -12.352 21.75 7.703 1 98.94 30 LEU B CA 1
ATOM 2486 C C . LEU B 1 30 ? -11.711 21.266 9.008 1 98.94 30 LEU B C 1
ATOM 2488 O O . LEU B 1 30 ? -12.016 20.172 9.484 1 98.94 30 LEU B O 1
ATOM 2492 N N . VAL B 1 31 ? -10.836 22.094 9.586 1 98.94 31 VAL B N 1
ATOM 2493 C CA . VAL B 1 31 ? -10.156 21.766 10.828 1 98.94 31 VAL B CA 1
ATOM 2494 C C . VAL B 1 31 ? -11.188 21.484 11.922 1 98.94 31 VAL B C 1
ATOM 2496 O O . VAL B 1 31 ? -11.141 20.453 12.586 1 98.94 31 VAL B O 1
ATOM 2499 N N . CYS B 1 32 ? -12.148 22.375 12.07 1 98.94 32 CYS B N 1
ATOM 2500 C CA . CYS B 1 32 ? -13.164 22.25 13.109 1 98.94 32 CYS B CA 1
ATOM 2501 C C . CYS B 1 32 ? -14.039 21.031 12.875 1 98.94 32 CYS B C 1
ATOM 2503 O O . CYS B 1 32 ? -14.375 20.312 13.812 1 98.94 32 CYS B O 1
ATOM 2505 N N . ALA B 1 33 ? -14.398 20.797 11.602 1 98.94 33 ALA B N 1
ATOM 2506 C CA . ALA B 1 33 ? -15.273 19.672 11.273 1 98.94 33 ALA B CA 1
ATOM 2507 C C . ALA B 1 33 ? -14.625 18.344 11.664 1 98.94 33 ALA B C 1
ATOM 2509 O O . ALA B 1 33 ? -15.273 17.484 12.258 1 98.94 33 ALA B O 1
ATOM 2510 N N . VAL B 1 34 ? -13.375 18.172 11.406 1 98.94 34 VAL B N 1
ATOM 2511 C CA . VAL B 1 34 ? -12.656 16.938 11.695 1 98.94 34 VAL B CA 1
ATOM 2512 C C . VAL B 1 34 ? -12.484 16.781 13.203 1 98.94 34 VAL B C 1
ATOM 2514 O O . VAL B 1 34 ? -12.773 15.711 13.758 1 98.94 34 VAL B O 1
ATOM 2517 N N . SER B 1 35 ? -12.055 17.859 13.875 1 98.94 35 SER B N 1
ATOM 2518 C CA . SER B 1 35 ? -11.805 17.812 15.312 1 98.94 35 SER B CA 1
ATOM 2519 C C . SER B 1 35 ? -13.086 17.531 16.094 1 98.94 35 SER B C 1
ATOM 2521 O O . SER B 1 35 ? -13.094 16.703 17 1 98.94 35 SER B O 1
ATOM 2523 N N . ASN B 1 36 ? -14.125 18.156 15.672 1 98.88 36 ASN B N 1
ATOM 2524 C CA . ASN B 1 36 ? -15.398 17.984 16.375 1 98.88 36 ASN B CA 1
ATOM 2525 C C . ASN B 1 36 ? -15.945 16.562 16.188 1 98.88 36 ASN B C 1
ATOM 2527 O O . ASN B 1 36 ? -16.703 16.078 17.031 1 98.88 36 ASN B O 1
ATOM 2531 N N . ALA B 1 37 ? -15.555 15.906 15.133 1 98.88 37 ALA B N 1
ATOM 2532 C CA . ALA B 1 37 ? -16.047 14.562 14.844 1 98.88 37 ALA B CA 1
ATOM 2533 C C . ALA B 1 37 ? -15.227 13.5 15.57 1 98.88 37 ALA B C 1
ATOM 2535 O O . ALA B 1 37 ? -15.539 12.312 15.508 1 98.88 37 ALA B O 1
ATOM 2536 N N . GLY B 1 38 ? -14.164 13.945 16.25 1 98.81 38 GLY B N 1
ATOM 2537 C CA . GLY B 1 38 ? -13.438 13.016 17.094 1 98.81 38 GLY B CA 1
ATOM 2538 C C . GLY B 1 38 ? -12 12.797 16.641 1 98.81 38 GLY B C 1
ATOM 2539 O O . GLY B 1 38 ? -11.203 12.195 17.375 1 98.81 38 GLY B O 1
ATOM 2540 N N . GLY B 1 39 ? -11.664 13.227 15.414 1 98.88 39 GLY B N 1
ATOM 2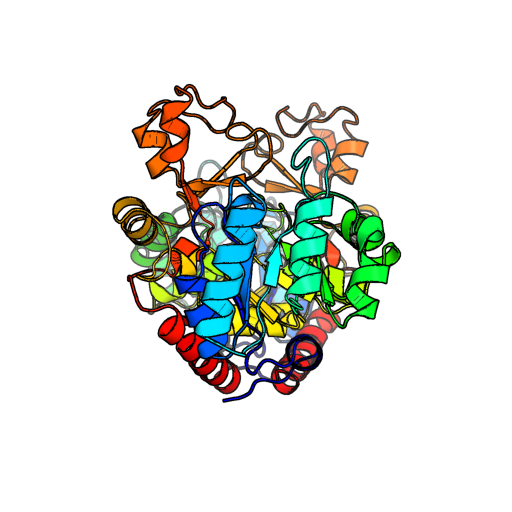541 C CA . GLY B 1 39 ? -10.281 13.234 14.969 1 98.88 39 GLY B CA 1
ATOM 2542 C C . GLY B 1 39 ? -9.547 14.508 15.352 1 98.88 39 GLY B C 1
ATOM 2543 O O . GLY B 1 39 ? -9.883 15.156 16.344 1 98.88 39 GLY B O 1
ATOM 2544 N N . ILE B 1 40 ? -8.516 14.836 14.641 1 98.94 40 ILE B N 1
ATOM 2545 C CA . ILE B 1 40 ? -7.82 16.109 14.797 1 98.94 40 ILE B CA 1
ATOM 2546 C C . ILE B 1 40 ? -7.625 16.75 13.422 1 98.94 40 ILE B C 1
ATOM 2548 O O . ILE B 1 40 ? -7.039 16.156 12.523 1 98.94 40 ILE B O 1
ATOM 2552 N N . GLY B 1 41 ? -8.211 17.891 13.227 1 98.94 41 GLY B N 1
ATOM 2553 C CA . GLY B 1 41 ? -8 18.656 12.008 1 98.94 41 GLY B CA 1
ATOM 2554 C C . GLY B 1 41 ? -6.727 19.484 12.039 1 98.94 41 GLY B C 1
ATOM 2555 O O . GLY B 1 41 ? -6.332 19.984 13.102 1 98.94 41 GLY B O 1
ATOM 2556 N N . THR B 1 42 ? -6.078 19.641 10.898 1 98.94 42 THR B N 1
ATOM 2557 C CA . THR B 1 42 ? -4.844 20.406 10.812 1 98.94 42 THR B CA 1
ATOM 2558 C C . THR B 1 42 ? -4.859 21.328 9.594 1 98.94 42 THR B C 1
ATOM 2560 O O . THR B 1 42 ? -5.668 21.141 8.68 1 98.94 42 THR B O 1
ATOM 2563 N N . MET B 1 43 ? -4.051 22.281 9.609 1 98.75 43 MET B N 1
ATOM 2564 C CA . MET B 1 43 ? -3.877 23.172 8.453 1 98.75 43 MET B CA 1
ATOM 2565 C C . MET B 1 43 ? -2.451 23.703 8.391 1 98.75 43 MET B C 1
ATOM 2567 O O . MET B 1 43 ? -1.749 23.734 9.406 1 98.75 43 MET B O 1
ATOM 2571 N N . PRO B 1 44 ? -2.021 24.078 7.184 1 98.12 44 PRO B N 1
ATOM 2572 C CA . PRO B 1 44 ? -0.689 24.672 7.078 1 98.12 44 PRO B CA 1
ATOM 2573 C C . PRO B 1 44 ? -0.658 26.125 7.555 1 98.12 44 PRO B C 1
ATOM 2575 O O . PRO B 1 44 ? -1.548 26.906 7.219 1 98.12 44 PRO B O 1
ATOM 2578 N N . ALA B 1 45 ? 0.404 26.453 8.258 1 98.12 45 ALA B N 1
ATOM 2579 C CA . ALA B 1 45 ? 0.618 27.859 8.578 1 98.12 45 ALA B CA 1
ATOM 2580 C C . ALA B 1 45 ? 0.732 28.703 7.305 1 98.12 45 ALA B C 1
ATOM 2582 O O . ALA B 1 45 ? 0.287 29.844 7.27 1 98.12 45 ALA B O 1
ATOM 2583 N N . LEU B 1 46 ? 1.177 28.047 6.238 1 96.38 46 LEU B N 1
ATOM 2584 C CA . LEU B 1 46 ? 1.479 28.75 4.996 1 96.38 46 LEU B CA 1
ATOM 2585 C C . LEU B 1 46 ? 0.204 29.047 4.211 1 96.38 46 LEU B C 1
ATOM 2587 O O . LEU B 1 46 ? 0.245 29.719 3.182 1 96.38 46 LEU B O 1
ATOM 2591 N N . ASN B 1 47 ? -0.884 28.531 4.684 1 97.31 47 ASN B N 1
ATOM 2592 C CA . ASN B 1 47 ? -2.145 28.922 4.055 1 97.31 47 ASN B CA 1
ATOM 2593 C C . ASN B 1 47 ? -2.475 30.391 4.309 1 97.31 47 ASN B C 1
ATOM 2595 O O . ASN B 1 47 ? -3.357 30.953 3.66 1 97.31 47 ASN B O 1
ATOM 2599 N N . TYR B 1 48 ? -1.748 31.047 5.227 1 97.44 48 TYR B N 1
ATOM 2600 C CA . TYR B 1 48 ? -1.915 32.469 5.527 1 97.44 48 TYR B CA 1
ATOM 2601 C C . TYR B 1 48 ? -0.689 33.25 5.102 1 97.44 48 TYR B C 1
ATOM 2603 O O . TYR B 1 48 ? 0.446 32.812 5.293 1 97.44 48 TYR B O 1
ATOM 2611 N N . ARG B 1 49 ? -0.899 34.375 4.617 1 95.44 49 ARG B N 1
ATOM 2612 C CA . ARG B 1 49 ? 0.189 35.219 4.094 1 95.44 49 ARG B CA 1
ATOM 2613 C C . ARG B 1 49 ? 0.972 35.875 5.227 1 95.44 49 ARG B C 1
ATOM 2615 O O . ARG B 1 49 ? 2.18 36.094 5.109 1 95.44 49 ARG B O 1
ATOM 2622 N N . THR B 1 50 ? 0.259 36.219 6.262 1 96.69 50 THR B N 1
ATOM 2623 C CA . THR B 1 50 ? 0.902 36.906 7.379 1 96.69 50 THR B CA 1
ATOM 2624 C C . THR B 1 50 ? 0.64 36.156 8.688 1 96.69 50 THR B C 1
ATOM 2626 O O . THR B 1 50 ? -0.307 35.375 8.789 1 96.69 50 THR B O 1
ATOM 2629 N N . THR B 1 51 ? 1.493 36.406 9.633 1 96.94 51 THR B N 1
ATOM 2630 C CA . THR B 1 51 ? 1.319 35.844 10.961 1 96.94 51 THR B CA 1
ATOM 2631 C C . THR B 1 51 ? 0.029 36.344 11.602 1 96.94 51 THR B C 1
ATOM 2633 O O . THR B 1 51 ? -0.614 35.594 12.367 1 96.94 51 THR B O 1
ATOM 2636 N N . ASP B 1 52 ? -0.351 37.562 11.281 1 97.88 52 ASP B N 1
ATOM 2637 C CA . ASP B 1 52 ? -1.604 38.125 11.797 1 97.88 52 ASP B CA 1
ATOM 2638 C C . ASP B 1 52 ? -2.803 37.344 11.25 1 97.88 52 ASP B C 1
ATOM 2640 O O . ASP B 1 52 ? -3.77 37.094 11.977 1 97.88 52 ASP B O 1
ATOM 2644 N N . GLU B 1 53 ? -2.746 37 10.047 1 98.38 53 GLU B N 1
ATOM 2645 C CA . GLU B 1 53 ? -3.812 36.188 9.453 1 98.38 53 GLU B CA 1
ATOM 2646 C C . GLU B 1 53 ? -3.871 34.781 10.078 1 98.38 53 GLU B C 1
ATOM 2648 O O . GLU B 1 53 ? -4.957 34.25 10.273 1 98.38 53 GLU B O 1
ATOM 2653 N N . LEU B 1 54 ? -2.721 34.25 10.344 1 98.62 54 LEU B N 1
ATOM 2654 C CA . LEU B 1 54 ? -2.67 32.969 11.039 1 98.62 54 LEU B CA 1
ATOM 2655 C C . LEU B 1 54 ? -3.324 33.094 12.414 1 98.62 54 LEU B C 1
ATOM 2657 O O . LEU B 1 54 ? -4.109 32.219 12.805 1 98.62 54 LEU B O 1
ATOM 2661 N N . ARG B 1 55 ? -3.035 34.219 13.125 1 98.5 55 ARG B N 1
ATOM 2662 C CA . ARG B 1 55 ? -3.645 34.469 14.43 1 98.5 55 ARG B CA 1
ATOM 2663 C C . ARG B 1 55 ? -5.164 34.531 14.32 1 98.5 55 ARG B C 1
ATOM 2665 O O . ARG B 1 55 ? -5.875 33.938 15.148 1 98.5 55 ARG B O 1
ATOM 2672 N N . LYS B 1 56 ? -5.598 35.188 13.328 1 98.5 56 LYS B N 1
ATOM 2673 C CA . LYS B 1 56 ? -7.039 35.281 13.117 1 98.5 56 LYS B CA 1
ATOM 2674 C C . LYS B 1 56 ? -7.664 33.938 12.828 1 98.5 56 LYS B C 1
ATOM 2676 O O . LYS B 1 56 ? -8.75 33.625 13.328 1 98.5 56 LYS B O 1
ATOM 2681 N N . GLY B 1 57 ? -7.02 33.188 12.016 1 98.62 57 GLY B N 1
ATOM 2682 C CA . GLY B 1 57 ? -7.492 31.828 11.727 1 98.62 57 GLY B CA 1
ATOM 2683 C C . GLY B 1 57 ? -7.582 30.953 12.961 1 98.62 57 GLY B C 1
ATOM 2684 O O . GLY B 1 57 ? -8.586 30.281 13.172 1 98.62 57 GLY B O 1
ATOM 2685 N N . LEU B 1 58 ? -6.57 31.016 13.789 1 98.75 58 LEU B N 1
ATOM 2686 C CA . LEU B 1 58 ? -6.539 30.219 15.016 1 98.75 58 LEU B CA 1
ATOM 2687 C C . LEU B 1 58 ? -7.594 30.719 16 1 98.75 58 LEU B C 1
ATOM 2689 O O . LEU B 1 58 ? -8.219 29.906 16.703 1 98.75 58 LEU B O 1
ATOM 2693 N N . SER B 1 59 ? -7.754 32 16.047 1 98.75 59 SER B N 1
ATOM 2694 C CA . SER B 1 59 ? -8.805 32.562 16.891 1 98.75 59 SER B CA 1
ATOM 2695 C C . SER B 1 59 ? -10.18 32.094 16.469 1 98.75 59 SER B C 1
ATOM 2697 O O . SER B 1 59 ? -11.016 31.75 17.328 1 98.75 59 SER B O 1
ATOM 2699 N N . GLU B 1 60 ? -10.383 32.031 15.195 1 98.69 60 GLU B N 1
ATOM 2700 C CA . GLU B 1 60 ? -11.648 31.531 14.672 1 98.69 60 GLU B CA 1
ATOM 2701 C C . GLU B 1 60 ? -11.867 30.078 15.07 1 98.69 60 GLU B C 1
ATOM 2703 O O . GLU B 1 60 ? -12.969 29.703 15.477 1 98.69 60 GLU B O 1
ATOM 2708 N N . ILE B 1 61 ? -10.883 29.281 14.977 1 98.88 61 ILE B N 1
ATOM 2709 C CA . ILE B 1 61 ? -10.977 27.859 15.32 1 98.88 61 ILE B CA 1
ATOM 2710 C C . ILE B 1 61 ? -11.305 27.719 16.797 1 98.88 61 ILE B C 1
ATOM 2712 O O . ILE B 1 61 ? -12.219 26.984 17.172 1 98.88 61 ILE B O 1
ATOM 2716 N N . ARG B 1 62 ? -10.633 28.469 17.641 1 98.62 62 ARG B N 1
ATOM 2717 C CA . ARG B 1 62 ? -10.812 28.359 19.094 1 98.62 62 ARG B CA 1
ATOM 2718 C C . ARG B 1 62 ? -12.188 28.844 19.516 1 98.62 62 ARG B C 1
ATOM 2720 O O . ARG B 1 62 ? -12.742 28.375 20.516 1 98.62 62 ARG B O 1
ATOM 2727 N N . ALA B 1 63 ? -12.758 29.703 18.703 1 98.56 63 ALA B N 1
ATOM 2728 C CA . ALA B 1 63 ? -14.117 30.172 18.969 1 98.56 63 ALA B CA 1
ATOM 2729 C C . ALA B 1 63 ? -15.141 29.078 18.656 1 98.56 63 ALA B C 1
ATOM 2731 O O . ALA B 1 63 ? -16.234 29.062 19.219 1 98.56 63 ALA B O 1
ATOM 2732 N N . ARG B 1 64 ? -14.711 28.156 17.812 1 98.56 64 ARG B N 1
ATOM 2733 C CA . ARG B 1 64 ? -15.664 27.188 17.281 1 98.56 64 ARG B CA 1
ATOM 2734 C C . ARG B 1 64 ? -15.477 25.812 17.938 1 98.56 64 ARG B C 1
ATOM 2736 O O . ARG B 1 64 ? -16.375 24.984 17.906 1 98.56 64 ARG B O 1
ATOM 2743 N N . THR B 1 65 ? -14.312 25.641 18.531 1 98.44 65 THR B N 1
ATOM 2744 C CA . THR B 1 65 ? -14.062 24.328 19.125 1 98.44 65 THR B CA 1
ATOM 2745 C C . THR B 1 65 ? -12.984 24.406 20.188 1 98.44 65 THR B C 1
ATOM 2747 O O . THR B 1 65 ? -12.055 25.219 20.078 1 98.44 65 THR B O 1
ATOM 2750 N N . SER B 1 66 ? -13.055 23.594 21.172 1 98.25 66 SER B N 1
ATOM 2751 C CA . SER B 1 66 ? -12.023 23.438 22.203 1 98.25 66 SER B CA 1
ATOM 2752 C C . SER B 1 66 ? -11.242 22.141 22 1 98.25 66 SER B C 1
ATOM 2754 O O . SER B 1 66 ? -10.398 21.781 22.812 1 98.25 66 SER B O 1
ATOM 2756 N N . LYS B 1 67 ? -11.602 21.406 20.906 1 98.75 67 LYS B N 1
ATOM 2757 C CA . LYS B 1 67 ? -10.953 20.141 20.609 1 98.75 67 LYS B CA 1
ATOM 2758 C C . LYS B 1 67 ? -9.523 20.359 20.109 1 98.75 67 LYS B C 1
ATOM 2760 O O . LYS B 1 67 ? -9.18 21.453 19.656 1 98.75 67 LYS B O 1
ATOM 2765 N N . PRO B 1 68 ? -8.695 19.344 20.234 1 98.88 68 PRO B N 1
ATOM 2766 C CA . PRO B 1 68 ? -7.328 19.469 19.734 1 98.88 68 PRO B CA 1
ATOM 2767 C C . PRO B 1 68 ? -7.27 19.781 18.234 1 98.88 68 PRO B C 1
ATOM 2769 O O . PRO B 1 68 ? -8.078 19.25 17.469 1 98.88 68 PRO B O 1
ATOM 2772 N N . ILE B 1 69 ? -6.309 20.578 17.859 1 98.94 69 ILE B N 1
ATOM 2773 C CA . ILE B 1 69 ? -6.055 20.906 16.453 1 98.94 69 ILE B CA 1
ATOM 2774 C C . ILE B 1 69 ? -4.559 20.844 16.172 1 98.94 69 ILE B C 1
ATOM 2776 O O . ILE B 1 69 ? -3.75 20.703 17.094 1 98.94 69 ILE B O 1
ATOM 2780 N N . GLY B 1 70 ? -4.18 20.891 14.852 1 98.88 70 GLY B N 1
ATOM 2781 C CA . GLY B 1 70 ? -2.771 20.875 14.492 1 98.88 70 GLY B CA 1
ATOM 2782 C C . GLY B 1 70 ? -2.414 21.891 13.43 1 98.88 70 GLY B C 1
ATOM 2783 O O . GLY B 1 70 ? -3.289 22.375 12.703 1 98.88 70 GLY B O 1
ATOM 2784 N N . ILE B 1 71 ? -1.145 22.203 13.422 1 98.81 71 ILE B N 1
ATOM 2785 C CA . ILE B 1 71 ? -0.609 23.125 12.414 1 98.81 71 ILE B CA 1
ATOM 2786 C C . ILE B 1 71 ? 0.636 22.516 11.781 1 98.81 71 ILE B C 1
ATOM 2788 O O . ILE B 1 71 ? 1.509 21.984 12.477 1 98.81 71 ILE B O 1
ATOM 2792 N N . ASN B 1 72 ? 0.639 22.484 10.531 1 98.31 72 ASN B N 1
ATOM 2793 C CA . ASN B 1 72 ? 1.85 22.156 9.789 1 98.31 72 ASN B CA 1
ATOM 2794 C C . ASN B 1 72 ? 2.779 23.359 9.656 1 98.31 72 ASN B C 1
ATOM 2796 O O . ASN B 1 72 ? 2.348 24.438 9.258 1 98.31 72 ASN B O 1
ATOM 2800 N N . LEU B 1 73 ? 4.012 23.188 9.977 1 96.88 73 LEU B N 1
ATOM 2801 C CA . LEU B 1 73 ? 5.039 24.219 9.922 1 96.88 73 LEU B CA 1
ATOM 2802 C C . LEU B 1 73 ? 6.234 23.75 9.094 1 96.88 73 LEU B C 1
ATOM 2804 O O . LEU B 1 73 ? 6.863 22.734 9.422 1 96.88 73 LEU B O 1
ATOM 2808 N N . ILE B 1 74 ? 6.539 24.469 8.031 1 94.5 74 ILE B N 1
ATOM 2809 C CA . ILE B 1 74 ? 7.754 24.219 7.262 1 94.5 74 ILE B CA 1
ATOM 2810 C C . ILE B 1 74 ? 8.93 24.953 7.91 1 94.5 74 ILE B C 1
ATOM 2812 O O . ILE B 1 74 ? 8.992 26.172 7.914 1 94.5 74 ILE B O 1
ATOM 2816 N N . LEU B 1 75 ? 9.914 24.203 8.398 1 93.38 75 LEU B N 1
ATOM 2817 C CA . LEU B 1 75 ? 10.992 24.75 9.219 1 93.38 75 LEU B CA 1
ATOM 2818 C C . LEU B 1 75 ? 12.219 25.062 8.375 1 93.38 75 LEU B C 1
ATOM 2820 O O . LEU B 1 75 ? 13.32 25.203 8.898 1 93.38 75 LEU B O 1
ATOM 2824 N N . HIS B 1 76 ? 11.992 25.125 7.152 1 89.25 76 HIS B N 1
ATOM 2825 C CA . HIS B 1 76 ? 13.062 25.469 6.227 1 89.25 76 HIS B CA 1
ATOM 2826 C C . HIS B 1 76 ? 13.023 26.938 5.852 1 89.25 76 HIS B C 1
ATOM 2828 O O . HIS B 1 76 ? 12.07 27.406 5.215 1 89.25 76 HIS B O 1
ATOM 2834 N N . LYS B 1 77 ? 14.117 27.656 6.098 1 86.56 77 LYS B N 1
ATOM 2835 C CA . LYS B 1 77 ? 14.148 29.109 6 1 86.56 77 LYS B CA 1
ATOM 2836 C C . LYS B 1 77 ? 13.922 29.562 4.562 1 86.56 77 LYS B C 1
ATOM 2838 O O . LYS B 1 77 ? 13.258 30.578 4.324 1 86.56 77 LYS B O 1
ATOM 2843 N N . GLU B 1 78 ? 14.453 28.844 3.621 1 86.81 78 GLU B N 1
ATOM 2844 C CA . GLU B 1 78 ? 14.312 29.25 2.225 1 86.81 78 GLU B CA 1
ATOM 2845 C C . GLU B 1 78 ? 12.867 29.094 1.751 1 86.81 78 GLU B C 1
ATOM 2847 O O . GLU B 1 78 ? 12.367 29.906 0.98 1 86.81 78 GLU B O 1
ATOM 2852 N N . HIS B 1 79 ? 12.172 28.141 2.275 1 86.94 79 HIS B N 1
ATOM 2853 C CA . HIS B 1 79 ? 10.805 27.859 1.839 1 86.94 79 HIS B CA 1
ATOM 2854 C C . HIS B 1 79 ? 9.789 28.594 2.695 1 86.94 79 HIS B C 1
ATOM 2856 O O . HIS B 1 79 ? 8.68 28.891 2.24 1 86.94 79 HIS B O 1
ATOM 2862 N N . ASN B 1 80 ? 10.203 28.859 3.973 1 93.12 80 ASN B N 1
ATOM 2863 C CA . ASN B 1 80 ? 9.336 29.547 4.922 1 93.12 80 ASN B CA 1
ATOM 2864 C C . ASN B 1 80 ? 10.133 30.438 5.863 1 93.12 80 ASN B C 1
ATOM 2866 O O . ASN B 1 80 ? 10.336 30.094 7.027 1 93.12 80 ASN B O 1
ATOM 2870 N N . PRO B 1 81 ? 10.422 31.625 5.434 1 92.94 81 PRO B N 1
ATOM 2871 C CA . PRO B 1 81 ? 11.242 32.531 6.258 1 92.94 81 PRO B CA 1
ATOM 2872 C C . PRO B 1 81 ? 10.539 32.969 7.539 1 92.94 81 PRO B C 1
ATOM 2874 O O . PRO B 1 81 ? 11.188 33.375 8.492 1 92.94 81 PRO B O 1
ATOM 2877 N N . LYS B 1 82 ? 9.25 32.812 7.602 1 95.38 82 LYS B N 1
ATOM 2878 C CA . LYS B 1 82 ? 8.492 33.312 8.742 1 95.38 82 LYS B CA 1
ATOM 2879 C C . LYS B 1 82 ? 8.172 32.188 9.727 1 95.38 82 LYS B C 1
ATOM 2881 O O . LYS B 1 82 ? 7.344 32.344 10.625 1 95.38 82 LYS B O 1
ATOM 2886 N N . TRP B 1 83 ? 8.828 31.016 9.594 1 95.31 83 TRP B N 1
ATOM 2887 C CA . TRP B 1 83 ? 8.406 29.859 10.367 1 95.31 83 TRP B CA 1
ATOM 2888 C C . TRP B 1 83 ? 8.562 30.109 11.859 1 95.31 83 TRP B C 1
ATOM 2890 O O . TRP B 1 83 ? 7.75 29.656 12.664 1 95.31 83 TRP B O 1
ATOM 2900 N N . ALA B 1 84 ? 9.594 30.922 12.281 1 95.88 84 ALA B N 1
ATOM 2901 C CA . ALA B 1 84 ? 9.828 31.172 13.695 1 95.88 84 ALA B CA 1
ATOM 2902 C C . ALA B 1 84 ? 8.688 31.984 14.312 1 95.88 84 ALA B C 1
ATOM 2904 O O . ALA B 1 84 ? 8.25 31.703 15.43 1 95.88 84 ALA B O 1
ATOM 2905 N N . GLU B 1 85 ? 8.273 32.969 13.57 1 97.5 85 GLU B N 1
ATOM 2906 C CA . GLU B 1 85 ? 7.141 33.75 14.023 1 97.5 85 GLU B CA 1
ATOM 2907 C C . GLU B 1 85 ? 5.859 32.938 14.062 1 97.5 85 GLU B C 1
ATOM 2909 O O . GLU B 1 85 ? 5.066 33.062 15 1 97.5 85 GLU B O 1
ATOM 2914 N N . GLN B 1 86 ? 5.645 32.188 13.086 1 97.88 86 GLN B N 1
ATOM 2915 C CA . GLN B 1 86 ? 4.484 31.297 13.031 1 97.88 86 GLN B CA 1
ATOM 2916 C C . GLN B 1 86 ? 4.488 30.312 14.203 1 97.88 86 GLN B C 1
ATOM 2918 O O . GLN B 1 86 ? 3.441 30.047 14.797 1 97.88 86 GLN B O 1
ATOM 2923 N N . PHE B 1 87 ? 5.688 29.859 14.523 1 97.94 87 PHE B N 1
ATOM 2924 C CA . PHE B 1 87 ? 5.852 28.938 15.641 1 97.94 87 PHE B CA 1
ATOM 2925 C C . PHE B 1 87 ? 5.43 29.594 16.953 1 97.94 87 PHE B C 1
ATOM 2927 O O . PHE B 1 87 ? 4.715 28.984 17.75 1 97.94 87 PHE B O 1
ATOM 2934 N N . GLN B 1 88 ? 5.812 30.766 17.109 1 97.62 88 GLN B N 1
ATOM 2935 C CA . GLN B 1 88 ? 5.441 31.5 18.312 1 97.62 88 GLN B CA 1
ATOM 2936 C C . GLN B 1 88 ? 3.928 31.656 18.406 1 97.62 88 GLN B C 1
ATOM 2938 O O . GLN B 1 88 ? 3.359 31.547 19.5 1 97.62 88 GLN B O 1
ATOM 2943 N N . VAL B 1 89 ? 3.281 31.891 17.297 1 98.06 89 VAL B N 1
ATOM 2944 C CA . VAL B 1 89 ? 1.827 32 17.266 1 98.06 89 VAL B CA 1
ATOM 2945 C C . VAL B 1 89 ? 1.201 30.672 17.688 1 98.06 89 VAL B C 1
ATOM 2947 O O . VAL B 1 89 ? 0.239 30.656 18.453 1 98.06 89 VAL B O 1
ATOM 2950 N N . CYS B 1 90 ? 1.754 29.594 17.188 1 97.94 90 CYS B N 1
ATOM 2951 C CA . CYS B 1 90 ? 1.245 28.281 17.547 1 97.94 90 CYS B CA 1
ATOM 2952 C C . CYS B 1 90 ? 1.355 28.031 19.031 1 97.94 90 CYS B C 1
ATOM 2954 O O . CYS B 1 90 ? 0.448 27.469 19.641 1 97.94 90 CYS B O 1
ATOM 2956 N N . LEU B 1 91 ? 2.465 28.469 19.609 1 97.25 91 LEU B N 1
ATOM 2957 C CA . LEU B 1 91 ? 2.668 28.312 21.047 1 97.25 91 LEU B CA 1
ATOM 2958 C C . LEU B 1 91 ? 1.665 29.141 21.844 1 97.25 91 LEU B C 1
ATOM 2960 O O . LEU B 1 91 ? 1.104 28.672 22.828 1 97.25 91 LEU B O 1
ATOM 2964 N N . GLU B 1 92 ? 1.479 30.359 21.406 1 96.56 92 GLU B N 1
ATOM 2965 C CA . GLU B 1 92 ? 0.539 31.266 22.047 1 96.56 92 GLU B CA 1
ATOM 2966 C C . GLU B 1 92 ? -0.863 30.656 22.109 1 96.56 92 GLU B C 1
ATOM 2968 O O . GLU B 1 92 ? -1.564 30.797 23.109 1 96.56 92 GLU B O 1
ATOM 2973 N N . PHE B 1 93 ? -1.264 29.969 21.062 1 97.25 93 PHE B N 1
ATOM 2974 C CA . PHE B 1 93 ? -2.611 29.422 20.953 1 97.25 93 PHE B CA 1
ATOM 2975 C C . PHE B 1 93 ? -2.656 28 21.484 1 97.25 93 PHE B C 1
ATOM 2977 O O . PHE B 1 93 ? -3.689 27.328 21.391 1 97.25 93 PHE B O 1
ATOM 2984 N N . LYS B 1 94 ? -1.538 27.484 21.922 1 95.5 94 LYS B N 1
ATOM 2985 C CA . LYS B 1 94 ? -1.429 26.156 22.531 1 95.5 94 LYS B CA 1
ATOM 2986 C C . LYS B 1 94 ? -1.923 25.078 21.578 1 95.5 94 LYS B C 1
ATOM 2988 O O . LYS B 1 94 ? -2.76 24.25 21.953 1 95.5 94 LYS B O 1
ATOM 2993 N N . VAL B 1 95 ? -1.443 25.203 20.422 1 98.31 95 VAL B N 1
ATOM 2994 C CA . VAL B 1 95 ? -1.768 24.172 19.422 1 98.31 95 VAL B CA 1
ATOM 2995 C C . VAL B 1 95 ? -1.259 22.812 19.891 1 98.31 95 VAL B C 1
ATOM 2997 O O . VAL B 1 95 ? -0.11 22.688 20.328 1 98.31 95 VAL B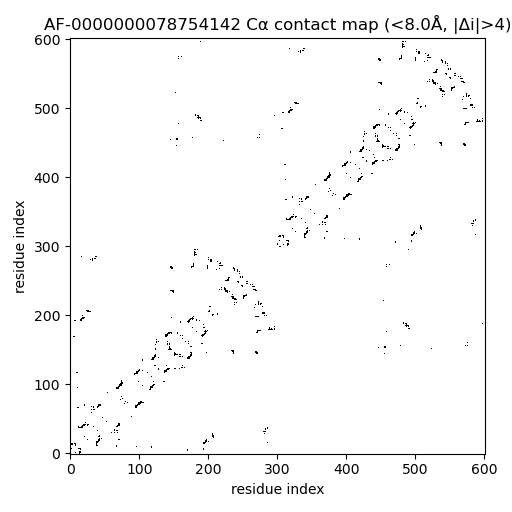 O 1
ATOM 3000 N N . GLU B 1 96 ? -2.084 21.828 19.828 1 98.81 96 GLU B N 1
ATOM 3001 C CA . GLU B 1 96 ? -1.768 20.531 20.422 1 98.81 96 GLU B CA 1
ATOM 3002 C C . GLU B 1 96 ? -0.775 19.75 19.547 1 98.81 96 GLU B C 1
ATOM 3004 O O . GLU B 1 96 ? 0.062 19.016 20.078 1 98.81 96 GLU B O 1
ATOM 3009 N N . LEU B 1 97 ? -0.85 19.906 18.219 1 98.88 97 LEU B N 1
ATOM 3010 C CA . LEU B 1 97 ? -0.038 19.109 17.312 1 98.88 97 LEU B CA 1
ATOM 3011 C C . LEU B 1 97 ? 0.675 19.984 16.281 1 98.88 97 LEU B C 1
ATOM 3013 O O . LEU B 1 97 ? 0.032 20.734 15.555 1 98.88 97 LEU B O 1
ATOM 3017 N N . LEU B 1 98 ? 1.97 19.906 16.281 1 98.62 98 LEU B N 1
ATOM 3018 C CA . LEU B 1 98 ? 2.789 20.5 15.227 1 98.62 98 LEU B CA 1
ATOM 3019 C C . LEU B 1 98 ? 3.326 19.438 14.281 1 98.62 98 LEU B C 1
ATOM 3021 O O . LEU B 1 98 ? 3.887 18.438 14.734 1 98.62 98 LEU B O 1
ATOM 3025 N N . ILE B 1 99 ? 3.062 19.625 13 1 98.44 99 ILE B N 1
ATOM 3026 C CA . ILE B 1 99 ? 3.535 18.688 11.984 1 98.44 99 ILE B CA 1
ATOM 3027 C C . ILE B 1 99 ? 4.617 19.359 11.133 1 98.44 99 ILE B C 1
ATOM 3029 O O . ILE B 1 99 ? 4.426 20.469 10.633 1 98.44 99 ILE B O 1
ATOM 3033 N N . THR B 1 100 ? 5.754 18.703 11.008 1 95.19 100 THR B N 1
ATOM 3034 C CA . THR B 1 100 ? 6.797 19.25 10.156 1 95.19 100 THR B CA 1
ATOM 3035 C C . THR B 1 100 ? 7.113 18.297 9 1 95.19 100 THR B C 1
ATOM 3037 O O . THR B 1 100 ? 7.078 17.078 9.172 1 95.19 100 THR B O 1
ATOM 3040 N N . SER B 1 101 ? 7.387 18.844 7.82 1 85 101 SER B N 1
ATOM 3041 C CA . SER B 1 101 ? 7.656 18.047 6.629 1 85 101 SER B CA 1
ATOM 3042 C C . SER B 1 101 ? 9.016 18.391 6.031 1 85 101 SER B C 1
ATOM 3044 O O . SER B 1 101 ? 9.602 17.594 5.297 1 85 101 SER B O 1
ATOM 3046 N N . LEU B 1 102 ? 9.406 19.594 6.16 1 81.19 102 LEU B N 1
ATOM 3047 C CA . LEU B 1 102 ? 10.703 20.062 5.676 1 81.19 102 LEU B CA 1
ATOM 3048 C C . LEU B 1 102 ? 11.453 20.812 6.773 1 81.19 102 LEU B C 1
ATOM 3050 O O . LEU B 1 102 ? 10.859 21.594 7.508 1 81.19 102 LEU B O 1
ATOM 3054 N N . GLY B 1 103 ? 12.672 20.469 6.879 1 82.12 103 GLY B N 1
ATOM 3055 C CA . GLY B 1 103 ? 13.477 21.047 7.941 1 82.12 103 GLY B CA 1
ATOM 3056 C C . GLY B 1 103 ? 13.562 20.172 9.172 1 82.12 103 GLY B C 1
ATOM 3057 O O . GLY B 1 103 ? 12.727 19.281 9.375 1 82.12 103 GLY B O 1
ATOM 3058 N N . SER B 1 104 ? 14.516 20.453 10.047 1 84.69 104 SER B N 1
ATOM 3059 C CA . SER B 1 104 ? 14.734 19.625 11.227 1 84.69 104 SER B CA 1
ATOM 3060 C C . SER B 1 104 ? 13.836 20.062 12.383 1 84.69 104 SER B C 1
ATOM 3062 O O . SER B 1 104 ? 13.805 21.234 12.75 1 84.69 104 SER B O 1
ATOM 3064 N N . PRO B 1 105 ? 13.188 19.031 12.922 1 91.06 105 PRO B N 1
ATOM 3065 C CA . PRO B 1 105 ? 12.344 19.375 14.07 1 91.06 105 PRO B CA 1
ATOM 3066 C C . PRO B 1 105 ? 13.164 19.75 15.305 1 91.06 105 PRO B C 1
ATOM 3068 O O . PRO B 1 105 ? 12.602 20.234 16.297 1 91.06 105 PRO B O 1
ATOM 3071 N N . ARG B 1 106 ? 14.422 19.625 15.242 1 90.31 106 ARG B N 1
ATOM 3072 C CA . ARG B 1 106 ? 15.281 19.938 16.375 1 90.31 106 ARG B CA 1
ATOM 3073 C C . ARG B 1 106 ? 15.094 21.391 16.812 1 90.31 106 ARG B C 1
ATOM 3075 O O . ARG B 1 106 ? 15.211 21.703 18 1 90.31 106 ARG B O 1
ATOM 3082 N N . SER B 1 107 ? 14.742 22.172 15.93 1 89.94 107 SER B N 1
ATOM 3083 C CA . SER B 1 107 ? 14.664 23.609 16.188 1 89.94 107 SER B CA 1
ATOM 3084 C C . SER B 1 107 ? 13.469 23.953 17.062 1 89.94 107 SER B C 1
ATOM 3086 O O . SER B 1 107 ? 13.43 25.016 17.672 1 89.94 107 SER B O 1
ATOM 3088 N N . ILE B 1 108 ? 12.492 22.984 17.141 1 94.06 108 ILE B N 1
ATOM 3089 C CA . ILE B 1 108 ? 11.273 23.438 17.797 1 94.06 108 ILE B CA 1
ATOM 3090 C C . ILE B 1 108 ? 10.867 22.438 18.875 1 94.06 108 ILE B C 1
ATOM 3092 O O . ILE B 1 108 ? 10.031 22.734 19.719 1 94.06 108 ILE B O 1
ATOM 3096 N N . VAL B 1 109 ? 11.398 21.266 18.922 1 96.31 109 VAL B N 1
ATOM 3097 C CA . VAL B 1 109 ? 10.883 20.141 19.703 1 96.31 109 VAL B CA 1
ATOM 3098 C C . VAL B 1 109 ? 10.883 20.5 21.188 1 96.31 109 VAL B C 1
ATOM 3100 O O . VAL B 1 109 ? 9.891 20.281 21.891 1 96.31 109 VAL B O 1
ATOM 3103 N N . LYS B 1 110 ? 11.953 21.047 21.672 1 95.19 110 LYS B N 1
ATOM 3104 C CA . LYS B 1 110 ? 12.07 21.344 23.094 1 95.19 110 LYS B CA 1
ATOM 3105 C C . LYS B 1 110 ? 11.016 22.359 23.531 1 95.19 110 LYS B C 1
ATOM 3107 O O . LYS B 1 110 ? 10.305 22.141 24.5 1 95.19 110 LYS B O 1
ATOM 3112 N N . GLU B 1 111 ? 10.961 23.391 22.812 1 96.06 111 GLU B N 1
ATOM 3113 C CA . GLU B 1 111 ? 10.008 24.453 23.156 1 96.06 111 GLU B CA 1
ATOM 3114 C C . GLU B 1 111 ? 8.57 23.969 23 1 96.06 111 GLU B C 1
ATOM 3116 O O . GLU B 1 111 ? 7.719 24.266 23.844 1 96.06 111 GLU B O 1
ATOM 3121 N N . ALA B 1 112 ? 8.258 23.25 21.938 1 96.94 112 ALA B N 1
ATOM 3122 C CA . ALA B 1 112 ? 6.914 22.703 21.719 1 96.94 112 ALA B CA 1
ATOM 3123 C C . ALA B 1 112 ? 6.484 21.812 22.875 1 96.94 112 ALA B C 1
ATOM 3125 O O . ALA B 1 112 ? 5.387 21.969 23.422 1 96.94 112 ALA B O 1
ATOM 3126 N N . LYS B 1 113 ? 7.348 20.953 23.266 1 94 113 LYS B N 1
ATOM 3127 C CA . LYS B 1 113 ? 7.031 19.984 24.312 1 94 113 LYS B CA 1
ATOM 3128 C C . LYS B 1 113 ? 6.871 20.656 25.672 1 94 113 LYS B C 1
ATOM 3130 O O . LYS B 1 113 ? 6.102 20.203 26.516 1 94 113 LYS B O 1
ATOM 3135 N N . SER B 1 114 ? 7.551 21.75 25.859 1 94.12 114 SER B N 1
ATOM 3136 C CA . SER B 1 114 ? 7.488 22.469 27.125 1 94.12 114 SER B CA 1
ATOM 3137 C C . SER B 1 114 ? 6.09 23.031 27.375 1 94.12 114 SER B C 1
ATOM 3139 O O . SER B 1 114 ? 5.691 23.25 28.516 1 94.12 114 SER B O 1
ATOM 3141 N N . VAL B 1 115 ? 5.367 23.234 26.297 1 94.88 115 VAL B N 1
ATOM 3142 C CA . VAL B 1 115 ? 4.027 23.781 26.469 1 94.88 115 VAL B CA 1
ATOM 3143 C C . VAL B 1 115 ? 2.988 22.688 26.203 1 94.88 115 VAL B C 1
ATOM 3145 O O . VAL B 1 115 ? 1.799 22.984 26.062 1 94.88 115 VAL B O 1
ATOM 3148 N N . GLY B 1 116 ? 3.441 21.484 26 1 96.19 116 GLY B N 1
ATOM 3149 C CA . GLY B 1 116 ? 2.527 20.344 25.906 1 96.19 116 GLY B CA 1
ATOM 3150 C C . GLY B 1 116 ? 2.211 19.953 24.484 1 96.19 116 GLY B C 1
ATOM 3151 O O . GLY B 1 116 ? 1.492 18.984 24.234 1 96.19 116 GLY B O 1
ATOM 3152 N N . SER B 1 117 ? 2.723 20.656 23.531 1 98 117 SER B N 1
ATOM 3153 C CA . SER B 1 117 ? 2.486 20.344 22.125 1 98 117 SER B CA 1
ATOM 3154 C C . SER B 1 117 ? 3.283 19.109 21.688 1 98 117 SER B C 1
ATOM 3156 O O . SER B 1 117 ? 4.383 18.875 22.188 1 98 117 SER B O 1
ATOM 3158 N N . LYS B 1 118 ? 2.684 18.344 20.859 1 98.56 118 LYS B N 1
ATOM 3159 C CA . LYS B 1 118 ? 3.375 17.203 20.25 1 98.56 118 LYS B CA 1
ATOM 3160 C C . LYS B 1 118 ? 3.9 17.562 18.859 1 98.56 118 LYS B C 1
ATOM 3162 O O . LYS B 1 118 ? 3.32 18.391 18.156 1 98.56 118 LYS B O 1
ATOM 3167 N N . VAL B 1 119 ? 5.012 16.906 18.484 1 98.5 119 VAL B N 1
ATOM 3168 C CA . VAL B 1 119 ? 5.637 17.156 17.203 1 98.5 119 VAL B CA 1
ATOM 3169 C C . VAL B 1 119 ? 5.68 15.875 16.375 1 98.5 119 VAL B C 1
ATOM 3171 O O . VAL B 1 119 ? 6.34 14.906 16.766 1 98.5 119 VAL B O 1
ATOM 3174 N N . PHE B 1 120 ? 4.922 15.836 15.305 1 98.62 120 PHE B N 1
ATOM 3175 C CA . PHE B 1 120 ? 4.945 14.742 14.344 1 98.62 120 PHE B CA 1
ATOM 3176 C C . PHE B 1 120 ? 5.707 15.141 13.086 1 98.62 120 PHE B C 1
ATOM 3178 O O . PHE B 1 120 ? 5.695 16.312 12.695 1 98.62 120 PHE B O 1
ATOM 3185 N N . CYS B 1 121 ? 6.391 14.203 12.438 1 97.94 121 CYS B N 1
ATOM 3186 C CA . CYS B 1 121 ? 7.191 14.523 11.258 1 97.94 121 CYS B CA 1
ATOM 3187 C C . CYS B 1 121 ? 6.895 13.562 10.117 1 97.94 121 CYS B C 1
ATOM 3189 O O . CYS B 1 121 ? 6.84 12.352 10.312 1 97.94 121 CYS B O 1
ATOM 3191 N N . ASP B 1 122 ? 6.711 14.141 8.922 1 97.19 122 ASP B N 1
ATOM 3192 C CA . ASP B 1 122 ? 6.586 13.336 7.711 1 97.19 122 ASP B CA 1
ATOM 3193 C C . ASP B 1 122 ? 7.902 12.633 7.379 1 97.19 122 ASP B C 1
ATOM 3195 O O . ASP B 1 122 ? 8.969 13.258 7.395 1 97.19 122 ASP B O 1
ATOM 3199 N N . VAL B 1 123 ? 7.824 11.375 7.113 1 97.31 123 VAL B N 1
ATOM 3200 C CA . VAL B 1 123 ? 8.992 10.625 6.672 1 97.31 123 VAL B CA 1
ATOM 3201 C C . VAL B 1 123 ? 8.602 9.688 5.531 1 97.31 123 VAL B C 1
ATOM 3203 O O . VAL B 1 123 ? 7.477 9.18 5.496 1 97.31 123 VAL B O 1
ATOM 3206 N N . THR B 1 124 ? 9.555 9.414 4.602 1 95.88 124 THR B N 1
ATOM 3207 C CA . THR B 1 124 ? 9.266 8.539 3.473 1 95.88 124 THR B CA 1
ATOM 3208 C C . THR B 1 124 ? 10.242 7.363 3.434 1 95.88 124 THR B C 1
ATOM 3210 O O . THR B 1 124 ? 10.078 6.438 2.635 1 95.88 124 THR B O 1
ATOM 3213 N N . THR B 1 125 ? 11.289 7.438 4.289 1 96 125 THR B N 1
ATOM 3214 C CA . THR B 1 125 ? 12.312 6.398 4.348 1 96 125 THR B CA 1
ATOM 3215 C C . THR B 1 125 ? 12.773 6.172 5.781 1 96 125 THR B C 1
ATOM 3217 O O . THR B 1 125 ? 12.516 6.996 6.66 1 96 125 THR B O 1
ATOM 3220 N N . LEU B 1 126 ? 13.422 5.055 5.969 1 97.25 126 LEU B N 1
ATOM 3221 C CA . LEU B 1 126 ? 13.984 4.785 7.285 1 97.25 126 LEU B CA 1
ATOM 3222 C C . LEU B 1 126 ? 15.094 5.777 7.617 1 97.25 126 LEU B C 1
ATOM 3224 O O . LEU B 1 126 ? 15.227 6.215 8.766 1 97.25 126 LEU B O 1
ATOM 3228 N N . LYS B 1 127 ? 15.883 6.109 6.617 1 96.12 127 LYS B N 1
ATOM 3229 C CA . LYS B 1 127 ? 16.969 7.066 6.824 1 96.12 127 LYS B CA 1
ATOM 3230 C C . LYS B 1 127 ? 16.438 8.383 7.383 1 96.12 127 LYS B C 1
ATOM 3232 O O . LYS B 1 127 ? 16.953 8.898 8.375 1 96.12 127 LYS B O 1
ATOM 3237 N N . HIS B 1 128 ? 15.414 8.898 6.789 1 95.38 128 HIS B N 1
ATOM 3238 C CA . HIS B 1 128 ? 14.805 10.133 7.258 1 95.38 128 HIS B CA 1
ATOM 3239 C C . HIS B 1 128 ? 14.172 9.945 8.633 1 95.38 128 HIS B C 1
ATOM 3241 O O . HIS B 1 128 ? 14.234 10.844 9.477 1 95.38 128 HIS B O 1
ATOM 3247 N N . ALA B 1 129 ? 13.578 8.828 8.82 1 97.38 129 ALA B N 1
ATOM 3248 C CA . ALA B 1 129 ? 12.93 8.523 10.094 1 97.38 129 ALA B CA 1
ATOM 3249 C C . ALA B 1 129 ? 13.938 8.516 11.242 1 97.38 129 ALA B C 1
ATOM 3251 O O . ALA B 1 129 ? 13.641 8.992 12.336 1 97.38 129 ALA B O 1
ATOM 3252 N N . ASN B 1 130 ? 15.07 7.965 10.953 1 97.25 130 ASN B N 1
ATOM 3253 C CA . ASN B 1 130 ? 16.109 7.934 11.961 1 97.25 130 ASN B CA 1
ATOM 3254 C C . ASN B 1 130 ? 16.547 9.344 12.367 1 97.25 130 ASN B C 1
ATOM 3256 O O . ASN B 1 130 ? 16.766 9.617 13.547 1 97.25 130 ASN B O 1
ATOM 3260 N N . ILE B 1 131 ? 16.641 10.203 11.422 1 95.75 131 ILE B N 1
ATOM 3261 C CA . ILE B 1 131 ? 17.031 11.586 11.672 1 95.75 131 ILE B CA 1
ATOM 3262 C C . ILE B 1 131 ? 15.977 12.273 12.523 1 95.75 131 ILE B C 1
ATOM 3264 O O . ILE B 1 131 ? 16.297 12.938 13.516 1 95.75 131 ILE B O 1
ATOM 3268 N N . VAL B 1 132 ? 14.773 12.055 12.172 1 95.06 132 VAL B N 1
ATOM 3269 C CA . VAL B 1 132 ? 13.648 12.68 12.859 1 95.06 132 VAL B CA 1
ATOM 3270 C C . VAL B 1 132 ? 13.539 12.133 14.281 1 95.06 132 VAL B C 1
ATOM 3272 O O . VAL B 1 132 ? 13.273 12.891 15.219 1 95.06 132 VAL B O 1
ATOM 3275 N N . ALA B 1 133 ? 13.688 10.867 14.406 1 96.12 133 ALA B N 1
ATOM 3276 C CA . ALA B 1 133 ? 13.641 10.227 15.719 1 96.12 133 ALA B CA 1
ATOM 3277 C C . ALA B 1 133 ? 14.703 10.805 16.656 1 96.12 133 ALA B C 1
ATOM 3279 O O . ALA B 1 133 ? 14.422 11.141 17.797 1 96.12 133 ALA B O 1
ATOM 3280 N N . LYS B 1 134 ? 15.898 10.992 16.141 1 95.88 134 LYS B N 1
ATOM 3281 C CA . LYS B 1 134 ? 17.016 11.531 16.906 1 95.88 134 LYS B CA 1
ATOM 3282 C C . LYS B 1 134 ? 16.781 12.992 17.266 1 95.88 134 LYS B C 1
ATOM 3284 O O . LYS B 1 134 ? 17.312 13.484 18.266 1 95.88 134 LYS B O 1
ATOM 3289 N N . SER B 1 135 ? 15.938 13.594 16.469 1 95.56 135 SER B N 1
ATOM 3290 C CA . SER B 1 135 ? 15.656 15.016 16.672 1 95.56 135 SER B CA 1
ATOM 3291 C C . SER B 1 135 ? 14.578 15.211 17.734 1 95.56 135 SER B C 1
ATOM 3293 O O . SER B 1 135 ? 14.273 16.344 18.109 1 95.56 135 SER B O 1
ATOM 3295 N N . GLY B 1 136 ? 13.914 14.141 18.141 1 95.69 136 GLY B N 1
ATOM 3296 C CA . GLY B 1 136 ? 13.008 14.227 19.281 1 95.69 136 GLY B CA 1
ATOM 3297 C C . GLY B 1 136 ? 11.547 14.258 18.875 1 95.69 136 GLY B C 1
ATOM 3298 O O . GLY B 1 136 ? 10.688 14.625 19.672 1 95.69 136 GLY B O 1
ATOM 3299 N N . ALA B 1 137 ? 11.211 13.914 17.703 1 96.88 137 ALA B N 1
ATOM 3300 C CA . ALA B 1 137 ? 9.82 13.836 17.266 1 96.88 137 ALA B CA 1
ATOM 3301 C C . ALA B 1 137 ? 9.016 12.891 18.156 1 96.88 137 ALA B C 1
ATOM 3303 O O . ALA B 1 137 ? 9.562 11.922 18.688 1 96.88 137 ALA B O 1
ATOM 3304 N N . ASP B 1 138 ? 7.734 13.18 18.281 1 98.31 138 ASP B N 1
ATOM 3305 C CA . ASP B 1 138 ? 6.871 12.352 19.125 1 98.31 138 ASP B CA 1
ATOM 3306 C C . ASP B 1 138 ? 6.277 11.195 18.328 1 98.31 138 ASP B C 1
ATOM 3308 O O . ASP B 1 138 ? 5.832 10.203 18.891 1 98.31 138 ASP B O 1
ATOM 3312 N N . ALA B 1 139 ? 6.184 11.328 17.016 1 98.62 139 ALA B N 1
ATOM 3313 C CA . ALA B 1 139 ? 5.656 10.297 16.141 1 98.62 139 ALA B CA 1
ATOM 3314 C C . ALA B 1 139 ? 6.129 10.516 14.703 1 98.62 139 ALA B C 1
ATOM 3316 O O . ALA B 1 139 ? 6.637 11.586 14.359 1 98.62 139 ALA B O 1
ATOM 3317 N N . LEU B 1 140 ? 6.012 9.484 13.93 1 98.56 140 LEU B N 1
ATOM 3318 C CA . LEU B 1 140 ? 6.34 9.508 12.508 1 98.56 140 LEU B CA 1
ATOM 3319 C C . LEU B 1 140 ? 5.078 9.461 11.656 1 98.56 140 LEU B C 1
ATOM 3321 O O . LEU B 1 140 ? 4.172 8.664 11.93 1 98.56 140 LEU B O 1
ATOM 3325 N N . ILE B 1 141 ? 4.965 10.32 10.734 1 98.75 141 ILE B N 1
ATOM 3326 C CA . ILE B 1 141 ? 3.953 10.18 9.688 1 98.75 141 ILE B CA 1
ATOM 3327 C C . ILE B 1 141 ? 4.574 9.523 8.453 1 98.75 141 ILE B C 1
ATOM 3329 O O . ILE B 1 141 ? 5.34 10.156 7.727 1 98.75 141 ILE B O 1
ATOM 3333 N N . ALA B 1 142 ? 4.242 8.281 8.258 1 98.56 142 ALA B N 1
ATOM 3334 C CA . ALA B 1 142 ? 4.777 7.508 7.137 1 98.56 142 ALA B CA 1
ATOM 3335 C C . ALA B 1 142 ? 4.043 7.84 5.84 1 98.56 142 ALA B C 1
ATOM 3337 O O . ALA B 1 142 ? 2.977 7.285 5.566 1 98.56 142 ALA B O 1
ATOM 3338 N N . VAL B 1 143 ? 4.633 8.68 5.062 1 98.06 143 VAL B N 1
ATOM 3339 C CA . VAL B 1 143 ? 4.02 9.078 3.797 1 98.06 143 VAL B CA 1
ATOM 3340 C C . VAL B 1 143 ? 4.418 8.094 2.699 1 98.06 143 VAL B C 1
ATOM 3342 O O . VAL B 1 143 ? 5.449 8.266 2.047 1 98.06 143 VAL B O 1
ATOM 3345 N N . ALA B 1 144 ? 3.541 7.191 2.426 1 97.94 144 ALA B N 1
ATOM 3346 C CA . ALA B 1 144 ? 3.809 6.082 1.515 1 97.94 144 ALA B CA 1
ATOM 3347 C C . ALA B 1 144 ? 3.408 6.438 0.086 1 97.94 144 ALA B C 1
ATOM 3349 O O . ALA B 1 144 ? 2.875 7.52 -0.166 1 97.94 144 ALA B O 1
ATOM 3350 N N . GLN B 1 145 ? 3.734 5.531 -0.78 1 95.88 145 GLN B N 1
ATOM 3351 C CA . GLN B 1 145 ? 3.32 5.66 -2.174 1 95.88 145 GLN B CA 1
ATOM 3352 C C . GLN B 1 145 ? 1.804 5.785 -2.285 1 95.88 145 GLN B C 1
ATOM 3354 O O . GLN B 1 145 ? 1.064 5.078 -1.597 1 95.88 145 GLN B O 1
ATOM 3359 N N . GLY B 1 146 ? 1.363 6.68 -3.164 1 96.19 146 GLY B N 1
ATOM 3360 C CA . GLY B 1 146 ? -0.061 6.863 -3.396 1 96.19 146 GLY B CA 1
ATOM 3361 C C . GLY B 1 146 ? -0.646 8.031 -2.623 1 96.19 146 GLY B C 1
ATOM 3362 O O . GLY B 1 146 ? -1.812 8.383 -2.812 1 96.19 146 GLY B O 1
ATOM 3363 N N . ALA B 1 147 ? 0.151 8.633 -1.757 1 97 147 ALA B N 1
ATOM 3364 C CA . ALA B 1 147 ? -0.293 9.82 -1.038 1 97 147 ALA B CA 1
ATOM 3365 C C . ALA B 1 147 ? -0.456 11.008 -1.985 1 97 147 ALA B C 1
ATOM 3367 O O . ALA B 1 147 ? 0.21 11.078 -3.021 1 97 147 ALA B O 1
ATOM 3368 N N . GLY B 1 148 ? -1.332 11.859 -1.636 1 95.12 148 GLY B N 1
ATOM 3369 C CA . GLY B 1 148 ? -1.461 13.102 -2.381 1 95.12 148 GLY B CA 1
ATOM 3370 C C . GLY B 1 148 ? -0.332 14.078 -2.113 1 95.12 148 GLY B C 1
ATOM 3371 O O . GLY B 1 148 ? 0.174 14.156 -0.991 1 95.12 148 GLY B O 1
ATOM 3372 N N . GLY B 1 149 ? -0.019 14.859 -3.146 1 92 149 GLY B N 1
ATOM 3373 C CA . GLY B 1 149 ? 1.071 15.805 -2.975 1 92 149 GLY B CA 1
ATOM 3374 C C . GLY B 1 149 ? 2.434 15.141 -2.912 1 92 149 GLY B C 1
ATOM 3375 O O . GLY B 1 149 ? 2.686 14.164 -3.619 1 92 149 GLY B O 1
ATOM 3376 N N . HIS B 1 150 ? 3.295 15.766 -2.158 1 86.69 150 HIS B N 1
ATOM 3377 C CA . HIS B 1 150 ? 4.621 15.188 -1.976 1 86.69 150 HIS B CA 1
ATOM 3378 C C . HIS B 1 150 ? 4.543 13.836 -1.274 1 86.69 150 HIS B C 1
ATOM 3380 O O . HIS B 1 150 ? 3.963 13.727 -0.191 1 86.69 150 HIS B O 1
ATOM 3386 N N . ALA B 1 151 ? 5.051 12.812 -1.931 1 85.88 151 ALA B N 1
ATOM 3387 C CA . ALA B 1 151 ? 4.867 11.445 -1.44 1 85.88 151 ALA B CA 1
ATOM 3388 C C . ALA B 1 151 ? 6.141 10.625 -1.62 1 85.88 151 ALA B C 1
ATOM 3390 O O . ALA B 1 151 ? 7.039 11.016 -2.371 1 85.88 151 ALA B O 1
ATOM 3391 N N . GLY B 1 152 ? 6.16 9.555 -0.861 1 91.19 152 GLY B N 1
ATOM 3392 C CA . GLY B 1 152 ? 7.238 8.594 -1.031 1 91.19 152 GLY B CA 1
ATOM 3393 C C . GLY B 1 152 ? 6.941 7.547 -2.088 1 91.19 152 GLY B C 1
ATOM 3394 O O . GLY B 1 152 ? 5.852 7.531 -2.666 1 91.19 152 GLY B O 1
ATOM 3395 N N . ALA B 1 153 ? 7.934 6.672 -2.25 1 92.62 153 ALA B N 1
ATOM 3396 C CA . ALA B 1 153 ? 7.84 5.68 -3.318 1 92.62 153 ALA B CA 1
ATOM 3397 C C . ALA B 1 153 ? 7.656 4.277 -2.75 1 92.62 153 ALA B C 1
ATOM 3399 O O . ALA B 1 153 ? 7.402 3.328 -3.494 1 92.62 153 ALA B O 1
ATOM 3400 N N . ILE B 1 154 ? 7.75 4.141 -1.458 1 97.19 154 ILE B N 1
ATOM 3401 C CA . ILE B 1 154 ? 7.672 2.818 -0.843 1 97.19 154 ILE B CA 1
ATOM 3402 C C . ILE B 1 154 ? 6.215 2.463 -0.566 1 97.19 154 ILE B C 1
ATOM 3404 O O . ILE B 1 154 ? 5.449 3.297 -0.077 1 97.19 154 ILE B O 1
ATOM 3408 N N . SER B 1 155 ? 5.844 1.228 -0.878 1 98.19 155 SER B N 1
ATOM 3409 C CA . SER B 1 155 ? 4.496 0.728 -0.622 1 98.19 155 SER B CA 1
ATOM 3410 C C . SER B 1 155 ? 4.125 0.865 0.852 1 98.19 155 SER B C 1
ATOM 3412 O O . SER B 1 155 ? 4.953 0.615 1.73 1 98.19 155 SER B O 1
ATOM 3414 N N . PRO B 1 156 ? 2.854 1.23 1.141 1 98.5 156 PRO B N 1
ATOM 3415 C CA . PRO B 1 156 ? 2.441 1.27 2.545 1 98.5 156 PRO B CA 1
ATOM 3416 C C . PRO B 1 156 ? 2.541 -0.093 3.229 1 98.5 156 PRO B C 1
ATOM 3418 O O . PRO B 1 156 ? 2.76 -0.167 4.441 1 98.5 156 PRO B O 1
ATOM 3421 N N . PHE B 1 157 ? 2.447 -1.168 2.475 1 98.81 157 PHE B N 1
ATOM 3422 C CA . PHE B 1 157 ? 2.545 -2.514 3.027 1 98.81 157 PHE B CA 1
ATOM 3423 C C . PHE B 1 157 ? 3.947 -2.777 3.561 1 98.81 157 PHE B C 1
ATOM 3425 O O . PHE B 1 157 ? 4.137 -3.631 4.43 1 98.81 157 PHE B O 1
ATOM 3432 N N . ALA B 1 158 ? 4.891 -2.047 3.029 1 98.75 158 ALA B N 1
ATOM 3433 C CA . ALA B 1 158 ? 6.273 -2.223 3.461 1 98.75 158 ALA B CA 1
ATOM 3434 C C . ALA B 1 158 ? 6.684 -1.13 4.441 1 98.75 158 ALA B C 1
ATOM 3436 O O . ALA B 1 158 ? 7.199 -1.422 5.527 1 98.75 158 ALA B O 1
ATOM 3437 N N . LEU B 1 159 ? 6.371 0.094 4.168 1 98.75 159 LEU B N 1
ATOM 3438 C CA . LEU B 1 159 ? 6.91 1.244 4.887 1 98.75 159 LEU B CA 1
ATOM 3439 C C . LEU B 1 159 ? 6.395 1.276 6.324 1 98.75 159 LEU B C 1
ATOM 3441 O O . LEU B 1 159 ? 7.176 1.449 7.262 1 98.75 159 LEU B O 1
ATOM 3445 N N . ILE B 1 160 ? 5.086 1.093 6.531 1 98.81 160 ILE B N 1
ATOM 3446 C CA . ILE B 1 160 ? 4.453 1.26 7.836 1 98.81 160 ILE B CA 1
ATOM 3447 C C . ILE B 1 160 ? 5.008 0.231 8.82 1 98.81 160 ILE B C 1
ATOM 3449 O O . ILE B 1 160 ? 5.582 0.593 9.852 1 98.81 160 ILE B O 1
ATOM 3453 N N . PRO B 1 161 ? 4.941 -1.055 8.438 1 98.62 161 PRO B N 1
ATOM 3454 C CA . PRO B 1 161 ? 5.492 -2.016 9.398 1 98.62 161 PRO B CA 1
ATOM 3455 C C . PRO B 1 161 ? 7.012 -1.932 9.508 1 98.62 161 PRO B C 1
ATOM 3457 O O . PRO B 1 161 ? 7.574 -2.262 10.555 1 98.62 161 PRO B O 1
ATOM 3460 N N . TYR B 1 162 ? 7.688 -1.462 8.453 1 98.62 162 TYR B N 1
ATOM 3461 C CA . TYR B 1 162 ? 9.133 -1.306 8.477 1 98.62 162 TYR B CA 1
ATOM 3462 C C . TYR B 1 162 ? 9.562 -0.282 9.523 1 98.62 162 TYR B C 1
ATOM 3464 O O . TYR B 1 162 ? 10.438 -0.552 10.344 1 98.62 162 TYR B O 1
ATOM 3472 N N . LEU B 1 163 ? 8.914 0.854 9.508 1 98.69 163 LEU B N 1
ATOM 3473 C CA . LEU B 1 163 ? 9.234 1.91 10.461 1 98.69 163 LEU B CA 1
ATOM 3474 C C . LEU B 1 163 ? 8.867 1.49 11.883 1 98.69 163 LEU B C 1
ATOM 3476 O O . LEU B 1 163 ? 9.594 1.784 12.828 1 98.69 163 LEU B O 1
ATOM 3480 N N . LYS B 1 164 ? 7.734 0.802 12.023 1 98.06 164 LYS B N 1
ATOM 3481 C CA . LYS B 1 164 ? 7.324 0.318 13.336 1 98.06 164 LYS B CA 1
ATOM 3482 C C . LYS B 1 164 ? 8.352 -0.657 13.914 1 98.06 164 LYS B C 1
ATOM 3484 O O . LYS B 1 164 ? 8.602 -0.66 15.117 1 98.06 164 LYS B O 1
ATOM 3489 N N . GLN B 1 165 ? 8.875 -1.465 13.062 1 97.25 165 GLN B N 1
ATOM 3490 C CA . GLN B 1 165 ? 9.852 -2.463 13.492 1 97.25 165 GLN B CA 1
ATOM 3491 C C . GLN B 1 165 ? 11.188 -1.81 13.852 1 97.25 165 GLN B C 1
ATOM 3493 O O . GLN B 1 165 ? 11.789 -2.148 14.867 1 97.25 165 GLN B O 1
ATOM 3498 N N . GLU B 1 166 ? 11.625 -0.895 13.047 1 97.75 166 GLU B N 1
ATOM 3499 C CA . GLU B 1 166 ? 12.961 -0.315 13.188 1 97.75 166 GLU B CA 1
ATOM 3500 C C . GLU B 1 166 ? 12.984 0.759 14.273 1 97.75 166 GLU B C 1
ATOM 3502 O O . GLU B 1 166 ? 14.031 1.026 14.867 1 97.75 166 GLU B O 1
ATOM 3507 N N . LEU B 1 167 ? 11.883 1.417 14.523 1 98.31 167 LEU B N 1
ATOM 3508 C CA . LEU B 1 167 ? 11.734 2.451 15.547 1 98.31 167 LEU B CA 1
ATOM 3509 C C . LEU B 1 167 ? 10.555 2.154 16.453 1 98.31 167 LEU B C 1
ATOM 3511 O O . LEU B 1 167 ? 9.578 2.914 16.484 1 98.31 167 LEU B O 1
ATOM 3515 N N . PRO B 1 168 ? 10.656 1.104 17.281 1 97.19 168 PRO B N 1
ATOM 3516 C CA . PRO B 1 168 ? 9.508 0.591 18.031 1 97.19 168 PRO B CA 1
ATOM 3517 C C . PRO B 1 168 ? 9.016 1.571 19.094 1 97.19 168 PRO B C 1
ATOM 3519 O O . PRO B 1 168 ? 7.879 1.461 19.562 1 97.19 168 PRO B O 1
ATOM 3522 N N . ASP B 1 169 ? 9.781 2.541 19.422 1 97.5 169 ASP B N 1
ATOM 3523 C CA . ASP B 1 169 ? 9.422 3.449 20.516 1 97.5 169 ASP B CA 1
ATOM 3524 C C . ASP B 1 169 ? 8.586 4.621 19.984 1 97.5 169 ASP B C 1
ATOM 3526 O O . ASP B 1 169 ? 8.016 5.379 20.781 1 97.5 169 ASP B O 1
ATOM 3530 N N . LEU B 1 170 ? 8.5 4.773 18.703 1 98.5 170 LEU B N 1
ATOM 3531 C CA . LEU B 1 170 ? 7.758 5.887 18.141 1 98.5 170 LEU B CA 1
ATOM 3532 C C . LEU B 1 170 ? 6.469 5.402 17.484 1 98.5 170 LEU B C 1
ATOM 3534 O O . LEU B 1 170 ? 6.496 4.473 16.672 1 98.5 170 LEU B O 1
ATOM 3538 N N . PRO B 1 171 ? 5.336 6.035 17.844 1 98.88 171 PRO B N 1
ATOM 3539 C CA . PRO B 1 171 ? 4.121 5.77 17.078 1 98.88 171 PRO B CA 1
ATOM 3540 C C . PRO B 1 171 ? 4.266 6.125 15.602 1 98.88 171 PRO B C 1
ATOM 3542 O O . PRO B 1 171 ? 5.043 7.02 15.25 1 98.88 171 PRO B O 1
ATOM 3545 N N . VAL B 1 172 ? 3.59 5.375 14.766 1 98.88 172 VAL B N 1
ATOM 3546 C CA . VAL B 1 172 ? 3.6 5.602 13.32 1 98.88 172 VAL B CA 1
ATOM 3547 C C . VAL B 1 172 ? 2.188 5.938 12.844 1 98.88 172 VAL B C 1
ATOM 3549 O O . VAL B 1 172 ? 1.225 5.258 13.203 1 98.88 172 VAL B O 1
ATOM 3552 N N . VAL B 1 173 ? 2.068 7.027 12.102 1 98.94 173 VAL B N 1
ATOM 3553 C CA . VAL B 1 173 ? 0.828 7.43 11.445 1 98.94 173 VAL B CA 1
ATOM 3554 C C . VAL B 1 173 ? 0.887 7.07 9.969 1 98.94 173 VAL B C 1
ATOM 3556 O O . VAL B 1 173 ? 1.849 7.414 9.273 1 98.94 173 VAL B O 1
ATOM 3559 N N . ALA B 1 174 ? -0.118 6.355 9.5 1 98.94 174 ALA B N 1
ATOM 3560 C CA . ALA B 1 174 ? -0.138 5.891 8.117 1 98.94 174 ALA B CA 1
ATOM 3561 C C . ALA B 1 174 ? -0.719 6.953 7.191 1 98.94 174 ALA B C 1
ATOM 3563 O O . ALA B 1 174 ? -1.823 7.449 7.422 1 98.94 174 ALA B O 1
ATOM 3564 N N . SER B 1 175 ? 0.037 7.254 6.16 1 98.44 175 SER B N 1
ATOM 3565 C CA . SER B 1 175 ? -0.424 8.156 5.109 1 98.44 175 SER B CA 1
ATOM 3566 C C . SER B 1 175 ? -0.294 7.516 3.732 1 98.44 175 SER B C 1
ATOM 3568 O O . SER B 1 175 ? 0.713 6.871 3.436 1 98.44 175 SER B O 1
ATOM 3570 N N . GLY B 1 176 ? -1.331 7.703 2.91 1 97.88 176 GLY B N 1
ATOM 3571 C CA . GLY B 1 176 ? -1.318 7.223 1.538 1 97.88 176 GLY B CA 1
ATOM 3572 C C . GLY B 1 176 ? -2.559 6.43 1.171 1 97.88 176 GLY B C 1
ATOM 3573 O O . GLY B 1 176 ? -2.717 5.285 1.597 1 97.88 176 GLY B O 1
ATOM 3574 N N . ALA B 1 177 ? -3.367 6.988 0.409 1 98.38 177 ALA B N 1
ATOM 3575 C CA . ALA B 1 177 ? -4.527 6.355 -0.213 1 98.38 177 ALA B CA 1
ATOM 3576 C C . ALA B 1 177 ? -5.492 5.824 0.842 1 98.38 177 ALA B C 1
ATOM 3578 O O . ALA B 1 177 ? -6.004 4.707 0.718 1 98.38 177 ALA B O 1
ATOM 3579 N N . ILE B 1 178 ? -5.734 6.59 1.875 1 98.81 178 ILE B N 1
ATOM 3580 C CA . ILE B 1 178 ? -6.695 6.211 2.906 1 98.81 178 ILE B CA 1
ATOM 3581 C C . ILE B 1 178 ? -7.922 7.109 2.826 1 98.81 178 ILE B C 1
ATOM 3583 O O . ILE B 1 178 ? -7.828 8.32 3.039 1 98.81 178 ILE B O 1
ATOM 3587 N N . SER B 1 179 ? -9.078 6.457 2.531 1 98.56 179 SER B N 1
ATOM 3588 C CA . SER B 1 179 ? -10.281 7.242 2.277 1 98.56 179 SER B CA 1
ATOM 3589 C C . SER B 1 179 ? -11.453 6.746 3.115 1 98.56 179 SER B C 1
ATOM 3591 O O . SER B 1 179 ? -12.477 7.43 3.227 1 98.56 179 SER B O 1
ATOM 3593 N N . ASN B 1 180 ? -11.336 5.559 3.742 1 98.38 180 ASN B N 1
ATOM 3594 C CA . ASN B 1 180 ? -12.445 5.016 4.523 1 98.38 180 ASN B CA 1
ATOM 3595 C C . ASN B 1 180 ? -11.945 4.062 5.609 1 98.38 180 ASN B C 1
ATOM 3597 O O . ASN B 1 180 ? -10.742 3.955 5.844 1 98.38 180 ASN B O 1
ATOM 3601 N N . GLY B 1 181 ? -12.875 3.426 6.262 1 98.62 181 GLY B N 1
ATOM 3602 C CA . GLY B 1 181 ? -12.562 2.596 7.414 1 98.62 181 GLY B CA 1
ATOM 3603 C C . GLY B 1 181 ? -11.859 1.303 7.047 1 98.62 181 GLY B C 1
ATOM 3604 O O . GLY B 1 181 ? -11.172 0.708 7.879 1 98.62 181 GLY B O 1
ATOM 3605 N N . ARG B 1 182 ? -12.086 0.824 5.879 1 98.44 182 ARG B N 1
ATOM 3606 C CA . ARG B 1 182 ? -11.398 -0.375 5.41 1 98.44 182 ARG B CA 1
ATOM 3607 C C . ARG B 1 182 ? -9.891 -0.142 5.328 1 98.44 182 ARG B C 1
ATOM 3609 O O . ARG B 1 182 ? -9.109 -0.976 5.781 1 98.44 182 ARG B O 1
ATOM 3616 N N . GLN B 1 183 ? -9.547 0.975 4.773 1 98.88 183 GLN B N 1
ATOM 3617 C CA . GLN B 1 183 ? -8.133 1.323 4.68 1 98.88 183 GLN B CA 1
ATOM 3618 C C . GLN B 1 183 ? -7.559 1.652 6.051 1 98.88 183 GLN B C 1
ATOM 3620 O O . GLN B 1 183 ? -6.387 1.372 6.32 1 98.88 183 GLN B O 1
ATOM 3625 N N . MET B 1 184 ? -8.375 2.248 6.914 1 98.94 184 MET B N 1
ATOM 3626 C CA . MET B 1 184 ? -7.93 2.475 8.289 1 98.94 184 MET B CA 1
ATOM 3627 C C . MET B 1 184 ? -7.641 1.152 8.992 1 98.94 184 MET B C 1
ATOM 3629 O O . MET B 1 184 ? -6.621 1.014 9.664 1 98.94 184 MET B O 1
ATOM 3633 N N . ALA B 1 185 ? -8.523 0.155 8.789 1 98.94 185 ALA B N 1
ATOM 3634 C CA . ALA B 1 185 ? -8.305 -1.162 9.375 1 98.94 185 ALA B CA 1
ATOM 3635 C C . ALA B 1 185 ? -7 -1.782 8.875 1 98.94 185 ALA B C 1
ATOM 3637 O O . ALA B 1 185 ? -6.242 -2.363 9.648 1 98.94 185 ALA B O 1
ATOM 3638 N N . ALA B 1 186 ? -6.773 -1.65 7.609 1 98.94 186 ALA B N 1
ATOM 3639 C CA . ALA B 1 186 ? -5.539 -2.17 7.023 1 98.94 186 ALA B CA 1
ATOM 3640 C C . ALA B 1 186 ? -4.316 -1.488 7.629 1 98.94 186 ALA B C 1
ATOM 3642 O O . ALA B 1 186 ? -3.338 -2.152 7.977 1 98.94 186 ALA B O 1
ATOM 3643 N N . ALA B 1 187 ? -4.391 -0.167 7.754 1 98.94 187 ALA B N 1
ATOM 3644 C CA . ALA B 1 187 ? -3.273 0.591 8.312 1 98.94 187 ALA B CA 1
ATOM 3645 C C . ALA B 1 187 ? -2.982 0.159 9.75 1 98.94 187 ALA B C 1
ATOM 3647 O O . ALA B 1 187 ? -1.825 -0.056 10.117 1 98.94 187 ALA B O 1
ATOM 3648 N N . LEU B 1 188 ? -4.004 0.053 10.539 1 98.94 188 LEU B N 1
ATOM 3649 C CA . LEU B 1 188 ? -3.826 -0.355 11.93 1 98.94 188 LEU B CA 1
ATOM 3650 C C . LEU B 1 188 ? -3.322 -1.792 12.016 1 98.94 188 LEU B C 1
ATOM 3652 O O . LEU B 1 188 ? -2.533 -2.127 12.906 1 98.94 188 LEU B O 1
ATOM 3656 N N . ALA B 1 189 ? -3.73 -2.66 11.094 1 98.81 189 ALA B N 1
ATOM 3657 C CA . ALA B 1 189 ? -3.225 -4.027 11.031 1 98.81 189 ALA B CA 1
ATOM 3658 C C . ALA B 1 189 ? -1.725 -4.047 10.75 1 98.81 189 ALA B C 1
ATOM 3660 O O . ALA B 1 189 ? -1.002 -4.914 11.25 1 98.81 189 ALA B O 1
ATOM 3661 N N . LEU B 1 190 ? -1.29 -3.086 10.016 1 98.88 190 LEU B N 1
ATOM 3662 C CA . LEU B 1 190 ? 0.124 -3.002 9.672 1 98.88 190 LEU B CA 1
ATOM 3663 C C . LEU B 1 190 ? 0.938 -2.449 10.836 1 98.88 190 LEU B C 1
ATOM 3665 O O . LEU B 1 190 ? 2.17 -2.41 10.773 1 98.88 190 LEU B O 1
ATOM 3669 N N . GLY B 1 191 ? 0.26 -1.927 11.844 1 98.56 191 GLY B N 1
ATOM 3670 C CA . GLY B 1 191 ? 0.939 -1.472 13.047 1 98.56 191 GLY B CA 1
ATOM 3671 C C . GLY B 1 191 ? 0.837 0.027 13.258 1 98.56 191 GLY B C 1
ATOM 3672 O O . GLY B 1 191 ? 1.363 0.558 14.242 1 98.56 191 GLY B O 1
ATOM 3673 N N . ALA B 1 192 ? 0.14 0.716 12.367 1 98.88 192 ALA B N 1
ATOM 3674 C CA . ALA B 1 192 ? -0.009 2.16 12.523 1 98.88 192 ALA B CA 1
ATOM 3675 C C . ALA B 1 192 ? -0.831 2.494 13.766 1 98.88 192 ALA B C 1
ATOM 3677 O O . ALA B 1 192 ? -1.689 1.712 14.18 1 98.88 192 ALA B O 1
ATOM 3678 N N . ASP B 1 193 ? -0.593 3.701 14.289 1 98.94 193 ASP B N 1
ATOM 3679 C CA . ASP B 1 193 ? -1.288 4.164 15.484 1 98.94 193 ASP B CA 1
ATOM 3680 C C . ASP B 1 193 ? -2.355 5.195 15.133 1 98.94 193 ASP B C 1
ATOM 3682 O O . ASP B 1 193 ? -3.141 5.602 15.992 1 98.94 193 ASP B O 1
ATOM 3686 N N . ALA B 1 194 ? -2.379 5.59 13.93 1 98.94 194 ALA B N 1
ATOM 3687 C CA . ALA B 1 194 ? -3.387 6.488 13.375 1 98.94 194 ALA B CA 1
ATOM 3688 C C . ALA B 1 194 ? -3.289 6.547 11.852 1 98.94 194 ALA B C 1
ATOM 3690 O O . ALA B 1 194 ? -2.357 5.996 11.266 1 98.94 194 ALA B O 1
ATOM 3691 N N . VAL B 1 195 ? -4.305 7.145 11.281 1 98.94 195 VAL B N 1
ATOM 3692 C CA . VAL B 1 195 ? -4.297 7.363 9.836 1 98.94 195 VAL B CA 1
ATOM 3693 C C . VAL B 1 195 ? -4.285 8.859 9.539 1 98.94 195 VAL B C 1
ATOM 3695 O O . VAL B 1 195 ? -4.793 9.664 10.336 1 98.94 195 VAL B O 1
ATOM 3698 N N . TYR B 1 196 ? -3.627 9.195 8.477 1 98.88 196 TYR B N 1
ATOM 3699 C CA . TYR B 1 196 ? -3.469 10.539 7.93 1 98.88 196 TYR B CA 1
ATOM 3700 C C . TYR B 1 196 ? -4.25 10.695 6.629 1 98.88 196 TYR B C 1
ATOM 3702 O O . TYR B 1 196 ? -3.863 10.141 5.598 1 98.88 196 TYR B O 1
ATOM 3710 N N . VAL B 1 197 ? -5.391 11.461 6.664 1 98.88 197 VAL B N 1
ATOM 3711 C CA . VAL B 1 197 ? -6.352 11.5 5.566 1 98.88 197 VAL B CA 1
ATOM 3712 C C . VAL B 1 197 ? -6.285 12.852 4.863 1 98.88 197 VAL B C 1
ATOM 3714 O O . VAL B 1 197 ? -6.516 13.891 5.484 1 98.88 197 VAL B O 1
ATOM 3717 N N . GLY B 1 198 ? -5.965 12.844 3.572 1 98.62 198 GLY B N 1
ATOM 3718 C CA . GLY B 1 198 ? -5.855 14.07 2.803 1 98.62 198 GLY B CA 1
ATOM 3719 C C . GLY B 1 198 ? -6.852 14.156 1.664 1 98.62 198 GLY B C 1
ATOM 3720 O O . GLY B 1 198 ? -7.938 14.719 1.822 1 98.62 198 GLY B O 1
ATOM 3721 N N . THR B 1 199 ? -6.688 13.383 0.624 1 98.81 199 THR B N 1
ATOM 3722 C CA . THR B 1 199 ? -7.457 13.453 -0.614 1 98.81 199 THR B CA 1
ATOM 3723 C C . THR B 1 199 ? -8.953 13.312 -0.332 1 98.81 199 THR B C 1
ATOM 3725 O O . THR B 1 199 ? -9.766 14.062 -0.871 1 98.81 199 THR B O 1
ATOM 3728 N N . ARG B 1 200 ? -9.367 12.438 0.492 1 98.88 200 ARG B N 1
ATOM 3729 C CA . ARG B 1 200 ? -10.773 12.203 0.794 1 98.88 200 ARG B CA 1
ATOM 3730 C C . ARG B 1 200 ? -11.422 13.461 1.37 1 98.88 200 ARG B C 1
ATOM 3732 O O . ARG B 1 200 ? -12.602 13.727 1.117 1 98.88 200 ARG B O 1
ATOM 3739 N N . LEU B 1 201 ? -10.664 14.266 2.109 1 98.94 201 LEU B N 1
ATOM 3740 C CA . LEU B 1 201 ? -11.219 15.406 2.818 1 98.94 201 LEU B CA 1
ATOM 3741 C C . LEU B 1 201 ? -11.289 16.625 1.906 1 98.94 201 LEU B C 1
ATOM 3743 O O . LEU B 1 201 ? -11.914 17.641 2.258 1 98.94 201 LEU B O 1
ATOM 3747 N N . ILE B 1 202 ? -10.664 16.562 0.687 1 98.88 202 ILE B N 1
ATOM 3748 C CA . ILE B 1 202 ? -10.859 17.609 -0.301 1 98.88 202 ILE B CA 1
ATOM 3749 C C . ILE B 1 202 ? -12.297 17.594 -0.801 1 98.88 202 ILE B C 1
ATOM 3751 O O . ILE B 1 202 ? -12.891 18.641 -1.051 1 98.88 202 ILE B O 1
ATOM 3755 N N . ALA B 1 203 ? -12.867 16.406 -0.912 1 98.81 203 ALA B N 1
ATOM 3756 C CA . ALA B 1 203 ? -14.227 16.234 -1.412 1 98.81 203 ALA B CA 1
ATOM 3757 C C . ALA B 1 203 ? -15.25 16.453 -0.304 1 98.81 203 ALA B C 1
ATOM 3759 O O . ALA B 1 203 ? -16.109 15.602 -0.062 1 98.81 203 ALA B O 1
ATOM 3760 N N . THR B 1 204 ? -15.203 17.578 0.364 1 98.88 204 THR B N 1
ATOM 3761 C CA . THR B 1 204 ? -16.125 17.984 1.412 1 98.88 204 THR B CA 1
ATOM 3762 C C . THR B 1 204 ? -16.547 19.438 1.21 1 98.88 204 THR B C 1
ATOM 3764 O O . THR B 1 204 ? -15.836 20.219 0.59 1 98.88 204 THR B O 1
ATOM 3767 N N . PRO B 1 205 ? -17.75 19.797 1.749 1 98.81 205 PRO B N 1
ATOM 3768 C CA . PRO B 1 205 ? -18.141 21.203 1.663 1 98.81 205 PRO B CA 1
ATOM 3769 C C . PRO B 1 205 ? -17.234 22.125 2.461 1 98.81 205 PRO B C 1
ATOM 3771 O O . PRO B 1 205 ? -17.078 23.297 2.117 1 98.81 205 PRO B O 1
ATOM 3774 N N . GLU B 1 206 ? -16.516 21.609 3.473 1 98.88 206 GLU B N 1
ATOM 3775 C CA . GLU B 1 206 ? -15.695 22.406 4.379 1 98.88 206 GLU B CA 1
ATOM 3776 C C . GLU B 1 206 ? -14.336 22.734 3.766 1 98.88 206 GLU B C 1
ATOM 3778 O O . GLU B 1 206 ? -13.664 23.672 4.188 1 98.88 206 GLU B O 1
ATOM 3783 N N . ALA B 1 207 ? -13.906 21.859 2.805 1 98.81 207 ALA B N 1
ATOM 3784 C CA . ALA B 1 207 ? -12.609 22.094 2.17 1 98.81 207 ALA B CA 1
ATOM 3785 C C . ALA B 1 207 ? -12.641 23.344 1.308 1 98.81 207 ALA B C 1
ATOM 3787 O O . ALA B 1 207 ? -13.602 23.594 0.571 1 98.81 207 ALA B O 1
ATOM 3788 N N . ASN B 1 208 ? -11.609 24.156 1.451 1 98.31 208 ASN B N 1
ATOM 3789 C CA . ASN B 1 208 ? -11.438 25.312 0.577 1 98.31 208 ASN B CA 1
ATOM 3790 C C . ASN B 1 208 ? -10.859 24.906 -0.778 1 98.31 208 ASN B C 1
ATOM 3792 O O . ASN B 1 208 ? -9.688 25.156 -1.059 1 98.31 208 ASN B O 1
ATOM 3796 N N . ALA B 1 209 ? -11.641 24.328 -1.615 1 97.56 209 ALA B N 1
ATOM 3797 C CA . ALA B 1 209 ? -11.258 23.875 -2.953 1 97.56 209 ALA B CA 1
ATOM 3798 C C . ALA B 1 209 ? -12.367 24.172 -3.963 1 97.56 209 ALA B C 1
ATOM 3800 O O . ALA B 1 209 ? -13.547 24.25 -3.6 1 97.56 209 ALA B O 1
ATOM 3801 N N . TYR B 1 210 ? -12.023 24.359 -5.148 1 96.75 210 TYR B N 1
ATOM 3802 C CA . TYR B 1 210 ? -12.992 24.594 -6.219 1 96.75 210 TYR B CA 1
ATOM 3803 C C . TYR B 1 210 ? -13.906 23.391 -6.395 1 96.75 210 TYR B C 1
ATOM 3805 O O . TYR B 1 210 ? -13.492 22.25 -6.199 1 96.75 210 TYR B O 1
ATOM 3813 N N . ASP B 1 211 ? -15.148 23.719 -6.82 1 97.38 211 ASP B N 1
ATOM 3814 C CA . ASP B 1 211 ? -16.094 22.641 -7.098 1 97.38 211 ASP B CA 1
ATOM 3815 C C . ASP B 1 211 ? -15.562 21.703 -8.188 1 97.38 211 ASP B C 1
ATOM 3817 O O . ASP B 1 211 ? -15.758 20.5 -8.133 1 97.38 211 ASP B O 1
ATOM 3821 N N . GLU B 1 212 ? -14.898 22.297 -9.078 1 97.06 212 GLU B N 1
ATOM 3822 C CA . GLU B 1 212 ? -14.328 21.516 -10.164 1 97.06 212 GLU B CA 1
ATOM 3823 C C . GLU B 1 212 ? -13.258 20.547 -9.648 1 97.06 212 GLU B C 1
ATOM 3825 O O . GLU B 1 212 ? -13.141 19.422 -10.141 1 97.06 212 GLU B O 1
ATOM 3830 N N . TYR B 1 213 ? -12.43 20.984 -8.75 1 97.75 213 TYR B N 1
ATOM 3831 C CA . TYR B 1 213 ? -11.43 20.141 -8.102 1 97.75 213 TYR B CA 1
ATOM 3832 C C . TYR B 1 213 ? -12.086 18.969 -7.398 1 97.75 213 TYR B C 1
ATOM 3834 O O . TYR B 1 213 ? -11.703 17.812 -7.617 1 97.75 213 TYR B O 1
ATOM 3842 N N . LYS B 1 214 ? -13.141 19.25 -6.656 1 98.56 214 LYS B N 1
ATOM 3843 C CA . LYS B 1 214 ? -13.867 18.203 -5.934 1 98.56 214 LYS B CA 1
ATOM 3844 C C . LYS B 1 214 ? -14.492 17.203 -6.898 1 98.56 214 LYS B C 1
ATOM 3846 O O . LYS B 1 214 ? -14.383 15.992 -6.691 1 98.56 214 LYS B O 1
ATOM 3851 N N . GLN B 1 215 ? -15.078 17.719 -7.922 1 98.31 215 GLN B N 1
ATOM 3852 C CA . GLN B 1 215 ? -15.711 16.844 -8.906 1 98.31 215 GLN B CA 1
ATOM 3853 C C . GLN B 1 215 ? -14.672 15.992 -9.633 1 98.31 215 GLN B C 1
ATOM 3855 O O . GLN B 1 215 ? -14.93 14.828 -9.953 1 98.31 215 GLN B O 1
ATOM 3860 N N . MET B 1 216 ? -13.531 16.547 -9.883 1 98.12 216 MET B N 1
ATOM 3861 C CA . MET B 1 216 ? -12.477 15.828 -10.594 1 98.12 216 MET B CA 1
ATOM 3862 C C . MET B 1 216 ? -11.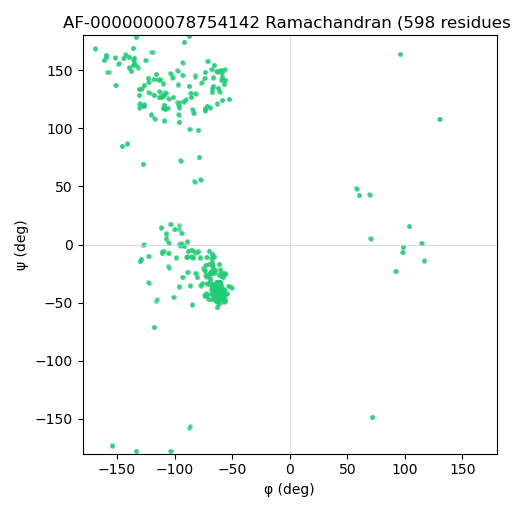977 14.641 -9.773 1 98.12 216 MET B C 1
ATOM 3864 O O . MET B 1 216 ? -11.609 13.609 -10.336 1 98.12 216 MET B O 1
ATOM 3868 N N . LEU B 1 217 ? -11.945 14.797 -8.469 1 98.62 217 LEU B N 1
ATOM 3869 C CA . LEU B 1 217 ? -11.602 13.664 -7.617 1 98.62 217 LEU B CA 1
ATOM 3870 C C . LEU B 1 217 ? -12.547 12.5 -7.863 1 98.62 217 LEU B C 1
ATOM 3872 O O . LEU B 1 217 ? -12.109 11.352 -7.988 1 98.62 217 LEU B O 1
ATOM 3876 N N . ILE B 1 218 ? -13.852 12.805 -7.926 1 98.44 218 ILE B N 1
ATOM 3877 C CA . ILE B 1 218 ? -14.898 11.805 -8.078 1 98.44 218 ILE B CA 1
ATOM 3878 C C . ILE B 1 218 ? -14.781 11.133 -9.453 1 98.44 218 ILE B C 1
ATOM 3880 O O . ILE B 1 218 ? -15 9.93 -9.578 1 98.44 218 ILE B O 1
ATOM 3884 N N . ASP B 1 219 ? -14.359 11.898 -10.43 1 97.88 219 ASP B N 1
ATOM 3885 C CA . ASP B 1 219 ? -14.359 11.438 -11.812 1 97.88 219 ASP B CA 1
ATOM 3886 C C . ASP B 1 219 ? -13.062 10.719 -12.164 1 97.88 219 ASP B C 1
ATOM 3888 O O . ASP B 1 219 ? -12.938 10.141 -13.242 1 97.88 219 ASP B O 1
ATOM 3892 N N . SER B 1 220 ? -12.133 10.711 -11.258 1 97.56 220 SER B N 1
ATOM 3893 C CA . SER B 1 220 ? -10.805 10.211 -11.602 1 97.56 220 SER B CA 1
ATOM 3894 C C . SER B 1 220 ? -10.586 8.797 -11.078 1 97.56 220 SER B C 1
ATOM 3896 O O . SER B 1 220 ? -11.031 8.469 -9.977 1 97.56 220 SER B O 1
ATOM 3898 N N . ALA B 1 221 ? -9.875 7.98 -11.859 1 96.88 221 ALA B N 1
ATOM 3899 C CA . ALA B 1 221 ? -9.391 6.664 -11.461 1 96.88 221 ALA B CA 1
ATOM 3900 C C . ALA B 1 221 ? -7.973 6.754 -10.891 1 96.88 221 ALA B C 1
ATOM 3902 O O . ALA B 1 221 ? -7.262 7.73 -11.133 1 96.88 221 ALA B O 1
ATOM 3903 N N . PRO B 1 222 ? -7.641 5.77 -10.086 1 97.62 222 PRO B N 1
ATOM 3904 C CA . PRO B 1 222 ? -6.305 5.852 -9.492 1 97.62 222 PRO B CA 1
ATOM 3905 C C . PRO B 1 222 ? -5.195 5.852 -10.539 1 97.62 222 PRO B C 1
ATOM 3907 O O . PRO B 1 222 ? -4.117 6.406 -10.297 1 97.62 222 PRO B O 1
ATOM 3910 N N . GLU B 1 223 ? -5.438 5.367 -11.742 1 94.38 223 GLU B N 1
ATOM 3911 C CA . GLU B 1 223 ? -4.457 5.363 -12.82 1 94.38 223 GLU B CA 1
ATOM 3912 C C . GLU B 1 223 ? -4.215 6.773 -13.352 1 94.38 223 GLU B C 1
ATOM 3914 O O . GLU B 1 223 ? -3.23 7.02 -14.055 1 94.38 223 GLU B O 1
ATOM 3919 N N . GLU B 1 224 ? -5.082 7.617 -13.039 1 95.5 224 GLU B N 1
ATOM 3920 C CA . GLU B 1 224 ? -4.996 8.992 -13.531 1 95.5 224 GLU B CA 1
ATOM 3921 C C . GLU B 1 224 ? -4.281 9.891 -12.523 1 95.5 224 GLU B C 1
ATOM 3923 O O . GLU B 1 224 ? -4.297 11.117 -12.664 1 95.5 224 GLU B O 1
ATOM 3928 N N . ILE B 1 225 ? -3.703 9.344 -11.547 1 96.12 225 ILE B N 1
ATOM 3929 C CA . ILE B 1 225 ? -2.789 10.055 -10.656 1 96.12 225 ILE B CA 1
ATOM 3930 C C . ILE B 1 225 ? -1.36 9.938 -11.188 1 96.12 225 ILE B C 1
ATOM 3932 O O . ILE B 1 225 ? -0.849 8.828 -11.367 1 96.12 225 ILE B O 1
ATOM 3936 N N . ILE B 1 226 ? -0.759 11.039 -11.383 1 90.81 226 ILE B N 1
ATOM 3937 C CA . ILE B 1 226 ? 0.578 11.055 -11.969 1 90.81 226 ILE B CA 1
ATOM 3938 C C . ILE B 1 226 ? 1.595 11.508 -10.922 1 90.81 226 ILE B C 1
ATOM 3940 O O . ILE B 1 226 ? 1.433 12.562 -10.305 1 90.81 226 ILE B O 1
ATOM 3944 N N . TYR B 1 227 ? 2.619 10.703 -10.75 1 90 227 TYR B N 1
ATOM 3945 C CA . TYR B 1 227 ? 3.74 11.047 -9.875 1 90 227 TYR B CA 1
ATOM 3946 C C . TYR B 1 227 ? 4.891 11.648 -10.68 1 90 227 TYR B C 1
ATOM 3948 O O . TYR B 1 227 ? 5.461 10.984 -11.547 1 90 227 TYR B O 1
ATOM 3956 N N . SER B 1 228 ? 5.258 12.906 -10.406 1 85.62 228 SER B N 1
ATOM 3957 C CA . SER B 1 228 ? 6.293 13.555 -11.203 1 85.62 228 SER B CA 1
ATOM 3958 C C . SER B 1 228 ? 7.043 14.602 -10.383 1 85.62 228 SER B C 1
ATOM 3960 O O . SER B 1 228 ? 6.43 15.367 -9.633 1 85.62 228 SER B O 1
ATOM 3962 N N . PRO B 1 229 ? 8.328 14.609 -10.539 1 82.06 229 PRO B N 1
ATOM 3963 C CA . PRO B 1 229 ? 9.109 15.703 -9.953 1 82.06 229 PRO B CA 1
ATOM 3964 C C . PRO B 1 229 ? 9.133 16.938 -10.844 1 82.06 229 PRO B C 1
ATOM 3966 O O . PRO B 1 229 ? 9.648 17.984 -10.43 1 82.06 229 PRO B O 1
ATOM 3969 N N . LYS B 1 230 ? 8.609 16.859 -11.984 1 78 230 LYS B N 1
ATOM 3970 C CA . LYS B 1 230 ? 8.836 17.891 -12.992 1 78 230 LYS B CA 1
ATOM 3971 C C . LYS B 1 230 ? 7.781 19 -12.898 1 78 230 LYS B C 1
ATOM 3973 O O . LYS B 1 230 ? 7.938 20.062 -13.492 1 78 230 LYS B O 1
ATOM 3978 N N . ILE B 1 231 ? 6.777 18.719 -12.109 1 78.88 231 ILE B N 1
ATOM 3979 C CA . ILE B 1 231 ? 5.703 19.703 -12.031 1 78.88 231 ILE B CA 1
ATOM 3980 C C . ILE B 1 231 ? 6.062 20.766 -11 1 78.88 231 ILE B C 1
ATOM 3982 O O . ILE B 1 231 ? 6.133 21.953 -11.328 1 78.88 231 ILE B O 1
ATOM 3986 N N . SER B 1 232 ? 6.445 20.344 -9.781 1 75 232 SER B N 1
ATOM 3987 C CA . SER B 1 232 ? 6.75 21.281 -8.711 1 75 232 SER B CA 1
ATOM 3988 C C . SER B 1 232 ? 8.242 21.281 -8.391 1 75 232 SER B C 1
ATOM 3990 O O . SER B 1 232 ? 8.711 22.125 -7.605 1 75 232 SER B O 1
ATOM 3992 N N . GLY B 1 233 ? 8.977 20.406 -9.008 1 75.19 233 GLY B N 1
ATOM 3993 C CA . GLY B 1 233 ? 10.383 20.266 -8.656 1 75.19 233 GLY B CA 1
ATOM 3994 C C . GLY B 1 233 ? 10.625 19.234 -7.578 1 75.19 233 GLY B C 1
ATOM 3995 O O . GLY B 1 233 ? 11.758 18.797 -7.375 1 75.19 233 GLY B O 1
ATOM 3996 N N . ILE B 1 234 ? 9.57 18.953 -6.789 1 76.5 234 ILE B N 1
ATOM 3997 C CA . ILE B 1 234 ? 9.586 17.891 -5.793 1 76.5 234 ILE B CA 1
ATOM 3998 C C . ILE B 1 234 ? 8.609 16.781 -6.199 1 76.5 234 ILE B C 1
ATOM 4000 O O . ILE B 1 234 ? 7.48 17.078 -6.609 1 76.5 234 ILE B O 1
ATOM 4004 N N . PRO B 1 235 ? 9.086 15.57 -6.148 1 83.5 235 PRO B N 1
ATOM 4005 C CA . PRO B 1 235 ? 8.18 14.492 -6.547 1 83.5 235 PRO B CA 1
ATOM 4006 C C . PRO B 1 235 ? 6.844 14.531 -5.801 1 83.5 235 PRO B C 1
ATOM 4008 O O . PRO B 1 235 ? 6.824 14.562 -4.57 1 83.5 235 PRO B O 1
ATOM 4011 N N . ALA B 1 236 ? 5.766 14.562 -6.539 1 89.88 236 ALA B N 1
ATOM 4012 C CA . ALA B 1 236 ? 4.426 14.664 -5.969 1 89.88 236 ALA B CA 1
ATOM 4013 C C . ALA B 1 236 ? 3.389 14.016 -6.883 1 89.88 236 ALA B C 1
ATOM 4015 O O . ALA B 1 236 ? 3.66 13.766 -8.055 1 89.88 236 ALA B O 1
ATOM 4016 N N . ASN B 1 237 ? 2.279 13.727 -6.297 1 95.5 237 ASN B N 1
ATOM 4017 C CA . ASN B 1 237 ? 1.162 13.164 -7.047 1 95.5 237 ASN B CA 1
ATOM 4018 C C . ASN B 1 237 ? 0.157 14.234 -7.445 1 95.5 237 ASN B C 1
ATOM 4020 O O . ASN B 1 237 ? -0.204 15.086 -6.633 1 95.5 237 ASN B O 1
ATOM 4024 N N . TRP B 1 238 ? -0.311 14.117 -8.719 1 94.31 238 TRP B N 1
ATOM 4025 C CA . TRP B 1 238 ? -1.206 15.109 -9.297 1 94.31 238 TRP B CA 1
ATOM 4026 C C . TRP B 1 238 ? -2.348 14.438 -10.055 1 94.31 238 TRP B C 1
ATOM 4028 O O . TRP B 1 238 ? -2.201 13.32 -10.547 1 94.31 238 TRP B O 1
ATOM 4038 N N . LEU B 1 239 ? -3.443 15.195 -10.133 1 96.19 239 LEU B N 1
ATOM 4039 C CA . LEU B 1 239 ? -4.535 14.781 -11.008 1 96.19 239 LEU B CA 1
ATOM 4040 C C . LEU B 1 239 ? -4.172 15.008 -12.469 1 96.19 239 LEU B C 1
ATOM 4042 O O . LEU B 1 239 ? -4.031 16.156 -12.906 1 96.19 239 LEU B O 1
ATOM 4046 N N . LYS B 1 240 ? -4.105 13.977 -13.188 1 93.75 240 LYS B N 1
ATOM 4047 C CA . LYS B 1 240 ? -3.742 14.055 -14.602 1 93.75 240 LYS B CA 1
ATOM 4048 C C . LYS B 1 240 ? -4.707 14.961 -15.359 1 93.75 240 LYS B C 1
ATOM 4050 O O . LYS B 1 240 ? -4.289 15.734 -16.219 1 93.75 240 LYS B O 1
ATOM 4055 N N . ARG B 1 241 ? -5.965 14.875 -15.062 1 94.44 241 ARG B N 1
ATOM 4056 C CA . ARG B 1 241 ? -6.996 15.648 -15.75 1 94.44 241 ARG B CA 1
ATOM 4057 C C . ARG B 1 241 ? -6.754 17.156 -15.586 1 94.44 241 ARG B C 1
ATOM 4059 O O . ARG B 1 241 ? -7.051 17.938 -16.484 1 94.44 241 ARG B O 1
ATOM 4066 N N . SER B 1 242 ? -6.234 17.531 -14.445 1 93.75 242 SER B N 1
ATOM 4067 C CA . SER B 1 242 ? -5.957 18.953 -14.227 1 93.75 242 SER B CA 1
ATOM 4068 C C . SER B 1 242 ? -4.754 19.406 -15.039 1 93.75 242 SER B C 1
ATOM 4070 O O . SER B 1 242 ? -4.715 20.547 -15.516 1 93.75 242 SER B O 1
ATOM 4072 N N . ILE B 1 243 ? -3.842 18.547 -15.219 1 90.31 243 ILE B N 1
ATOM 4073 C CA . ILE B 1 243 ? -2.648 18.844 -16 1 90.31 243 ILE B CA 1
ATOM 4074 C C . ILE B 1 243 ? -3.004 18.875 -17.484 1 90.31 243 ILE B C 1
ATOM 4076 O O . ILE B 1 243 ? -2.592 19.797 -18.219 1 90.31 243 ILE B O 1
ATOM 4080 N N . ASP B 1 244 ? -3.764 17.922 -17.906 1 89.25 244 ASP B N 1
ATOM 4081 C CA . ASP B 1 244 ? -4.152 17.812 -19.297 1 89.25 244 ASP B CA 1
ATOM 4082 C C . ASP B 1 244 ? -4.934 19.047 -19.75 1 89.25 244 ASP B C 1
ATOM 4084 O O . ASP B 1 244 ? -4.832 19.469 -20.906 1 89.25 244 ASP B O 1
ATOM 4088 N N . LYS B 1 245 ? -5.688 19.531 -18.875 1 86.62 245 LYS B N 1
ATOM 4089 C CA . LYS B 1 245 ? -6.457 20.75 -19.172 1 86.62 245 LYS B CA 1
ATOM 4090 C C . LYS B 1 245 ? -5.539 21.922 -19.5 1 86.62 245 LYS B C 1
ATOM 4092 O O . LYS B 1 245 ? -5.867 22.75 -20.344 1 86.62 245 LYS B O 1
ATOM 4097 N N . LEU B 1 246 ? -4.422 21.953 -18.906 1 84.25 246 LEU B N 1
ATOM 4098 C CA . LEU B 1 246 ? -3.51 23.094 -19.031 1 84.25 246 LEU B CA 1
ATOM 4099 C C . LEU B 1 246 ? -2.461 22.812 -20.109 1 84.25 246 LEU B C 1
ATOM 4101 O O . LEU B 1 246 ? -2.021 23.75 -20.797 1 84.25 246 LEU B O 1
ATOM 4105 N N . ASP B 1 247 ? -2.051 21.547 -20.156 1 84.38 247 ASP B N 1
ATOM 4106 C CA . ASP B 1 247 ? -1.023 21.109 -21.094 1 84.38 247 ASP B CA 1
ATOM 4107 C C . ASP B 1 247 ? -1.354 19.734 -21.656 1 84.38 247 ASP B C 1
ATOM 4109 O O . ASP B 1 247 ? -0.829 18.719 -21.203 1 84.38 247 ASP B O 1
ATOM 4113 N N . PRO B 1 248 ? -2.098 19.703 -22.688 1 81.5 248 PRO B N 1
ATOM 4114 C CA . PRO B 1 248 ? -2.555 18.438 -23.266 1 81.5 248 PRO B CA 1
ATOM 4115 C C . PRO B 1 248 ? -1.402 17.562 -23.75 1 81.5 248 PRO B C 1
ATOM 4117 O O . PRO B 1 248 ? -1.569 16.359 -23.906 1 81.5 248 PRO B O 1
ATOM 4120 N N . ASP B 1 249 ? -0.276 18.156 -23.906 1 79.94 249 ASP B N 1
ATOM 4121 C CA . ASP B 1 249 ? 0.857 17.406 -24.438 1 79.94 249 ASP B CA 1
ATOM 4122 C C . ASP B 1 249 ? 1.84 17.047 -23.312 1 79.94 249 ASP B C 1
ATOM 4124 O O . ASP B 1 249 ? 2.965 16.625 -23.594 1 79.94 249 ASP B O 1
ATOM 4128 N N . PHE B 1 250 ? 1.383 17.125 -22.156 1 79.81 250 PHE B N 1
ATOM 4129 C CA . PHE B 1 250 ? 2.258 16.891 -21.016 1 79.81 250 PHE B CA 1
ATOM 4130 C C . PHE B 1 250 ? 2.707 15.43 -20.984 1 79.81 250 PHE B C 1
ATOM 4132 O O . PHE B 1 250 ? 1.927 14.523 -21.281 1 79.81 250 PHE B O 1
ATOM 4139 N N . LYS B 1 251 ? 4.027 15.242 -20.719 1 74.69 251 LYS B N 1
ATOM 4140 C CA . LYS B 1 251 ? 4.586 13.93 -20.391 1 74.69 251 LYS B CA 1
ATOM 4141 C C . LYS B 1 251 ? 5.305 13.961 -19.047 1 74.69 251 LYS B C 1
ATOM 4143 O O . LYS B 1 251 ? 5.969 14.945 -18.719 1 74.69 251 LYS B O 1
ATOM 4148 N N . PRO B 1 252 ? 5.254 12.883 -18.203 1 68.44 252 PRO B N 1
ATOM 4149 C CA . PRO B 1 252 ? 5.816 12.867 -16.859 1 68.44 252 PRO B CA 1
ATOM 4150 C C . PRO B 1 252 ? 7.305 13.211 -16.828 1 68.44 252 PRO B C 1
ATOM 4152 O O . PRO B 1 252 ? 7.809 13.734 -15.844 1 68.44 252 PRO B O 1
ATOM 4155 N N . ASP B 1 253 ? 7.926 12.945 -17.938 1 67.12 253 ASP B N 1
ATOM 4156 C CA . ASP B 1 253 ? 9.367 13.172 -17.969 1 67.12 253 ASP B CA 1
ATOM 4157 C C . ASP B 1 253 ? 9.688 14.57 -18.516 1 67.12 253 ASP B C 1
ATOM 4159 O O . ASP B 1 253 ? 10.852 14.969 -18.562 1 67.12 253 ASP B O 1
ATOM 4163 N N . THR B 1 254 ? 8.516 15.234 -18.812 1 68.81 254 THR B N 1
ATOM 4164 C CA . THR B 1 254 ? 8.734 16.578 -19.328 1 68.81 254 THR B CA 1
ATOM 4165 C C . THR B 1 254 ? 8.195 17.625 -18.344 1 68.81 254 THR B C 1
ATOM 4167 O O . THR B 1 254 ? 7.363 17.312 -17.5 1 68.81 254 THR B O 1
ATOM 4170 N N . GLY B 1 255 ? 8.797 18.719 -18.125 1 71.38 255 GLY B N 1
ATOM 4171 C CA . GLY B 1 255 ? 8.297 19.812 -17.297 1 71.38 255 GLY B CA 1
ATOM 4172 C C . GLY B 1 255 ? 6.98 20.375 -17.797 1 71.38 255 GLY B C 1
ATOM 4173 O O . GLY B 1 255 ? 6.582 20.141 -18.938 1 71.38 255 GLY B O 1
ATOM 4174 N N . LEU B 1 256 ? 6.152 20.906 -16.781 1 70.81 256 LEU B N 1
ATOM 4175 C CA . LEU B 1 256 ? 4.895 21.562 -17.125 1 70.81 256 LEU B CA 1
ATOM 4176 C C . LEU B 1 256 ? 5.145 22.906 -17.781 1 70.81 256 LEU B C 1
ATOM 4178 O O . LEU B 1 256 ? 5.918 23.719 -17.281 1 70.81 256 LEU B O 1
ATOM 4182 N N . ASN B 1 257 ? 4.719 23.031 -18.922 1 67.44 257 ASN B N 1
ATOM 4183 C CA . ASN B 1 257 ? 4.84 24.266 -19.672 1 67.44 257 ASN B CA 1
ATOM 4184 C C . ASN B 1 257 ? 3.586 25.125 -19.547 1 67.44 257 ASN B C 1
ATOM 4186 O O . ASN B 1 257 ? 2.736 25.141 -20.438 1 67.44 257 ASN B O 1
ATOM 4190 N N . VAL B 1 258 ? 3.457 25.719 -18.312 1 67.38 258 VAL B N 1
ATOM 4191 C CA . VAL B 1 258 ? 2.277 26.562 -18.141 1 67.38 258 VAL B CA 1
ATOM 4192 C C . VAL B 1 258 ? 2.684 27.891 -17.516 1 67.38 258 VAL B C 1
ATOM 4194 O O . VAL B 1 258 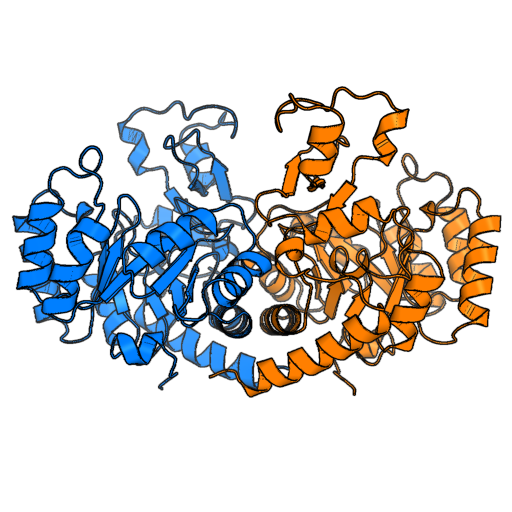? 3.752 28 -16.906 1 67.38 258 VAL B O 1
ATOM 4197 N N . ASP B 1 259 ? 1.886 28.828 -17.812 1 65.31 259 ASP B N 1
ATOM 4198 C CA . ASP B 1 259 ? 2.08 30.125 -17.172 1 65.31 259 ASP B CA 1
ATOM 4199 C C . ASP B 1 259 ? 1.876 30.031 -15.664 1 65.31 259 ASP B C 1
ATOM 4201 O O . ASP B 1 259 ? 1.166 29.141 -15.188 1 65.31 259 ASP B O 1
ATOM 4205 N N . ALA B 1 260 ? 2.539 30.812 -15.016 1 60.94 260 ALA B N 1
ATOM 4206 C CA . ALA B 1 260 ? 2.525 30.812 -13.555 1 60.94 260 ALA B CA 1
ATOM 4207 C C . ALA B 1 260 ? 1.097 30.859 -13.023 1 60.94 260 ALA B C 1
ATOM 4209 O O . ALA B 1 260 ? 0.783 30.203 -12.023 1 60.94 260 ALA B O 1
ATOM 4210 N N . LYS B 1 261 ? 0.296 31.594 -13.727 1 64.44 261 LYS B N 1
ATOM 4211 C CA . LYS B 1 261 ? -1.071 31.797 -13.258 1 64.44 261 LYS B CA 1
ATOM 4212 C C . LYS B 1 261 ? -1.869 30.5 -13.312 1 64.44 261 LYS B C 1
ATOM 4214 O O . LYS B 1 261 ? -2.846 30.328 -12.578 1 64.44 261 LYS B O 1
ATOM 4219 N N . SER B 1 262 ? -1.393 29.625 -14.07 1 74.5 262 SER B N 1
ATOM 4220 C CA . SER B 1 262 ? -2.152 28.406 -14.297 1 74.5 262 SER B CA 1
ATOM 4221 C C . SER B 1 262 ? -1.809 27.328 -13.258 1 74.5 262 SER B C 1
ATOM 4223 O O . SER B 1 262 ? -2.482 26.312 -13.172 1 74.5 262 SER B O 1
ATOM 4225 N N . TRP B 1 263 ? -0.98 27.719 -12.375 1 74.06 263 TRP B N 1
ATOM 4226 C CA . TRP B 1 263 ? -0.518 26.734 -11.391 1 74.06 263 TRP B CA 1
ATOM 4227 C C . TRP B 1 263 ? -1.608 26.438 -10.367 1 74.06 263 TRP B C 1
ATOM 4229 O O . TRP B 1 263 ? -1.644 25.359 -9.789 1 74.06 263 TRP B O 1
ATOM 4239 N N . LYS B 1 264 ? -2.49 27.406 -10.289 1 78.5 264 LYS B N 1
ATOM 4240 C CA . LYS B 1 264 ? -3.562 27.25 -9.32 1 78.5 264 LYS B CA 1
ATOM 4241 C C . LYS B 1 264 ? -4.562 26.188 -9.773 1 78.5 264 LYS B C 1
ATOM 4243 O O . LYS B 1 264 ? -5.391 25.719 -8.992 1 78.5 264 LYS B O 1
ATOM 4248 N N . GLU B 1 265 ? -4.395 25.797 -10.992 1 84.75 265 GLU B N 1
ATOM 4249 C CA . GLU B 1 265 ? -5.34 24.828 -11.547 1 84.75 265 GLU B CA 1
ATOM 4250 C C . GLU B 1 265 ? -4.699 23.453 -11.695 1 84.75 265 GLU B C 1
ATOM 4252 O O . GLU B 1 265 ? -5.27 22.562 -12.328 1 84.75 265 GLU B O 1
ATOM 4257 N N . VAL B 1 266 ? -3.559 23.359 -11.141 1 89.56 266 VAL B N 1
ATOM 4258 C CA . VAL B 1 266 ? -2.916 22.047 -11.047 1 89.56 266 VAL B CA 1
ATOM 4259 C C . VAL B 1 266 ? -3.188 21.438 -9.672 1 89.56 266 VAL B C 1
ATOM 4261 O O . VAL B 1 266 ? -2.68 21.938 -8.656 1 89.56 266 VAL B O 1
ATOM 4264 N N . TRP B 1 267 ? -3.959 20.391 -9.727 1 95.06 267 TRP B N 1
ATOM 4265 C CA . TRP B 1 267 ? -4.492 19.906 -8.461 1 95.06 267 TRP B CA 1
ATOM 4266 C C . TRP B 1 267 ? -3.859 18.578 -8.07 1 95.06 267 TRP B C 1
ATOM 4268 O O . TRP B 1 267 ? -3.641 17.719 -8.922 1 95.06 267 TRP B O 1
ATOM 4278 N N . SER B 1 268 ? -3.568 18.484 -6.824 1 95.69 268 SER B N 1
ATOM 4279 C CA . SER B 1 268 ? -2.955 17.281 -6.27 1 95.69 268 SER B CA 1
ATOM 4280 C C . SER B 1 268 ? -4.008 16.312 -5.73 1 95.69 268 SER B C 1
ATOM 4282 O O . SER B 1 268 ? -5.086 16.734 -5.309 1 95.69 268 SER B O 1
ATOM 4284 N N . ALA B 1 269 ? -3.738 15.031 -5.848 1 97.94 269 ALA B N 1
ATOM 4285 C CA . ALA B 1 269 ? -4.512 13.961 -5.234 1 97.94 269 ALA B CA 1
ATOM 4286 C C . ALA B 1 269 ? -3.703 12.664 -5.168 1 97.94 269 ALA B C 1
ATOM 4288 O O . ALA B 1 269 ? -2.689 12.523 -5.855 1 97.94 269 ALA B O 1
ATOM 4289 N N . GLY B 1 270 ? -4.117 11.82 -4.301 1 98.38 270 GLY B N 1
ATOM 4290 C CA . GLY B 1 270 ? -3.512 10.5 -4.211 1 98.38 270 GLY B CA 1
ATOM 4291 C C . GLY B 1 270 ? -4.371 9.414 -4.82 1 98.38 270 GLY B C 1
ATOM 4292 O O . GLY B 1 270 ? -5.438 9.688 -5.371 1 98.38 270 GLY B O 1
ATOM 4293 N N . HIS B 1 271 ? -3.865 8.18 -4.711 1 98.69 271 HIS B N 1
ATOM 4294 C CA . HIS B 1 271 ? -4.543 7.023 -5.281 1 98.69 271 HIS B CA 1
ATOM 4295 C C . HIS B 1 271 ? -5.875 6.766 -4.586 1 98.69 271 HIS B C 1
ATOM 4297 O O . HIS B 1 271 ? -6.719 6.031 -5.102 1 98.69 271 HIS B O 1
ATOM 4303 N N . GLY B 1 272 ? -6.113 7.445 -3.496 1 98.44 272 GLY B N 1
ATOM 4304 C CA . GLY B 1 272 ? -7.348 7.285 -2.742 1 98.44 272 GLY B CA 1
ATOM 4305 C C . GLY B 1 272 ? -8.57 7.789 -3.488 1 98.44 272 GLY B C 1
ATOM 4306 O O . GLY B 1 272 ? -9.703 7.547 -3.064 1 98.44 272 GLY B O 1
ATOM 4307 N N . VAL B 1 273 ? -8.359 8.469 -4.656 1 98.62 273 VAL B N 1
ATOM 4308 C CA . VAL B 1 273 ? -9.484 8.906 -5.477 1 98.62 273 VAL B CA 1
ATOM 4309 C C . VAL B 1 273 ? -10.352 7.707 -5.844 1 98.62 273 VAL B C 1
ATOM 4311 O O . VAL B 1 273 ? -11.562 7.848 -6.047 1 98.62 273 VAL B O 1
ATOM 4314 N N . ALA B 1 274 ? -9.727 6.559 -5.832 1 98.5 274 ALA B N 1
ATOM 4315 C CA . ALA B 1 274 ? -10.391 5.316 -6.219 1 98.5 274 ALA B CA 1
ATOM 4316 C C . ALA B 1 274 ? -11.609 5.051 -5.344 1 98.5 274 ALA B C 1
ATOM 4318 O O . ALA B 1 274 ? -12.555 4.375 -5.77 1 98.5 274 ALA B O 1
ATOM 4319 N N . GLN B 1 275 ? -11.648 5.598 -4.117 1 98.5 275 GLN B N 1
ATOM 4320 C CA . GLN B 1 275 ? -12.711 5.316 -3.164 1 98.5 275 GLN B CA 1
ATOM 4321 C C . GLN B 1 275 ? -13.578 6.551 -2.924 1 98.5 275 GLN B C 1
ATOM 4323 O O . GLN B 1 275 ? -14.312 6.617 -1.938 1 98.5 275 GLN B O 1
ATOM 4328 N N . ILE B 1 276 ? -13.469 7.559 -3.762 1 98.62 276 ILE B N 1
ATOM 4329 C CA . ILE B 1 276 ? -14.25 8.781 -3.596 1 98.62 276 ILE B CA 1
ATOM 4330 C C . ILE B 1 276 ? -15.359 8.82 -4.641 1 98.62 276 ILE B C 1
ATOM 4332 O O . ILE B 1 276 ? -15.094 8.875 -5.844 1 98.62 276 ILE B O 1
ATOM 4336 N N . SER B 1 277 ? -16.609 8.805 -4.145 1 98.06 277 SER B N 1
ATOM 4337 C CA . SER B 1 277 ? -17.719 8.758 -5.082 1 98.06 277 SER B CA 1
ATOM 4338 C C . SER B 1 277 ? -18.719 9.883 -4.82 1 98.06 277 SER B C 1
ATOM 4340 O O . SER B 1 277 ? -19.734 9.984 -5.496 1 98.06 277 SER B O 1
ATOM 4342 N N . ASP B 1 278 ? -18.406 10.727 -3.787 1 98.31 278 ASP B N 1
ATOM 4343 C CA . ASP B 1 278 ? -19.359 11.773 -3.436 1 98.31 278 ASP B CA 1
ATOM 4344 C C . ASP B 1 278 ? -18.672 12.891 -2.65 1 98.31 278 ASP B C 1
ATOM 4346 O O . ASP B 1 278 ? -17.516 12.766 -2.271 1 98.31 278 ASP B O 1
ATOM 4350 N N . ILE B 1 279 ? -19.359 14.031 -2.645 1 98.69 279 ILE B N 1
ATOM 4351 C CA . ILE B 1 279 ? -19.016 15.117 -1.732 1 98.69 279 ILE B CA 1
ATOM 4352 C C . ILE B 1 279 ? -19.906 15.047 -0.492 1 98.69 279 ILE B C 1
ATOM 4354 O O . ILE B 1 279 ? -21.141 15.062 -0.6 1 98.69 279 ILE B O 1
ATOM 4358 N N . ARG B 1 280 ? -19.328 14.914 0.673 1 97.81 280 ARG B N 1
ATOM 4359 C CA . ARG B 1 280 ? -20.109 14.836 1.9 1 97.81 280 ARG B CA 1
ATOM 4360 C C . ARG B 1 280 ? -19.391 15.523 3.057 1 97.81 280 ARG B C 1
ATOM 4362 O O . ARG B 1 280 ? -18.172 15.703 3.016 1 97.81 280 ARG B O 1
ATOM 4369 N N . PRO B 1 281 ? -20.078 15.883 4.109 1 98.94 281 PRO B N 1
ATOM 4370 C CA . PRO B 1 281 ? -19.469 16.625 5.215 1 98.94 281 PRO B CA 1
ATOM 4371 C C . PRO B 1 281 ? -18.297 15.867 5.863 1 98.94 281 PRO B C 1
ATOM 4373 O O . PRO B 1 281 ? -18.375 14.648 6.039 1 98.94 281 PRO B O 1
ATOM 4376 N N . ALA B 1 282 ? -17.281 16.594 6.223 1 98.94 282 ALA B N 1
ATOM 4377 C CA . ALA B 1 282 ? -16.062 16.016 6.781 1 98.94 282 ALA B CA 1
ATOM 4378 C C . ALA B 1 282 ? -16.359 15.234 8.062 1 98.94 282 ALA B C 1
ATOM 4380 O O . ALA B 1 282 ? -15.82 14.148 8.273 1 98.94 282 ALA B O 1
ATOM 4381 N N . GLY B 1 283 ? -17.219 15.828 8.883 1 98.88 283 GLY B N 1
ATOM 4382 C CA . GLY B 1 283 ? -17.578 15.125 10.102 1 98.88 283 GLY B CA 1
ATOM 4383 C C . GLY B 1 283 ? -18.188 13.758 9.844 1 98.88 283 GLY B C 1
ATOM 4384 O O . GLY B 1 283 ? -17.891 12.797 10.555 1 98.88 283 GLY B O 1
ATOM 4385 N N . ASP B 1 284 ? -19.016 13.648 8.812 1 98.81 284 ASP B N 1
ATOM 4386 C CA . ASP B 1 284 ? -19.625 12.383 8.445 1 98.81 284 ASP B CA 1
ATOM 4387 C C . ASP B 1 284 ? -18.578 11.383 7.957 1 98.81 284 ASP B C 1
ATOM 4389 O O . ASP B 1 284 ? -18.688 10.18 8.234 1 98.81 284 ASP B O 1
ATOM 4393 N N . ILE B 1 285 ? -17.625 11.836 7.219 1 98.88 285 ILE B N 1
ATOM 4394 C CA . ILE B 1 285 ? -16.562 10.984 6.715 1 98.88 285 ILE B CA 1
ATOM 4395 C C . ILE B 1 285 ? -15.781 10.391 7.887 1 98.88 285 ILE B C 1
ATOM 4397 O O . ILE B 1 285 ? -15.547 9.18 7.926 1 98.88 285 ILE B O 1
ATOM 4401 N N . ILE B 1 286 ? -15.477 11.211 8.875 1 98.88 286 ILE B N 1
ATOM 4402 C CA . ILE B 1 286 ? -14.711 10.781 10.039 1 98.88 286 ILE B CA 1
ATOM 4403 C C . ILE B 1 286 ? -15.492 9.727 10.812 1 98.88 286 ILE B C 1
ATOM 4405 O O . ILE B 1 286 ? -14.969 8.664 11.133 1 98.88 286 ILE B O 1
ATOM 4409 N N . THR B 1 287 ? -16.719 9.984 11.07 1 98.69 287 THR B N 1
ATOM 4410 C CA . THR B 1 287 ? -17.531 9.055 11.859 1 98.69 287 THR B CA 1
ATOM 4411 C C . THR B 1 287 ? -17.766 7.762 11.086 1 98.69 287 THR B C 1
ATOM 4413 O O . THR B 1 287 ? -17.75 6.676 11.672 1 98.69 287 THR B O 1
ATOM 4416 N N . SER B 1 288 ? -17.969 7.906 9.789 1 98.5 288 SER B N 1
ATOM 4417 C CA . SER B 1 288 ? -18.172 6.719 8.969 1 98.5 288 SER B CA 1
ATOM 4418 C C . SER B 1 288 ? -16.906 5.855 8.922 1 98.5 288 SER B C 1
ATOM 4420 O O . SER B 1 288 ? -17 4.629 8.852 1 98.5 288 SER B O 1
ATOM 4422 N N . MET B 1 289 ? -15.773 6.469 8.906 1 98.69 289 MET B N 1
ATOM 4423 C CA . MET B 1 289 ? -14.523 5.719 8.93 1 98.69 289 MET B CA 1
ATOM 4424 C C . MET B 1 289 ? -14.422 4.859 10.18 1 98.69 289 MET B C 1
ATOM 4426 O O . MET B 1 289 ? -14.008 3.699 10.109 1 98.69 289 MET B O 1
ATOM 4430 N N . ALA B 1 290 ? -14.805 5.449 11.289 1 98.56 290 ALA B N 1
ATOM 4431 C CA . ALA B 1 290 ? -14.766 4.715 12.547 1 98.56 290 ALA B CA 1
ATOM 4432 C C . ALA B 1 290 ? -15.742 3.545 12.531 1 98.56 290 ALA B C 1
ATOM 4434 O O . ALA B 1 290 ? -15.406 2.436 12.953 1 98.56 290 ALA B O 1
ATOM 4435 N N . ASP B 1 291 ? -16.938 3.785 12.023 1 98.38 291 ASP B N 1
ATOM 4436 C CA . ASP B 1 291 ? -17.953 2.744 11.938 1 98.38 291 ASP B CA 1
ATOM 4437 C C . ASP B 1 291 ? -17.516 1.623 11 1 98.38 291 ASP B C 1
ATOM 4439 O O . ASP B 1 291 ? -17.656 0.442 11.328 1 98.38 291 ASP B O 1
ATOM 4443 N N . ASP B 1 292 ? -17.047 2.055 9.859 1 97.88 292 ASP B N 1
ATOM 4444 C CA . ASP B 1 292 ? -16.578 1.094 8.867 1 97.88 292 ASP B CA 1
ATOM 4445 C C . ASP B 1 292 ? -15.43 0.254 9.422 1 97.88 292 ASP B C 1
ATOM 4447 O O . ASP B 1 292 ? -15.359 -0.951 9.172 1 97.88 292 ASP B O 1
ATOM 4451 N N . TYR B 1 293 ? -14.555 0.906 10.125 1 98.81 293 TYR B N 1
ATOM 4452 C CA . TYR B 1 293 ? -13.438 0.212 10.758 1 98.81 293 TYR B CA 1
ATOM 4453 C C . TYR B 1 293 ? -13.938 -0.903 11.672 1 98.81 293 TYR B C 1
ATOM 4455 O O . TYR B 1 293 ? -13.438 -2.027 11.617 1 98.81 293 TYR B O 1
ATOM 4463 N N . GLN B 1 294 ? -14.875 -0.606 12.477 1 98.19 294 GLN B N 1
ATOM 4464 C CA . GLN B 1 294 ? -15.422 -1.597 13.406 1 98.19 294 GLN B CA 1
ATOM 4465 C C . GLN B 1 294 ? -16.047 -2.766 12.648 1 98.19 294 GLN B C 1
ATOM 4467 O O . GLN B 1 294 ? -15.898 -3.922 13.047 1 98.19 294 GLN B O 1
ATOM 4472 N N . GLN B 1 295 ? -16.719 -2.463 11.594 1 98.12 295 GLN B N 1
ATOM 4473 C CA . GLN B 1 295 ? -17.344 -3.508 10.789 1 98.12 295 GLN B CA 1
ATOM 4474 C C . GLN B 1 295 ? -16.297 -4.41 10.141 1 98.12 295 GLN B C 1
ATOM 4476 O O . GLN B 1 295 ? -16.469 -5.629 10.102 1 98.12 295 GLN B O 1
ATOM 4481 N N . VAL B 1 296 ? -15.258 -3.803 9.641 1 98.5 296 VAL B N 1
ATOM 4482 C CA . VAL B 1 296 ? -14.188 -4.562 9.008 1 98.5 296 VAL B CA 1
ATOM 4483 C C . VAL B 1 296 ? -13.508 -5.461 10.039 1 98.5 296 VAL B C 1
ATOM 4485 O O . VAL B 1 296 ? -13.266 -6.641 9.781 1 98.5 296 VAL B O 1
ATOM 4488 N N . LYS B 1 297 ? -13.172 -4.871 11.18 1 97.62 297 LYS B N 1
ATOM 4489 C CA . LYS B 1 297 ? -12.523 -5.609 12.258 1 97.62 297 LYS B CA 1
ATOM 4490 C C . LYS B 1 297 ? -13.336 -6.84 12.648 1 97.62 297 LYS B C 1
ATOM 4492 O O . LYS B 1 297 ? -12.789 -7.938 12.773 1 97.62 297 LYS B O 1
ATOM 4497 N N . LYS B 1 298 ? -14.609 -6.684 12.727 1 96.88 298 LYS B N 1
ATOM 4498 C CA . LYS B 1 298 ? -15.5 -7.766 13.141 1 96.88 298 LYS B CA 1
ATOM 4499 C C . LYS B 1 298 ? -15.633 -8.812 12.039 1 96.88 298 LYS B C 1
ATOM 4501 O O . LYS B 1 298 ? -15.891 -9.984 12.32 1 96.88 298 LYS B O 1
ATOM 4506 N N . GLY B 1 299 ? -15.438 -8.391 10.789 1 97.12 299 GLY B N 1
ATOM 4507 C CA . GLY B 1 299 ? -15.711 -9.266 9.664 1 97.12 299 GLY B CA 1
ATOM 4508 C C . GLY B 1 299 ? -14.477 -10 9.164 1 97.12 299 GLY B C 1
ATOM 4509 O O . GLY B 1 299 ? -14.57 -10.812 8.242 1 97.12 299 GLY B O 1
ATOM 4510 N N . LEU B 1 300 ? -13.367 -9.766 9.75 1 97.75 300 LEU B N 1
ATOM 4511 C CA . LEU B 1 300 ? -12.164 -10.477 9.328 1 97.75 300 LEU B CA 1
ATOM 4512 C C . LEU B 1 300 ? -12.32 -11.977 9.547 1 97.75 300 LEU B C 1
ATOM 4514 O O . LEU B 1 300 ? -12.852 -12.414 10.57 1 97.75 300 LEU B O 1
ATOM 4518 N N . PRO B 1 301 ? -11.938 -12.742 8.586 1 95.81 301 PRO B N 1
ATOM 4519 C CA . PRO B 1 301 ? -12.086 -14.188 8.734 1 95.81 301 PRO B CA 1
ATOM 4520 C C . PRO B 1 301 ? -11.133 -14.781 9.766 1 95.81 301 PRO B C 1
ATOM 4522 O O . PRO B 1 301 ? -10.102 -14.18 10.07 1 95.81 301 PRO B O 1
#